Protein AF-A0A927P1W1-F1 (afdb_monomer)

Foldseek 3Di:
DDDDDDDDDDDDDDDDDDDDDDDDDDDDDDDDDDDDDDDDDDDDDDDDDDDPPPPPPPDPLQQAAEEEFDAAPPPVLSVLLVVLQVVLSVVVNHNNYDYFHDNDNDLVRRLVRLLVVLLVPHAEYEGDDFDPVSVVSLQSSLVSNHAYEYQDDDDPVDLDPSHQAYEYAQLLVVLLVVLLVVLVVCFPHAFEEAEEEAPPTVSSVNSVVNNVVNNVVSVVVGVCPRYYYDPDHYHQHQDAVSNLVVLLVCCVVGVRAQEYEYEYPHHQVSNLVSCVVSVRQPRHAYEYEAPDVVVVVCQAVVSYFWYQHISSSVSSNVSNVQSVCVVVPHGDDRYHHDGGDTDGVPDDDPDDDDDDDDDDDDDDDDDDDQDQDAFFKFKFFFPDDDLWKTKTQTWDFPGADPPQRATDTDRPRDIGIATCNQAWEWEQLQQAPVSDIDTAPGPVRQQCDAGPVGDGVVVVPQRMWMWGDDPRHTHYIYGYDRD

Radius of gyration: 32.18 Å; Cα contacts (8 Å, |Δi|>4): 844; chains: 1; bounding box: 84×71×102 Å

Mean predicted aligned error: 18.02 Å

Secondary structure (DSSP, 8-state):
-----------------------------------------------------------TTTT--EEEEESSSS-HHHHHHHHHHHHHHHHTT---EEEEE-SSS-HHHHHHHHHHHHHHT--EEE----STTTHHHHHHHHHTT-EEEESS---TTT--TT--EEEEE-HHHHHHHHHHHHHHHHTT-EEEEEEEESS--HHHHHHHHHHHHHHHHHTTTS--TEEEEEEEEEE--SSHHHHHHHHHHHHHH-TTEEEEEE-SSSTHHHHHHHHHHTT-TTTSEEEEE---HHHHHHHHHTSSSEEEE--HHHHHHHHHHHHHHHHTT----SEEEE--EEE-TT---S-S--------------------PPSEEEEEEEEEE-SSEEEEEEEEEEEE-TTT-PEEEEEEEEEEEEE-TT-EEEE-GGGSTTS-PEEESSHHHHHT-B-TTSSBTGGGT--EEEEEEETTEEEEEEE-S--

Sequence (483 aa):
MLNRKRLKKIVCLLTVFFVFMAAGLGCSKAAEENVSIPEPTVSEEKEMVEKEEMITVTDPIAETPIAICIDKKNVQIYEQVKTGFIEKAKELGYTNVWCLGSDCEDNQFALKKCLEWANAGGKAILVWVDDPADWLYIEKINNAGCIVGTTQYVNHDEIPDYLNFSIACSPDNYGAQVAAKMAEALHGKKGRVVITSGERSLDEFIAEESFRNEWELQTQKYDLSEIVLFDDCILVGKDYEEAKKINISIMQALPDTIGIFDISDNSLSAWTEVVEMAGKAGSVWIAGMHGSEDNLALLDNGDVNLIVNEPFFEQGVMAMEYFDSLLKGDKVPRFTEIKANIENHGGVSDSLLQSTENQESTGDVQPEKTPVLADGEYYGYLQSWDSTNMTVELMEYLGLNEEETNLEFEMTGKEVTLNISESKFILESFWSENGEEIQCESMEDALDTEVYFGGTLEENCANYLFFRVKDDKVTEILFLYMA

Nearest PDB structures (foldseek):
  6gq0-assembly1_A  TM=8.991E-01  e=1.185E-18  Geobacillus stearothermophilus
  7x0p-assembly1_A  TM=8.646E-01  e=6.114E-16  Acetivibrio thermocellus
  5dte-assembly3_C  TM=8.838E-01  e=2.263E-15  Actinobacillus succinogenes 130Z
  2qvc-assembly2_D  TM=8.161E-01  e=2.132E-15  Thermotoga maritima MSB8
  5hsg-assembly1_A  TM=8.267E-01  e=4.102E-15  Klebsiella pneumoniae subsp. pneumoniae MGH 78578

Structure (mmCIF, N/CA/C/O backbone):
data_AF-A0A927P1W1-F1
#
_entry.id   AF-A0A927P1W1-F1
#
loop_
_atom_site.group_PDB
_atom_site.id
_atom_site.type_symbol
_atom_site.label_atom_id
_atom_site.label_alt_id
_atom_site.label_comp_id
_atom_site.label_asym_id
_atom_site.label_entity_id
_atom_site.label_seq_id
_atom_site.pdbx_PDB_ins_code
_atom_site.Cartn_x
_atom_site.Cartn_y
_atom_site.Cartn_z
_atom_site.occupancy
_atom_site.B_iso_or_equiv
_atom_site.auth_seq_id
_atom_site.auth_comp_id
_atom_site.auth_asym_id
_atom_site.auth_atom_id
_atom_site.pdbx_PDB_model_num
ATOM 1 N N . MET A 1 1 ? -35.307 28.670 -2.815 1.00 33.00 1 MET A N 1
ATOM 2 C CA . MET A 1 1 ? -35.924 29.188 -4.065 1.00 33.00 1 MET A CA 1
ATOM 3 C C . MET A 1 1 ? -34.901 29.117 -5.198 1.00 33.00 1 MET A C 1
ATOM 5 O O . MET A 1 1 ? -33.730 29.287 -4.916 1.00 33.00 1 MET A O 1
ATOM 9 N N . LEU A 1 2 ? -35.350 28.879 -6.438 1.00 29.58 2 LEU A N 1
ATOM 10 C CA . LEU A 1 2 ? -34.651 29.087 -7.726 1.00 29.58 2 LEU A CA 1
ATOM 11 C C . LEU A 1 2 ? -33.128 28.796 -7.826 1.00 29.58 2 LEU A C 1
ATOM 13 O O . LEU A 1 2 ? -32.298 29.695 -7.895 1.00 29.58 2 LEU A O 1
ATOM 17 N N . ASN A 1 3 ? -32.821 27.511 -8.022 1.00 31.62 3 ASN A N 1
ATOM 18 C CA . ASN A 1 3 ? -32.033 26.972 -9.150 1.00 31.62 3 ASN A CA 1
ATOM 19 C C . ASN A 1 3 ? -31.599 27.975 -10.254 1.00 31.62 3 ASN A C 1
ATOM 21 O O . ASN A 1 3 ? -32.446 28.675 -10.817 1.00 31.62 3 ASN A O 1
ATOM 25 N N . ARG A 1 4 ? -30.323 27.909 -10.684 1.00 26.02 4 ARG A N 1
ATOM 26 C CA . ARG A 1 4 ? -29.874 28.447 -11.986 1.00 26.02 4 ARG A CA 1
ATOM 27 C C . ARG A 1 4 ? -28.724 27.668 -12.665 1.00 26.02 4 ARG A C 1
ATOM 29 O O . ARG A 1 4 ? -27.649 28.207 -12.908 1.00 26.02 4 ARG A O 1
ATOM 36 N N . LYS A 1 5 ? -28.963 26.412 -13.073 1.00 32.28 5 LYS A N 1
ATOM 37 C CA . LYS A 1 5 ? -28.153 25.790 -14.154 1.00 32.28 5 LYS A CA 1
ATOM 38 C C . LYS A 1 5 ? -28.366 26.539 -15.493 1.00 32.28 5 LYS A C 1
ATOM 40 O O . LYS A 1 5 ? -29.436 27.104 -15.712 1.00 32.28 5 LYS A O 1
ATOM 45 N N . ARG A 1 6 ? -27.396 26.395 -16.417 1.00 29.08 6 ARG A N 1
ATOM 46 C CA . ARG A 1 6 ? -27.332 26.848 -17.839 1.00 29.08 6 ARG A CA 1
ATOM 47 C C . ARG A 1 6 ? -26.703 28.226 -18.127 1.00 29.08 6 ARG A C 1
ATOM 49 O O . ARG A 1 6 ? -27.380 29.247 -18.081 1.00 29.08 6 ARG A O 1
ATOM 56 N N . LEU A 1 7 ? -25.501 28.188 -18.710 1.00 28.44 7 LEU A N 1
ATOM 57 C CA . LEU A 1 7 ? -25.148 29.015 -19.872 1.00 28.44 7 LEU A CA 1
ATOM 58 C C . LEU A 1 7 ? -24.255 28.189 -20.825 1.00 28.44 7 LEU A C 1
ATOM 60 O O . LEU A 1 7 ? -23.140 27.827 -20.471 1.00 28.44 7 LEU A O 1
ATOM 64 N N . LYS A 1 8 ? -24.764 27.818 -22.010 1.00 27.70 8 LYS A N 1
ATOM 65 C CA . LYS A 1 8 ? -24.021 27.088 -23.063 1.00 27.70 8 LYS A CA 1
ATOM 66 C C . LYS A 1 8 ? -24.450 27.592 -24.456 1.00 27.70 8 LYS A C 1
ATOM 68 O O . LYS A 1 8 ? -25.645 27.584 -24.741 1.00 27.70 8 LYS A O 1
ATOM 73 N N . LYS A 1 9 ? -23.455 27.858 -25.322 1.00 26.45 9 LYS A N 1
ATOM 74 C CA . LYS A 1 9 ? -23.503 28.081 -26.796 1.00 26.45 9 LYS A CA 1
ATOM 75 C C . LYS A 1 9 ? -24.007 29.445 -27.333 1.00 26.45 9 LYS A C 1
ATOM 77 O O . LYS A 1 9 ? -24.765 30.136 -26.664 1.00 26.45 9 LYS A O 1
ATOM 82 N N . ILE A 1 10 ? -23.626 29.712 -28.604 1.00 28.45 10 ILE A N 1
ATOM 83 C CA . ILE A 1 10 ? -23.863 30.909 -29.465 1.00 28.45 10 ILE A CA 1
ATOM 84 C C . ILE A 1 10 ? -22.931 32.089 -29.080 1.00 28.45 10 ILE A C 1
ATOM 86 O O . ILE A 1 10 ? -22.850 32.397 -27.901 1.00 28.45 10 ILE A O 1
ATOM 90 N N . VAL A 1 11 ? -22.170 32.794 -29.942 1.00 28.34 11 VAL A N 1
ATOM 91 C CA . VAL A 1 11 ? -21.981 32.911 -31.425 1.00 28.34 11 VAL A CA 1
ATOM 92 C C . VAL A 1 11 ? -20.565 32.395 -31.820 1.00 28.34 11 VAL A C 1
ATOM 94 O O . VAL A 1 11 ? -19.692 32.442 -30.965 1.00 28.34 11 VAL A O 1
ATOM 97 N N . CYS A 1 12 ? -20.176 31.864 -32.997 1.00 24.31 12 CYS A N 1
ATOM 98 C CA . CYS A 1 12 ? -20.759 31.598 -34.337 1.00 24.31 12 CYS A CA 1
ATOM 99 C C . CYS A 1 12 ? -20.361 32.513 -35.546 1.00 24.31 12 CYS A C 1
ATOM 101 O O . CYS A 1 12 ? -21.154 33.344 -35.976 1.00 24.31 12 CYS A O 1
ATOM 103 N N . LEU A 1 13 ? -19.214 32.189 -36.182 1.00 24.12 13 LEU A N 1
ATOM 104 C CA . LEU A 1 13 ? -18.847 32.366 -37.617 1.00 24.12 13 LEU A CA 1
ATOM 105 C C . LEU A 1 13 ? -18.352 33.721 -38.208 1.00 24.12 13 LEU A C 1
ATOM 107 O O . LEU A 1 13 ? -18.852 34.789 -37.881 1.00 24.12 13 LEU A O 1
ATOM 111 N N . LEU A 1 14 ? -17.475 33.581 -39.230 1.00 25.02 14 LEU A N 1
ATOM 112 C CA . LEU A 1 14 ? -17.016 34.557 -40.257 1.00 25.02 14 LEU A CA 1
ATOM 113 C C . LEU A 1 14 ? -16.052 35.673 -39.767 1.00 25.02 14 LEU A C 1
ATOM 115 O O . LEU A 1 14 ? -16.114 36.107 -38.628 1.00 25.02 14 LEU A O 1
ATOM 119 N N . THR A 1 15 ? -15.082 36.160 -40.561 1.00 29.94 15 THR A N 1
ATOM 120 C CA . THR A 1 15 ? -15.107 36.428 -42.021 1.00 29.94 15 THR A CA 1
ATOM 121 C C . THR A 1 15 ? -13.760 36.154 -42.726 1.00 29.94 15 THR A C 1
ATOM 123 O O . THR A 1 15 ? -12.703 36.215 -42.108 1.00 29.94 15 THR A O 1
ATOM 126 N N . VAL A 1 16 ? -13.799 35.890 -44.039 1.00 29.67 16 VAL A N 1
ATOM 127 C CA . VAL A 1 16 ? -12.647 35.679 -44.950 1.00 29.67 16 VAL A CA 1
ATOM 128 C C . VAL A 1 16 ? -12.540 36.860 -45.929 1.00 29.67 16 VAL A C 1
ATOM 130 O O . VAL A 1 16 ? -13.598 37.304 -46.362 1.00 29.67 16 VAL A O 1
ATOM 133 N N . PHE A 1 17 ? -11.329 37.314 -46.321 1.00 29.97 17 PHE A N 1
ATOM 134 C CA . PHE A 1 17 ? -10.914 37.624 -47.724 1.00 29.97 17 PHE A CA 1
ATOM 135 C C . PHE A 1 17 ? -9.534 38.332 -47.856 1.00 29.97 17 PHE A C 1
ATOM 137 O O . PHE A 1 17 ? -9.400 39.436 -47.350 1.00 29.97 17 PHE A O 1
ATOM 144 N N . PHE A 1 18 ? -8.619 37.746 -48.662 1.00 28.62 18 PHE A N 1
ATOM 145 C CA . PHE A 1 18 ? -7.634 38.365 -49.603 1.00 28.62 18 PHE A CA 1
ATOM 146 C C . PHE A 1 18 ? -6.612 39.415 -49.054 1.00 28.62 18 PHE A C 1
ATOM 148 O O . PHE A 1 18 ? -6.809 39.999 -48.004 1.00 28.62 18 PHE A O 1
ATOM 155 N N . VAL A 1 19 ? -5.438 39.703 -49.647 1.00 28.19 19 VAL A N 1
ATOM 156 C CA . VAL A 1 19 ? -4.872 39.611 -51.023 1.00 28.19 19 VAL A CA 1
ATOM 157 C C . VAL A 1 19 ? -3.424 39.034 -50.932 1.00 28.19 19 VAL A C 1
ATOM 159 O O . VAL A 1 19 ? -2.783 39.310 -49.927 1.00 28.19 19 VAL A O 1
ATOM 162 N N . PHE A 1 20 ? -2.779 38.212 -51.787 1.00 29.20 20 PHE A N 1
ATOM 163 C CA . PHE A 1 20 ? -2.787 37.792 -53.218 1.00 29.20 20 PHE A CA 1
ATOM 164 C C . PHE A 1 20 ? -1.676 38.404 -54.128 1.00 29.20 20 PHE A C 1
ATOM 166 O O . PHE A 1 20 ? -1.736 39.579 -54.467 1.00 29.20 20 PHE A O 1
ATOM 173 N N . MET A 1 21 ? -0.772 37.543 -54.648 1.00 31.25 21 MET A N 1
ATOM 174 C CA . MET A 1 21 ? 0.241 37.781 -55.720 1.00 31.25 21 MET A CA 1
ATOM 175 C C . MET A 1 21 ? 1.385 38.792 -55.429 1.00 31.25 21 MET A C 1
ATOM 177 O O . MET A 1 21 ? 1.279 39.609 -54.527 1.00 31.25 21 MET A O 1
ATOM 181 N N . ALA A 1 22 ? 2.542 38.764 -56.117 1.00 33.03 22 ALA A N 1
ATOM 182 C CA . ALA A 1 22 ? 2.994 37.994 -57.300 1.00 33.03 22 ALA A CA 1
ATOM 183 C C . ALA A 1 22 ? 4.435 37.443 -57.072 1.00 33.03 22 ALA A C 1
ATOM 185 O O . ALA A 1 22 ? 5.206 38.067 -56.354 1.00 33.03 22 ALA A O 1
ATOM 186 N N . ALA A 1 23 ? 4.790 36.205 -57.449 1.00 34.69 23 ALA A N 1
ATOM 187 C CA . ALA A 1 23 ? 5.225 35.710 -58.775 1.00 34.69 23 ALA A CA 1
ATOM 188 C C . ALA A 1 23 ? 6.584 36.269 -59.284 1.00 34.69 23 ALA A C 1
ATOM 190 O O . ALA A 1 23 ? 6.812 37.469 -59.219 1.00 34.69 23 ALA A O 1
ATOM 191 N N . GLY A 1 24 ? 7.492 35.467 -59.865 1.00 31.55 24 GLY A N 1
ATOM 192 C CA . GLY A 1 24 ? 7.480 34.005 -60.058 1.00 31.55 24 GLY A CA 1
ATOM 193 C C . GLY A 1 24 ? 8.361 33.536 -61.235 1.00 31.55 24 GLY A C 1
ATOM 194 O O . GLY A 1 24 ? 9.143 34.318 -61.763 1.00 31.55 24 GLY A O 1
ATOM 195 N N . LEU A 1 25 ? 8.116 32.294 -61.687 1.00 31.48 25 LEU A N 1
ATOM 196 C CA . LEU A 1 25 ? 8.636 31.630 -62.905 1.00 31.48 25 LEU A CA 1
ATOM 197 C C . LEU A 1 25 ? 10.127 31.193 -62.889 1.00 31.48 25 LEU A C 1
ATOM 199 O O . LEU A 1 25 ? 10.971 31.851 -62.301 1.00 31.48 25 LEU A O 1
ATOM 203 N N . GLY A 1 26 ? 10.500 30.070 -63.528 1.00 25.67 26 GLY A N 1
ATOM 204 C CA . GLY A 1 26 ? 9.670 29.183 -64.363 1.00 25.67 26 GLY A CA 1
ATOM 205 C C . GLY A 1 26 ? 10.269 27.802 -64.685 1.00 25.67 26 GLY A C 1
ATOM 206 O O . GLY A 1 26 ? 11.278 27.390 -64.125 1.00 25.67 26 GLY A O 1
ATOM 207 N N . CYS A 1 27 ? 9.580 27.075 -65.572 1.00 28.28 27 CYS A N 1
ATOM 208 C CA . CYS A 1 27 ? 9.885 25.712 -66.043 1.00 28.28 27 CYS A CA 1
ATOM 209 C C . CYS A 1 27 ? 11.138 25.686 -66.964 1.00 28.28 27 CYS A C 1
ATOM 211 O O . CYS A 1 27 ? 11.618 26.743 -67.354 1.00 28.28 27 CYS A O 1
ATOM 213 N N . SER A 1 28 ? 11.715 24.571 -67.435 1.00 30.22 28 SER A N 1
ATOM 214 C CA . SER A 1 28 ? 11.340 23.136 -67.529 1.00 30.22 28 SER A CA 1
ATOM 215 C C . SER A 1 28 ? 12.652 22.292 -67.624 1.00 30.22 28 SER A C 1
ATOM 217 O O . SER A 1 28 ? 13.713 22.869 -67.412 1.00 30.22 28 SER A O 1
ATOM 219 N N . LYS A 1 29 ? 12.743 20.979 -67.914 1.00 30.31 29 LYS A N 1
ATOM 220 C CA . LYS A 1 29 ? 11.839 19.958 -68.498 1.00 30.31 29 LYS A CA 1
ATOM 221 C C . LYS A 1 29 ? 12.352 18.535 -68.151 1.00 30.31 29 LYS A C 1
ATOM 223 O O . LYS A 1 29 ? 13.463 18.401 -67.655 1.00 30.31 2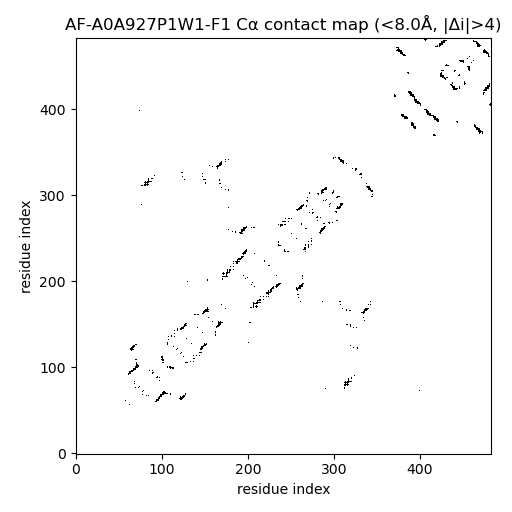9 LYS A O 1
ATOM 228 N N . ALA A 1 30 ? 11.594 17.489 -68.499 1.00 32.81 30 ALA A N 1
ATOM 229 C CA . ALA A 1 30 ? 12.038 16.087 -68.513 1.00 32.81 30 ALA A CA 1
ATOM 230 C C . ALA A 1 30 ? 12.484 15.598 -69.913 1.00 32.81 30 ALA A C 1
ATOM 232 O O . ALA A 1 30 ? 12.008 16.117 -70.933 1.00 32.81 30 ALA A O 1
ATOM 233 N N . ALA A 1 31 ? 13.340 14.568 -69.931 1.00 27.30 31 ALA A N 1
ATOM 234 C CA . ALA A 1 31 ? 13.632 13.667 -71.053 1.00 27.30 31 ALA A CA 1
ATOM 235 C C . ALA A 1 31 ? 14.219 12.337 -70.521 1.00 27.30 31 ALA A C 1
ATOM 237 O O . ALA A 1 31 ? 14.929 12.345 -69.517 1.00 27.30 31 ALA A O 1
ATOM 238 N N . GLU A 1 32 ? 13.931 11.223 -71.194 1.00 29.17 32 GLU A N 1
ATOM 239 C CA . GLU A 1 32 ? 14.502 9.884 -70.958 1.00 29.17 32 GLU A CA 1
ATOM 240 C C . GLU A 1 32 ? 15.539 9.567 -72.056 1.00 29.17 32 GLU A C 1
ATOM 242 O O . GLU A 1 32 ? 15.393 10.105 -73.150 1.00 29.17 32 GLU A O 1
ATOM 247 N N . GLU A 1 33 ? 16.518 8.674 -71.815 1.00 27.94 33 GLU A N 1
ATOM 248 C CA . GLU A 1 33 ? 16.812 7.537 -72.725 1.00 27.94 33 GLU A CA 1
ATOM 249 C C . GLU A 1 33 ? 17.918 6.555 -72.246 1.00 27.94 33 GLU A C 1
ATOM 251 O O . GLU A 1 33 ? 18.964 6.944 -71.738 1.00 27.94 33 GLU A O 1
ATOM 256 N N . ASN A 1 34 ? 17.644 5.264 -72.483 1.00 26.80 34 ASN A N 1
ATOM 257 C CA . ASN A 1 34 ? 18.513 4.123 -72.842 1.00 26.80 34 ASN A CA 1
ATOM 258 C C . ASN A 1 34 ? 19.963 3.932 -72.307 1.00 26.80 34 ASN A C 1
ATOM 260 O O . ASN A 1 34 ? 20.940 4.455 -72.835 1.00 26.80 34 ASN A O 1
ATOM 264 N N . VAL A 1 35 ? 20.074 2.975 -71.373 1.00 30.08 35 VAL A N 1
ATOM 265 C CA . VAL A 1 35 ? 20.926 1.751 -71.371 1.00 30.08 35 VAL A CA 1
ATOM 266 C C . VAL A 1 35 ? 22.112 1.636 -72.360 1.00 30.08 35 VAL A C 1
ATOM 268 O O . VAL A 1 35 ? 21.920 1.600 -73.573 1.00 30.08 35 VAL A O 1
ATOM 271 N N . SER A 1 36 ? 23.300 1.296 -71.831 1.00 28.55 36 SER A N 1
ATOM 272 C CA . SER A 1 36 ? 24.269 0.386 -72.484 1.00 28.55 36 SER A CA 1
ATOM 273 C C . SER A 1 36 ? 25.166 -0.323 -71.453 1.00 28.55 36 SER A C 1
ATOM 275 O O . SER A 1 36 ? 25.582 0.289 -70.474 1.00 28.55 36 SER A O 1
ATOM 277 N N . ILE A 1 37 ? 25.495 -1.596 -71.698 1.00 32.69 37 ILE A N 1
ATOM 278 C CA . ILE A 1 37 ? 26.389 -2.444 -70.878 1.00 32.69 37 ILE A CA 1
ATOM 279 C C . ILE A 1 37 ? 27.792 -2.487 -71.521 1.00 32.69 37 ILE A C 1
ATOM 281 O O . ILE A 1 37 ? 27.903 -2.347 -72.743 1.00 32.69 37 ILE A O 1
ATOM 285 N N . PRO A 1 38 ? 28.863 -2.691 -70.733 1.00 31.56 38 PRO A N 1
ATOM 286 C CA . PRO A 1 38 ? 29.868 -3.687 -71.121 1.00 31.56 38 PRO A CA 1
ATOM 287 C C . PRO A 1 38 ? 30.193 -4.687 -69.993 1.00 31.56 38 PRO A C 1
ATOM 289 O O . PRO A 1 38 ? 30.137 -4.361 -68.810 1.00 31.56 38 PRO A O 1
ATOM 292 N N . GLU A 1 39 ? 30.545 -5.909 -70.390 1.00 28.89 39 GLU A N 1
ATOM 293 C CA . GLU A 1 39 ? 30.871 -7.052 -69.519 1.00 28.89 39 GLU A CA 1
ATOM 294 C C . GLU A 1 39 ? 32.382 -7.421 -69.656 1.00 28.89 39 GLU A C 1
ATOM 296 O O . GLU A 1 39 ? 33.135 -6.638 -70.242 1.00 28.89 39 GLU A O 1
ATOM 301 N N . PRO A 1 40 ? 32.906 -8.496 -69.036 1.00 39.22 40 PRO A N 1
ATOM 302 C CA . PRO A 1 40 ? 33.766 -8.403 -67.859 1.00 39.22 40 PRO A CA 1
ATOM 303 C C . PRO A 1 40 ? 35.266 -8.611 -68.152 1.00 39.22 40 PRO A C 1
ATOM 305 O O . PRO A 1 40 ? 35.663 -9.006 -69.247 1.00 39.22 40 PRO A O 1
ATOM 308 N N . THR A 1 41 ? 36.114 -8.429 -67.129 1.00 27.98 41 THR A N 1
ATOM 309 C CA . THR A 1 41 ? 37.523 -8.876 -67.167 1.00 27.98 41 THR A CA 1
ATOM 310 C C . THR A 1 41 ? 37.795 -9.941 -66.097 1.00 27.98 41 THR A C 1
ATOM 312 O O . THR A 1 41 ? 37.612 -9.709 -64.908 1.00 27.98 41 THR A O 1
ATOM 315 N N . VAL A 1 42 ? 38.233 -11.108 -66.563 1.00 29.78 42 VAL A N 1
ATOM 316 C CA . VAL A 1 42 ? 38.805 -12.258 -65.831 1.00 29.78 42 VAL A CA 1
ATOM 317 C C . VAL A 1 42 ? 40.203 -11.849 -65.305 1.00 29.78 42 VAL A C 1
ATOM 319 O O . VAL A 1 42 ? 40.890 -11.126 -66.022 1.00 29.78 42 VAL A O 1
ATOM 322 N N . SER A 1 43 ? 40.741 -12.223 -64.136 1.00 28.03 43 SER A N 1
ATOM 323 C CA . SER A 1 43 ? 40.341 -13.079 -62.992 1.00 28.03 43 SER A CA 1
ATOM 324 C C . SER A 1 43 ? 41.313 -12.843 -61.822 1.00 28.03 43 SER A C 1
ATOM 326 O O . SER A 1 43 ? 42.452 -12.475 -62.091 1.00 28.03 43 SER A O 1
ATOM 328 N N . GLU A 1 44 ? 40.968 -13.255 -60.597 1.00 30.62 44 GLU A N 1
ATOM 329 C CA . GLU A 1 44 ? 41.876 -14.088 -59.776 1.00 30.62 44 GLU A CA 1
ATOM 330 C C . GLU A 1 44 ? 41.092 -14.817 -58.666 1.00 30.62 44 GLU A C 1
ATOM 332 O O . GLU A 1 44 ? 40.314 -14.198 -57.943 1.00 30.62 44 GLU A O 1
ATOM 337 N N . GLU A 1 45 ? 41.258 -16.139 -58.551 1.00 31.11 45 GLU A N 1
ATOM 338 C CA . GLU A 1 45 ? 40.639 -16.943 -57.488 1.00 31.11 45 GLU A CA 1
ATOM 339 C C . GLU A 1 45 ? 41.433 -16.831 -56.182 1.00 31.11 45 GLU A C 1
ATOM 341 O O . GLU A 1 45 ? 42.656 -16.990 -56.176 1.00 31.11 45 GLU A O 1
ATOM 346 N N . LYS A 1 46 ? 40.726 -16.670 -55.059 1.00 29.98 46 LYS A N 1
ATOM 347 C CA . LYS A 1 46 ? 41.194 -17.089 -53.733 1.00 29.98 46 LYS A CA 1
ATOM 348 C C . LYS A 1 46 ? 40.055 -17.729 -52.950 1.00 29.98 46 LYS A C 1
ATOM 350 O O . LYS A 1 46 ? 38.892 -17.401 -53.159 1.00 29.98 46 LYS A O 1
ATOM 355 N N . GLU A 1 47 ? 40.427 -18.695 -52.120 1.00 28.98 47 GLU A N 1
ATOM 356 C CA . GLU A 1 47 ? 39.533 -19.716 -51.573 1.00 28.98 47 GLU A CA 1
ATOM 357 C C . GLU A 1 47 ? 38.419 -19.164 -50.675 1.00 28.98 47 GLU A C 1
ATOM 359 O O . GLU A 1 47 ? 38.596 -18.193 -49.937 1.00 28.98 47 GLU A O 1
ATOM 364 N N . MET A 1 48 ? 37.279 -19.856 -50.705 1.00 25.33 48 MET A N 1
ATOM 365 C CA . MET A 1 48 ? 36.205 -19.682 -49.734 1.00 25.33 48 MET A CA 1
ATOM 366 C C . MET A 1 48 ? 36.694 -20.043 -48.328 1.00 25.33 48 MET A C 1
ATOM 368 O O . MET A 1 48 ? 37.199 -21.140 -48.098 1.00 25.33 48 MET A O 1
ATOM 372 N N . VAL A 1 49 ? 36.405 -19.171 -47.367 1.00 29.09 49 VAL A N 1
ATOM 373 C CA . VAL A 1 49 ? 36.077 -19.596 -46.004 1.00 29.09 49 VAL A CA 1
ATOM 374 C C . VAL A 1 49 ? 34.713 -18.996 -45.708 1.00 29.09 49 VAL A C 1
ATOM 376 O O . VAL A 1 49 ? 34.609 -17.818 -45.370 1.00 29.09 49 VAL A O 1
ATOM 379 N N . GLU A 1 50 ? 33.660 -19.792 -45.885 1.00 29.05 50 GLU A N 1
ATOM 380 C CA . GLU A 1 50 ? 32.328 -19.413 -45.423 1.00 29.05 50 GLU A CA 1
ATOM 381 C C . GLU A 1 50 ? 32.354 -19.368 -43.894 1.00 29.05 50 GLU A C 1
ATOM 383 O O . GLU A 1 50 ? 32.360 -20.394 -43.215 1.00 29.05 50 GLU A O 1
ATOM 388 N N . LYS A 1 51 ? 32.386 -18.153 -43.344 1.00 30.22 51 LYS A N 1
ATOM 389 C CA . LYS A 1 51 ? 31.783 -17.924 -42.038 1.00 30.22 51 LYS A CA 1
ATOM 390 C C . LYS A 1 51 ? 30.280 -17.883 -42.257 1.00 30.22 51 LYS A C 1
ATOM 392 O O . LYS A 1 51 ? 29.787 -16.959 -42.898 1.00 30.22 51 LYS A O 1
ATOM 397 N N . GLU A 1 52 ? 29.570 -18.847 -41.690 1.00 32.41 52 GLU A N 1
ATOM 398 C CA . GLU A 1 52 ? 28.160 -18.653 -41.381 1.00 32.41 52 GLU A CA 1
ATOM 399 C C . GLU A 1 52 ? 28.075 -17.516 -40.354 1.00 32.41 52 GLU A C 1
ATOM 401 O O . GLU A 1 52 ? 28.344 -17.705 -39.166 1.00 32.41 52 GLU A O 1
ATOM 406 N N . GLU A 1 53 ? 27.746 -16.305 -40.807 1.00 31.61 53 GLU A N 1
ATOM 407 C CA . GLU A 1 53 ? 27.209 -15.301 -39.898 1.00 31.61 53 GLU A CA 1
ATOM 408 C C . GLU A 1 53 ? 25.846 -15.813 -39.436 1.00 31.61 53 GLU A C 1
ATOM 410 O O . GLU A 1 53 ? 24.862 -15.777 -40.178 1.00 31.61 53 GLU A O 1
ATOM 415 N N . MET A 1 54 ? 25.794 -16.322 -38.201 1.00 28.45 54 MET A N 1
ATOM 416 C CA . MET A 1 54 ? 24.529 -16.485 -37.499 1.00 28.45 54 MET A CA 1
ATOM 417 C C . MET A 1 54 ? 23.866 -15.112 -37.433 1.00 28.45 54 MET A C 1
ATOM 419 O O . MET A 1 54 ? 24.236 -14.276 -36.610 1.00 28.45 54 MET A O 1
ATOM 423 N N . ILE A 1 55 ? 22.868 -14.894 -38.288 1.00 35.78 55 ILE A N 1
ATOM 424 C CA . ILE A 1 55 ? 21.894 -13.830 -38.083 1.00 35.78 55 ILE A CA 1
ATOM 425 C C . ILE A 1 55 ? 21.157 -14.206 -36.801 1.00 35.78 55 ILE A C 1
ATOM 427 O O . ILE A 1 55 ? 20.254 -15.044 -36.810 1.00 35.78 55 ILE A O 1
ATOM 431 N N . THR A 1 56 ? 21.585 -13.617 -35.687 1.00 36.75 56 THR A N 1
ATOM 432 C CA . THR A 1 56 ? 20.852 -13.659 -34.428 1.00 36.75 56 THR A CA 1
ATOM 433 C C . THR A 1 56 ? 19.497 -13.020 -34.684 1.00 36.75 56 THR A C 1
ATOM 435 O O . THR A 1 56 ? 19.395 -11.799 -34.808 1.00 36.75 56 THR A O 1
ATOM 438 N N . VAL A 1 57 ? 18.460 -13.848 -34.807 1.00 40.56 57 VAL A N 1
ATOM 439 C CA . VAL A 1 57 ? 17.075 -13.381 -34.815 1.00 40.56 57 VAL A CA 1
ATOM 440 C C . VAL A 1 57 ? 16.770 -12.937 -33.389 1.00 40.56 57 VAL A C 1
ATOM 442 O O . VAL A 1 57 ? 16.302 -13.721 -32.570 1.00 40.56 57 VAL A O 1
ATOM 445 N N . THR A 1 58 ? 17.123 -11.690 -33.086 1.00 48.97 58 THR A N 1
ATOM 446 C CA . THR A 1 58 ? 16.719 -11.000 -31.863 1.00 48.97 58 THR A CA 1
ATOM 447 C C . THR A 1 58 ? 15.200 -10.981 -31.834 1.00 48.97 58 THR A C 1
ATOM 449 O O . THR A 1 58 ? 14.586 -10.396 -32.734 1.00 48.97 58 THR A O 1
ATOM 452 N N . ASP A 1 59 ? 14.594 -11.628 -30.842 1.00 61.53 59 ASP A N 1
ATOM 453 C CA . ASP A 1 59 ? 13.158 -11.506 -30.631 1.00 61.53 59 ASP A CA 1
ATOM 454 C C . ASP A 1 59 ? 12.854 -10.041 -30.260 1.00 61.53 59 ASP A C 1
ATOM 456 O O . ASP A 1 59 ? 13.408 -9.544 -29.273 1.00 61.53 59 ASP A O 1
ATOM 460 N N . PRO A 1 60 ? 12.020 -9.314 -31.033 1.00 74.06 60 PRO A N 1
ATOM 461 C CA . PRO A 1 60 ? 11.691 -7.925 -30.726 1.00 74.06 60 PRO A CA 1
ATOM 462 C C . PRO A 1 60 ? 11.053 -7.745 -29.343 1.00 74.06 60 PRO A C 1
ATOM 464 O O . PRO A 1 60 ? 11.128 -6.650 -28.789 1.00 74.06 60 PRO A O 1
ATOM 467 N N . ILE A 1 61 ? 10.436 -8.791 -28.782 1.00 81.94 61 ILE A N 1
ATOM 468 C CA . ILE A 1 61 ? 9.825 -8.761 -27.450 1.00 81.94 61 ILE A CA 1
ATOM 469 C C . ILE A 1 61 ? 10.915 -8.788 -26.370 1.00 81.94 61 ILE A C 1
ATOM 471 O O . ILE A 1 61 ? 10.929 -7.923 -25.499 1.00 81.94 61 ILE A O 1
ATOM 475 N N . ALA A 1 62 ? 11.877 -9.710 -26.473 1.00 81.25 62 ALA A N 1
ATOM 476 C CA . ALA A 1 62 ? 12.936 -9.904 -25.476 1.00 81.25 62 ALA A CA 1
ATOM 477 C C . ALA A 1 62 ? 13.768 -8.632 -25.225 1.00 81.25 62 ALA A C 1
ATOM 479 O O . ALA A 1 62 ? 14.041 -8.272 -24.075 1.00 81.25 62 ALA A O 1
ATOM 480 N N . GLU A 1 63 ? 14.111 -7.925 -26.303 1.00 88.56 63 GLU A N 1
ATOM 481 C CA . GLU A 1 63 ? 14.903 -6.688 -26.280 1.00 88.56 63 GLU A CA 1
ATOM 482 C C . GLU A 1 63 ? 14.079 -5.420 -25.981 1.00 88.56 63 GLU A C 1
ATOM 484 O O . GLU A 1 63 ? 14.655 -4.337 -25.859 1.00 88.56 63 GLU A O 1
ATOM 489 N N . THR A 1 64 ? 12.746 -5.496 -25.871 1.00 94.44 64 THR A N 1
ATOM 490 C CA . THR A 1 64 ? 11.902 -4.307 -25.646 1.00 94.44 64 THR A CA 1
ATOM 491 C C . THR A 1 64 ? 12.079 -3.779 -24.214 1.00 94.44 64 THR A C 1
ATOM 493 O O . THR A 1 64 ? 11.714 -4.484 -23.274 1.00 94.44 64 THR A O 1
ATOM 496 N N . PRO A 1 65 ? 12.587 -2.542 -24.014 1.00 96.44 65 PRO A N 1
ATOM 497 C CA . PRO A 1 65 ? 12.831 -1.999 -22.681 1.00 96.44 65 PRO A CA 1
ATOM 498 C C . PRO A 1 65 ? 11.513 -1.660 -21.979 1.00 96.44 65 PRO A C 1
ATOM 500 O O . PRO A 1 65 ? 10.782 -0.750 -22.390 1.00 96.44 65 PRO A O 1
ATOM 503 N N . ILE A 1 66 ? 11.240 -2.383 -20.897 1.00 97.88 66 ILE A N 1
ATOM 504 C CA . ILE A 1 66 ? 10.055 -2.243 -20.047 1.00 97.88 66 ILE A CA 1
ATOM 505 C C . ILE A 1 66 ? 10.481 -2.045 -18.588 1.00 97.88 66 ILE A C 1
ATOM 507 O O . ILE A 1 66 ? 11.513 -2.570 -18.175 1.00 97.88 66 ILE A O 1
ATOM 511 N N . ALA A 1 67 ? 9.727 -1.262 -17.817 1.00 96.88 67 ALA A N 1
ATOM 512 C CA . ALA A 1 67 ? 10.117 -0.865 -16.468 1.00 96.88 67 ALA A CA 1
ATOM 513 C C . ALA A 1 67 ? 8.980 -0.913 -15.438 1.00 96.88 67 ALA A C 1
ATOM 515 O O . ALA A 1 67 ? 7.804 -0.754 -15.765 1.00 96.88 67 ALA A O 1
ATOM 516 N N . ILE A 1 68 ? 9.374 -1.035 -14.175 1.00 94.94 68 ILE A N 1
ATOM 517 C CA . ILE A 1 68 ? 8.577 -0.690 -12.997 1.00 94.94 68 ILE A CA 1
ATOM 518 C C . ILE A 1 68 ? 9.338 0.368 -12.188 1.00 94.94 68 ILE A C 1
ATOM 520 O O . ILE A 1 68 ? 10.551 0.256 -12.009 1.00 94.94 68 ILE A O 1
ATOM 524 N N . CYS A 1 69 ? 8.650 1.419 -11.750 1.00 91.19 69 CYS A N 1
ATOM 525 C CA . CYS A 1 69 ? 9.195 2.490 -10.918 1.00 91.19 69 CYS A CA 1
ATOM 526 C C . CYS A 1 69 ? 8.782 2.291 -9.467 1.00 91.19 69 CYS A C 1
ATOM 528 O O . CYS A 1 69 ? 7.592 2.238 -9.207 1.00 91.19 69 CYS A O 1
ATOM 530 N N . ILE A 1 70 ? 9.732 2.241 -8.541 1.00 80.81 70 ILE A N 1
ATOM 531 C CA . ILE A 1 70 ? 9.494 2.035 -7.112 1.00 80.81 70 ILE A CA 1
ATOM 532 C C . ILE A 1 70 ? 10.226 3.150 -6.360 1.00 80.81 70 ILE A C 1
ATOM 534 O O . ILE A 1 70 ? 11.446 3.281 -6.474 1.00 80.81 70 ILE A O 1
ATOM 538 N N . ASP A 1 71 ? 9.483 4.009 -5.667 1.00 66.88 71 ASP A N 1
ATOM 539 C CA . ASP A 1 71 ? 9.994 5.236 -5.039 1.00 66.88 71 ASP A CA 1
ATOM 540 C C . ASP A 1 71 ? 10.561 5.023 -3.624 1.00 66.88 71 ASP A C 1
ATOM 542 O O . ASP A 1 71 ? 11.318 5.871 -3.153 1.00 66.88 71 ASP A O 1
ATOM 546 N N . LYS A 1 72 ? 10.248 3.880 -2.992 1.00 65.81 72 LYS A N 1
ATOM 547 C CA . LYS A 1 72 ? 10.813 3.419 -1.712 1.00 65.81 72 LYS A CA 1
ATOM 548 C C . LYS A 1 72 ? 11.216 1.948 -1.801 1.00 65.81 72 LYS A C 1
ATOM 550 O O . LYS A 1 72 ? 10.463 1.132 -2.322 1.00 65.81 72 LYS A O 1
ATOM 555 N N . LYS A 1 73 ? 12.371 1.561 -1.261 1.00 54.22 73 LYS A N 1
ATOM 556 C CA . LYS A 1 73 ? 12.721 0.135 -1.102 1.00 54.22 73 LYS A CA 1
ATOM 557 C C . LYS A 1 73 ? 12.049 -0.462 0.139 1.00 54.22 73 LYS A C 1
ATOM 559 O O . LYS A 1 73 ? 11.545 0.268 0.982 1.00 54.22 73 LYS A O 1
ATOM 564 N N . ASN A 1 74 ? 12.046 -1.790 0.229 1.00 55.38 74 ASN A N 1
ATOM 565 C CA . ASN A 1 74 ? 11.611 -2.601 1.377 1.00 55.38 74 ASN A CA 1
ATOM 566 C C . ASN A 1 74 ? 10.120 -2.493 1.788 1.00 55.38 74 ASN A C 1
ATOM 568 O O . ASN A 1 74 ? 9.665 -3.305 2.588 1.00 55.38 74 ASN A O 1
ATOM 572 N N . VAL A 1 75 ? 9.316 -1.601 1.195 1.00 67.38 75 VAL A N 1
ATOM 573 C CA . VAL A 1 75 ? 7.857 -1.570 1.408 1.00 67.38 75 VAL A CA 1
ATOM 574 C C . VAL A 1 75 ? 7.199 -2.784 0.738 1.00 67.38 75 VAL A C 1
ATOM 576 O O . VAL A 1 75 ? 7.229 -2.927 -0.489 1.00 67.38 75 VAL A O 1
ATOM 579 N N . GLN A 1 76 ? 6.566 -3.658 1.528 1.00 71.94 76 GLN A N 1
ATOM 580 C CA . GLN A 1 76 ? 6.096 -4.966 1.052 1.00 71.94 76 GLN A CA 1
ATOM 581 C C . GLN A 1 76 ? 5.093 -4.879 -0.114 1.00 71.94 76 GLN A C 1
ATOM 583 O O . GLN A 1 76 ? 5.158 -5.696 -1.033 1.00 71.94 76 GLN A O 1
ATOM 588 N N . ILE A 1 77 ? 4.203 -3.879 -0.130 1.00 81.12 77 ILE A N 1
ATOM 589 C CA . ILE A 1 77 ? 3.211 -3.716 -1.209 1.00 81.12 77 ILE A CA 1
ATOM 590 C C . ILE A 1 77 ? 3.901 -3.484 -2.568 1.00 81.12 77 ILE A C 1
ATOM 592 O O . ILE A 1 77 ? 3.504 -4.061 -3.581 1.00 81.12 77 ILE A O 1
ATOM 596 N N . TYR A 1 78 ? 5.004 -2.727 -2.589 1.00 83.44 78 TYR A N 1
ATOM 597 C CA . TYR A 1 78 ? 5.797 -2.485 -3.796 1.00 83.44 78 TYR A CA 1
ATOM 598 C C . TYR A 1 78 ? 6.556 -3.743 -4.230 1.00 83.44 78 TYR A C 1
ATOM 600 O O . TYR A 1 78 ? 6.611 -4.053 -5.421 1.00 83.44 78 TYR A O 1
ATOM 608 N N . GLU A 1 79 ? 7.092 -4.507 -3.274 1.00 83.06 79 GLU A N 1
ATOM 609 C CA . GLU A 1 79 ? 7.764 -5.785 -3.529 1.00 83.06 79 GLU A CA 1
ATOM 610 C C . GLU A 1 79 ? 6.812 -6.840 -4.119 1.00 83.06 79 GLU A C 1
ATOM 612 O O . GLU A 1 79 ? 7.195 -7.562 -5.048 1.00 83.06 79 GLU A O 1
ATOM 617 N N . GLN A 1 80 ? 5.551 -6.889 -3.671 1.00 86.19 80 GLN A N 1
ATOM 618 C CA . GLN A 1 80 ? 4.527 -7.770 -4.245 1.00 86.19 80 GLN A CA 1
ATOM 619 C C . GLN A 1 80 ? 4.201 -7.393 -5.703 1.00 86.19 80 GLN A C 1
ATOM 621 O O . GLN A 1 80 ? 4.292 -8.258 -6.583 1.00 86.19 80 GLN A O 1
ATOM 626 N N . VAL A 1 81 ? 3.915 -6.110 -5.995 1.00 91.62 81 VAL A N 1
ATOM 627 C CA . VAL A 1 81 ? 3.687 -5.635 -7.381 1.00 91.62 81 VAL A CA 1
ATOM 628 C C . VAL A 1 81 ? 4.914 -5.914 -8.260 1.00 91.62 81 VAL A C 1
ATOM 630 O O . VAL A 1 81 ? 4.776 -6.431 -9.372 1.00 91.62 81 VAL A O 1
ATOM 633 N N . LYS A 1 82 ? 6.126 -5.630 -7.761 1.00 91.31 82 LYS A N 1
ATOM 634 C CA . LYS A 1 82 ? 7.394 -5.884 -8.465 1.00 91.31 82 LYS A CA 1
ATOM 635 C C . LYS A 1 82 ? 7.569 -7.351 -8.827 1.00 91.31 82 LYS A C 1
ATOM 637 O O . LYS A 1 82 ? 7.943 -7.656 -9.959 1.00 91.31 82 LYS A O 1
ATOM 642 N N . THR A 1 83 ? 7.300 -8.251 -7.887 1.00 89.81 83 THR A N 1
ATOM 643 C CA . THR A 1 83 ? 7.493 -9.690 -8.090 1.00 89.81 83 THR A CA 1
ATOM 644 C C . THR A 1 83 ? 6.539 -10.206 -9.164 1.00 89.81 83 THR A C 1
ATOM 646 O O . THR A 1 83 ? 7.004 -10.764 -10.159 1.00 89.81 83 THR A O 1
ATOM 649 N N . GLY A 1 84 ? 5.238 -9.911 -9.056 1.00 93.00 84 GLY A N 1
ATOM 650 C CA . GLY A 1 84 ? 4.250 -10.300 -10.070 1.00 93.00 84 GLY A CA 1
ATOM 651 C C . GLY A 1 84 ? 4.555 -9.729 -11.460 1.00 93.00 84 GLY A C 1
ATOM 652 O O . GLY A 1 84 ? 4.456 -10.432 -12.468 1.00 93.00 84 GLY A O 1
ATOM 653 N N . PHE A 1 85 ? 5.017 -8.477 -11.521 1.00 97.69 85 PHE A N 1
ATOM 654 C CA . PHE A 1 85 ? 5.433 -7.824 -12.763 1.00 97.69 85 PHE A CA 1
ATOM 655 C C . PHE A 1 85 ? 6.639 -8.514 -13.424 1.00 97.69 85 PHE A C 1
ATOM 657 O O . PHE A 1 85 ? 6.592 -8.841 -14.612 1.00 97.69 85 PHE A O 1
ATOM 664 N N . ILE A 1 86 ? 7.713 -8.774 -12.667 1.00 94.88 86 ILE A N 1
ATOM 665 C CA . ILE A 1 86 ? 8.949 -9.385 -13.186 1.00 94.88 86 ILE A CA 1
ATOM 666 C C . ILE A 1 86 ? 8.728 -10.850 -13.576 1.00 94.88 86 ILE A C 1
ATOM 668 O O . ILE A 1 86 ? 9.192 -11.277 -14.639 1.00 94.88 86 ILE A O 1
ATOM 672 N N . GLU A 1 87 ? 8.012 -11.628 -12.759 1.00 95.62 87 GLU A N 1
ATOM 673 C CA . GLU A 1 87 ? 7.703 -13.022 -13.088 1.00 95.62 87 GLU A CA 1
ATOM 674 C C . GLU A 1 87 ? 6.870 -13.122 -14.365 1.00 95.62 87 GLU A C 1
ATOM 676 O O . GLU A 1 87 ? 7.180 -13.935 -15.241 1.00 95.62 87 GLU A O 1
ATOM 681 N N . LYS A 1 88 ? 5.883 -12.235 -14.535 1.00 97.94 88 LYS A N 1
ATOM 682 C CA . LYS A 1 88 ? 5.073 -12.207 -15.752 1.00 97.94 88 LYS A CA 1
ATOM 683 C C . LYS A 1 88 ? 5.842 -11.710 -16.973 1.00 97.94 88 LYS A C 1
ATOM 685 O O . LYS A 1 88 ? 5.649 -12.238 -18.067 1.00 97.94 88 LYS A O 1
ATOM 690 N N . ALA A 1 89 ? 6.760 -10.758 -16.807 1.00 96.56 89 ALA A N 1
ATOM 691 C CA . ALA A 1 89 ? 7.616 -10.286 -17.895 1.00 96.56 89 ALA A CA 1
ATOM 692 C C . ALA A 1 89 ? 8.489 -11.435 -18.429 1.00 96.56 89 ALA A C 1
ATOM 694 O O . ALA A 1 89 ? 8.568 -11.662 -19.638 1.00 96.56 89 ALA A O 1
ATOM 695 N N . LYS A 1 90 ? 9.053 -12.226 -17.510 1.00 93.94 90 LYS A N 1
ATOM 696 C CA . LYS A 1 90 ? 9.826 -13.443 -17.782 1.00 93.94 90 LYS A CA 1
ATOM 697 C C . LYS A 1 90 ? 8.983 -14.559 -18.416 1.00 93.94 90 LYS A C 1
ATOM 699 O O . LYS A 1 90 ? 9.471 -15.215 -19.334 1.00 93.94 90 LYS A O 1
ATOM 704 N N . GLU A 1 91 ? 7.735 -14.764 -17.983 1.00 95.44 91 GLU A N 1
ATOM 705 C CA . GLU A 1 91 ? 6.784 -15.704 -18.615 1.00 95.44 91 GLU A CA 1
ATOM 706 C C . GLU A 1 91 ? 6.503 -15.326 -20.081 1.00 95.44 91 GLU A C 1
ATOM 708 O O . GLU A 1 91 ? 6.505 -16.186 -20.962 1.00 95.44 91 GLU A O 1
ATOM 713 N N . LEU A 1 92 ? 6.315 -14.029 -20.348 1.00 95.81 92 LEU A N 1
ATOM 714 C CA . LEU A 1 92 ? 6.022 -13.475 -21.674 1.00 95.81 92 LEU A CA 1
ATOM 715 C C . LEU A 1 92 ? 7.269 -13.308 -22.569 1.00 95.81 92 LEU A C 1
ATOM 717 O O . LEU A 1 92 ? 7.139 -12.946 -23.737 1.00 95.81 92 LEU A O 1
ATOM 721 N N . GLY A 1 93 ? 8.466 -13.614 -22.053 1.00 94.50 93 GLY A N 1
ATOM 722 C CA . GLY A 1 93 ? 9.721 -13.638 -22.811 1.00 94.50 93 GLY A CA 1
ATOM 723 C C . GLY A 1 93 ? 10.505 -12.321 -22.852 1.00 94.50 93 GLY A C 1
ATOM 724 O O . GLY A 1 93 ? 11.458 -12.220 -23.621 1.00 94.50 93 GLY A O 1
ATOM 725 N N . TYR A 1 94 ? 10.147 -11.327 -22.037 1.00 94.81 94 TYR A N 1
ATOM 726 C CA . TYR A 1 94 ? 10.905 -10.080 -21.902 1.00 94.81 94 TYR A CA 1
ATOM 727 C C . TYR A 1 94 ? 12.188 -10.310 -21.093 1.00 94.81 94 TYR A C 1
ATOM 729 O O . TYR A 1 94 ? 12.152 -10.879 -20.002 1.00 94.81 94 TYR A O 1
ATOM 737 N N . THR A 1 95 ? 13.324 -9.823 -21.601 1.00 90.88 95 THR A N 1
ATOM 738 C CA . THR A 1 95 ? 14.621 -9.863 -20.894 1.00 90.88 95 THR A CA 1
ATOM 739 C C . THR A 1 95 ? 15.174 -8.477 -20.562 1.00 90.88 95 THR A C 1
ATOM 741 O O . THR A 1 95 ? 15.991 -8.350 -19.656 1.00 90.88 95 THR A O 1
ATOM 744 N N . ASN A 1 96 ? 14.709 -7.427 -21.243 1.00 92.62 96 ASN A N 1
ATOM 745 C CA . ASN A 1 96 ? 15.105 -6.033 -21.017 1.00 92.62 96 ASN A CA 1
ATOM 746 C C . ASN A 1 96 ? 14.179 -5.341 -19.987 1.00 92.62 96 ASN A C 1
ATOM 748 O O . ASN A 1 96 ? 13.516 -4.345 -20.288 1.00 92.62 96 ASN A O 1
ATOM 752 N N . VAL A 1 97 ? 14.086 -5.922 -18.785 1.00 93.38 97 VAL A N 1
ATOM 753 C CA . VAL A 1 97 ? 13.205 -5.469 -17.691 1.00 93.38 97 VAL A CA 1
ATOM 754 C C . VAL A 1 97 ? 13.995 -4.628 -16.684 1.00 93.38 97 VAL A C 1
ATOM 756 O O . VAL A 1 97 ? 15.065 -5.039 -16.241 1.00 93.38 97 VAL A O 1
ATOM 759 N N . TRP A 1 98 ? 13.464 -3.464 -16.309 1.00 93.00 98 TRP A N 1
ATOM 760 C CA . TRP A 1 98 ? 14.110 -2.501 -15.412 1.00 93.00 98 TRP A CA 1
ATOM 761 C C . TRP A 1 98 ? 13.306 -2.285 -14.129 1.00 93.00 98 TRP A C 1
ATOM 763 O O . TRP A 1 98 ? 12.094 -2.087 -14.177 1.00 93.00 98 TRP A O 1
ATOM 773 N N . CYS A 1 99 ? 14.002 -2.201 -12.997 1.00 89.38 99 CYS A N 1
ATOM 774 C CA . CYS A 1 99 ? 13.495 -1.531 -11.802 1.00 89.38 99 CYS A CA 1
ATOM 775 C C . CYS A 1 99 ? 14.124 -0.136 -11.740 1.00 89.38 99 CYS A C 1
ATOM 777 O O . CYS A 1 99 ? 15.346 0.005 -11.805 1.00 89.38 99 CYS A O 1
ATOM 779 N N . LEU A 1 100 ? 13.284 0.891 -11.673 1.00 84.75 100 LEU A N 1
ATOM 780 C CA . LEU A 1 100 ? 13.652 2.305 -11.613 1.00 84.75 100 LEU A CA 1
ATOM 781 C C . LEU A 1 100 ? 13.122 2.911 -10.310 1.00 84.75 100 LEU A C 1
ATOM 783 O O . LEU A 1 100 ? 12.332 2.280 -9.619 1.00 84.75 100 LEU A O 1
ATOM 787 N N . GLY A 1 101 ? 13.512 4.149 -10.014 1.00 71.19 101 GLY A N 1
ATOM 788 C CA . GLY A 1 101 ? 13.029 4.895 -8.852 1.00 71.19 101 GLY A CA 1
ATOM 789 C C . GLY A 1 101 ? 14.139 5.207 -7.852 1.00 71.19 101 GLY A C 1
ATOM 790 O O . GLY A 1 101 ? 15.266 5.499 -8.273 1.00 71.19 101 GLY A O 1
ATOM 791 N N . SER A 1 102 ? 13.843 5.243 -6.556 1.00 62.41 102 SER A N 1
ATOM 792 C CA . SER A 1 102 ? 14.733 5.818 -5.538 1.00 62.41 102 SER A CA 1
ATOM 793 C C . SER A 1 102 ? 14.698 5.100 -4.194 1.00 62.41 102 SER A C 1
ATOM 795 O O . SER A 1 102 ? 13.796 4.333 -3.887 1.00 62.41 102 SER A O 1
ATOM 797 N N . ASP A 1 103 ? 15.738 5.383 -3.414 1.00 59.50 103 ASP A N 1
ATOM 798 C CA . ASP A 1 103 ? 15.923 4.912 -2.041 1.00 59.50 103 ASP A CA 1
ATOM 799 C C . ASP A 1 103 ? 15.568 6.034 -1.039 1.00 59.50 103 ASP A C 1
ATOM 801 O O . ASP A 1 103 ? 15.558 5.825 0.166 1.00 59.50 103 ASP A O 1
ATOM 805 N N . CYS A 1 104 ? 15.285 7.236 -1.554 1.00 48.44 104 CYS A N 1
ATOM 806 C CA . CYS A 1 104 ? 14.709 8.362 -0.836 1.00 48.44 104 CYS A CA 1
ATOM 807 C C . CYS A 1 104 ? 13.242 8.541 -1.250 1.00 48.44 104 CYS A C 1
ATOM 809 O O . CYS A 1 104 ? 12.912 8.393 -2.430 1.00 48.44 104 CYS A O 1
ATOM 811 N N . GLU A 1 105 ? 12.403 8.907 -0.280 1.00 58.94 105 GLU A N 1
ATOM 812 C CA . GLU A 1 105 ? 10.938 8.999 -0.367 1.00 58.94 105 GLU A CA 1
ATOM 813 C C . GLU A 1 105 ? 10.430 10.206 -1.188 1.00 58.94 105 GLU A C 1
ATOM 815 O O . GLU A 1 105 ? 9.687 11.059 -0.706 1.00 58.94 105 GLU A O 1
ATOM 820 N N . ASP A 1 106 ? 10.866 10.314 -2.441 1.00 75.38 106 ASP A N 1
ATOM 821 C CA . ASP A 1 106 ? 10.477 11.374 -3.371 1.00 75.38 106 ASP A CA 1
ATOM 822 C C . ASP A 1 106 ? 10.014 10.749 -4.696 1.00 75.38 106 ASP A C 1
ATOM 824 O O . ASP A 1 106 ? 10.804 10.542 -5.626 1.00 75.38 106 ASP A O 1
ATOM 828 N N . ASN A 1 107 ? 8.709 10.469 -4.806 1.00 78.75 107 ASN A N 1
ATOM 829 C CA . ASN A 1 107 ? 8.125 9.941 -6.040 1.00 78.75 107 ASN A CA 1
ATOM 830 C C . ASN A 1 107 ? 8.327 10.904 -7.234 1.00 78.75 107 ASN A C 1
ATOM 832 O O . ASN A 1 107 ? 8.521 10.458 -8.363 1.00 78.75 107 ASN A O 1
ATOM 836 N N . GLN A 1 108 ? 8.442 12.225 -7.033 1.00 82.75 108 GLN A N 1
ATOM 837 C CA . GLN A 1 108 ? 8.767 13.143 -8.137 1.00 82.75 108 GLN A CA 1
ATOM 838 C C . GLN A 1 108 ? 10.214 12.971 -8.633 1.00 82.75 108 GLN A C 1
ATOM 840 O O . GLN A 1 108 ? 10.482 13.123 -9.833 1.00 82.75 108 GLN A O 1
ATOM 845 N N . PHE A 1 109 ? 11.155 12.611 -7.758 1.00 85.06 109 PHE A N 1
ATOM 846 C CA . PHE A 1 109 ? 12.516 12.214 -8.132 1.00 85.06 109 PHE A CA 1
ATOM 847 C C . PHE A 1 109 ? 12.551 10.828 -8.798 1.00 85.06 109 PHE A C 1
ATOM 849 O O . PHE A 1 109 ? 13.251 10.657 -9.806 1.00 85.06 109 PHE A O 1
ATOM 856 N N . ALA A 1 110 ? 11.745 9.872 -8.327 1.00 86.06 110 ALA A N 1
ATOM 857 C CA . ALA A 1 110 ? 11.558 8.574 -8.977 1.00 86.06 110 ALA A CA 1
ATOM 858 C C . ALA A 1 110 ? 10.992 8.732 -10.408 1.00 86.06 110 ALA A C 1
ATOM 860 O O . ALA A 1 110 ? 11.590 8.271 -11.388 1.00 86.06 110 ALA A O 1
ATOM 861 N N . LEU A 1 111 ? 9.914 9.503 -10.566 1.00 90.50 111 LEU A N 1
ATOM 862 C CA . LEU A 1 111 ? 9.288 9.854 -11.844 1.00 90.50 111 LEU A CA 1
ATOM 863 C C . LEU A 1 111 ? 10.200 10.694 -12.755 1.00 90.50 111 LEU A C 1
ATOM 865 O O . LEU A 1 111 ? 10.136 10.576 -13.984 1.00 90.50 111 LEU A O 1
ATOM 869 N N . LYS A 1 112 ? 11.115 11.499 -12.197 1.00 90.25 112 LYS A N 1
ATOM 870 C CA . LYS A 1 112 ? 12.171 12.166 -12.977 1.00 90.25 112 LYS A CA 1
ATOM 871 C C . LYS A 1 112 ? 13.139 11.152 -13.598 1.00 90.25 112 LYS A C 1
ATOM 873 O O . LYS A 1 112 ? 13.428 11.271 -14.790 1.00 90.25 112 LYS A O 1
ATOM 878 N N . LYS A 1 113 ? 13.596 10.138 -12.852 1.00 90.06 113 LYS A N 1
ATOM 879 C CA . LYS A 1 113 ? 14.426 9.046 -13.410 1.00 90.06 113 LYS A CA 1
ATOM 880 C C . LYS A 1 113 ? 13.664 8.254 -14.479 1.00 90.06 113 LYS A C 1
ATOM 882 O O . LYS A 1 113 ? 14.230 7.911 -15.514 1.00 90.06 113 LYS A O 1
ATOM 887 N N . CYS A 1 114 ? 12.363 8.044 -14.284 1.00 93.56 114 CYS A N 1
ATOM 888 C CA . CYS A 1 114 ? 11.486 7.417 -15.277 1.00 93.56 114 CYS A CA 1
ATOM 889 C C . CYS A 1 114 ? 11.397 8.212 -16.580 1.00 93.56 114 CYS A C 1
ATOM 891 O O . CYS A 1 114 ? 11.441 7.634 -17.666 1.00 93.56 114 CYS A O 1
ATOM 893 N N . LEU A 1 115 ? 11.326 9.541 -16.489 1.00 95.31 115 LEU A N 1
ATOM 894 C CA . LEU A 1 115 ? 11.381 10.417 -17.654 1.00 95.31 115 LEU A CA 1
ATOM 895 C C . LEU A 1 115 ? 12.744 10.352 -18.358 1.00 95.31 115 LEU A C 1
ATOM 897 O O . LEU A 1 115 ? 12.792 10.344 -19.587 1.00 95.31 115 LEU A O 1
ATOM 901 N N . GLU A 1 116 ? 13.846 10.282 -17.614 1.00 94.19 116 GLU A N 1
ATOM 902 C CA . GLU A 1 116 ? 15.193 10.128 -18.180 1.00 94.19 116 GLU A CA 1
ATOM 903 C C . GLU A 1 116 ? 15.339 8.782 -18.923 1.00 94.19 116 GLU A C 1
ATOM 905 O O . GLU A 1 116 ? 15.778 8.768 -20.075 1.00 94.19 116 GLU A O 1
ATOM 910 N N . TRP A 1 117 ? 14.853 7.678 -18.344 1.00 95.69 117 TRP A N 1
ATOM 911 C CA . TRP A 1 117 ? 14.801 6.351 -18.982 1.00 95.69 117 TRP A CA 1
ATOM 912 C C . TRP A 1 117 ? 13.866 6.296 -20.207 1.00 95.69 117 TRP A C 1
ATOM 914 O O . TRP A 1 117 ? 14.223 5.736 -21.247 1.00 95.69 117 TRP A O 1
ATOM 924 N N . ALA A 1 118 ? 12.694 6.935 -20.143 1.00 97.62 118 ALA A N 1
ATOM 925 C CA . ALA A 1 118 ? 11.773 7.012 -21.278 1.00 97.62 118 ALA A CA 1
ATOM 926 C C . ALA A 1 118 ? 12.402 7.769 -22.463 1.00 97.62 118 ALA A C 1
ATOM 928 O O . ALA A 1 118 ? 12.363 7.284 -23.594 1.00 97.62 118 ALA A O 1
ATOM 929 N N . ASN A 1 119 ? 13.074 8.899 -22.205 1.00 96.69 119 ASN A N 1
ATOM 930 C CA . ASN A 1 119 ? 13.830 9.635 -23.229 1.00 96.69 119 ASN A CA 1
ATOM 931 C C . ASN A 1 119 ? 15.040 8.848 -23.770 1.00 96.69 119 ASN A C 1
ATOM 933 O O . ASN A 1 119 ? 15.414 9.040 -24.927 1.00 96.69 119 ASN A O 1
ATOM 937 N N . ALA A 1 120 ? 15.633 7.950 -22.976 1.00 95.50 120 ALA A N 1
ATOM 938 C CA . ALA A 1 120 ? 16.692 7.043 -23.427 1.00 95.50 120 ALA A CA 1
ATOM 939 C C . ALA A 1 120 ? 16.187 5.906 -24.341 1.00 95.50 120 ALA A C 1
ATOM 941 O O . ALA A 1 120 ? 16.997 5.226 -24.971 1.00 95.50 120 ALA A O 1
ATOM 942 N N . GLY A 1 121 ? 14.867 5.722 -24.463 1.00 94.81 121 GLY A N 1
ATOM 943 C CA . GLY A 1 121 ? 14.260 4.767 -25.389 1.00 94.81 121 GLY A CA 1
ATOM 944 C C . GLY A 1 121 ? 13.343 3.725 -24.752 1.00 94.81 121 GLY A C 1
ATOM 945 O O . GLY A 1 121 ? 12.937 2.808 -25.470 1.00 94.81 121 GLY A O 1
ATOM 946 N N . GLY A 1 122 ? 12.975 3.861 -23.474 1.00 97.44 122 GLY A N 1
ATOM 947 C CA . GLY A 1 122 ? 11.947 3.040 -22.820 1.00 97.44 122 GLY A CA 1
ATOM 948 C C . GLY A 1 122 ? 10.633 2.928 -23.614 1.00 97.44 122 GLY A C 1
ATOM 949 O O . GLY A 1 122 ? 10.324 3.781 -24.457 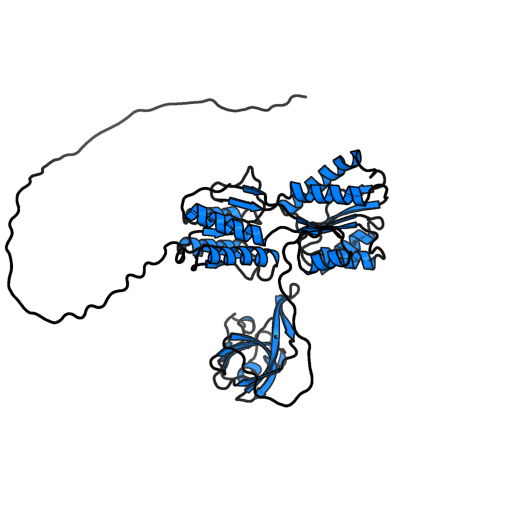1.00 97.44 122 GLY A O 1
ATOM 950 N N . LYS A 1 123 ? 9.884 1.833 -23.425 1.00 98.06 123 LYS A N 1
ATOM 951 C CA . LYS A 1 123 ? 8.671 1.526 -24.216 1.00 98.06 123 LYS A CA 1
ATOM 952 C C . LYS A 1 123 ? 7.407 1.349 -23.384 1.00 98.06 123 LYS A C 1
ATOM 954 O O . LYS A 1 123 ? 6.336 1.723 -23.856 1.00 98.06 123 LYS A O 1
ATOM 959 N N . ALA A 1 124 ? 7.526 0.821 -22.173 1.00 98.44 124 ALA A N 1
ATOM 960 C CA . ALA A 1 124 ? 6.418 0.632 -21.246 1.00 98.44 124 ALA A CA 1
ATOM 961 C C . ALA A 1 124 ? 6.898 0.821 -19.802 1.00 98.44 124 ALA A C 1
ATOM 963 O O . ALA A 1 124 ? 7.999 0.376 -19.478 1.00 98.44 124 ALA A O 1
ATOM 964 N N . ILE A 1 125 ? 6.107 1.473 -18.947 1.00 98.12 125 ILE A N 1
ATOM 965 C CA . ILE A 1 125 ? 6.457 1.673 -17.539 1.00 98.12 125 ILE A CA 1
ATOM 966 C C . ILE A 1 125 ? 5.249 1.701 -16.598 1.00 98.12 125 ILE A C 1
ATOM 968 O O . ILE A 1 125 ? 4.279 2.428 -16.827 1.00 98.12 125 ILE A O 1
ATOM 972 N N . LEU A 1 126 ? 5.353 0.928 -15.517 1.00 97.62 126 LEU A N 1
ATOM 973 C CA . LEU A 1 126 ? 4.461 0.974 -14.361 1.00 97.62 126 LEU A CA 1
ATOM 974 C C . LEU A 1 126 ? 4.970 2.018 -13.355 1.00 97.62 126 LEU A C 1
ATOM 976 O O . LEU A 1 126 ? 6.155 1.999 -13.017 1.00 97.62 126 LEU A O 1
ATOM 980 N N . VAL A 1 127 ? 4.105 2.928 -12.901 1.00 94.12 127 VAL A N 1
ATOM 981 C CA . VAL A 1 127 ? 4.455 4.020 -11.971 1.00 94.12 127 VAL A CA 1
ATOM 982 C C . VAL A 1 127 ? 3.431 4.186 -10.848 1.00 94.12 127 VAL A C 1
ATOM 984 O O . VAL A 1 127 ? 2.263 3.831 -11.014 1.00 94.12 127 VAL A O 1
ATOM 987 N N . TRP A 1 128 ? 3.867 4.777 -9.738 1.00 88.56 128 TRP A N 1
ATOM 988 C CA . TRP A 1 128 ? 3.025 5.220 -8.626 1.00 88.56 128 TRP A CA 1
ATOM 989 C C . TRP A 1 128 ? 2.588 6.680 -8.817 1.00 88.56 128 TRP A C 1
ATOM 991 O O . TRP A 1 128 ? 3.173 7.404 -9.630 1.00 88.56 128 TRP A O 1
ATOM 1001 N N . VAL A 1 129 ? 1.496 7.076 -8.159 1.00 84.62 129 VAL A N 1
ATOM 1002 C CA . VAL A 1 129 ? 0.788 8.345 -8.396 1.00 84.62 129 VAL A CA 1
ATOM 1003 C C . VAL A 1 129 ? 0.154 8.793 -7.083 1.00 84.62 129 VAL A C 1
ATOM 1005 O O . VAL A 1 129 ? -0.941 8.344 -6.746 1.00 84.62 129 VAL A O 1
ATOM 1008 N N . ASP A 1 130 ? 0.833 9.682 -6.364 1.00 75.81 130 ASP A N 1
ATOM 1009 C CA . ASP A 1 130 ? 0.534 9.937 -4.952 1.00 75.81 130 ASP A CA 1
ATOM 1010 C C . ASP A 1 130 ? 0.138 11.409 -4.729 1.00 75.81 130 ASP A C 1
ATOM 1012 O O . ASP A 1 130 ? -0.803 11.700 -3.990 1.00 75.81 130 ASP A O 1
ATOM 1016 N N . ASP A 1 131 ? 0.766 12.349 -5.454 1.00 76.00 131 ASP A N 1
ATOM 1017 C CA . ASP A 1 131 ? 0.413 13.777 -5.455 1.00 76.00 131 ASP A CA 1
ATOM 1018 C C . ASP A 1 131 ? -0.018 14.270 -6.857 1.00 76.00 131 ASP A C 1
ATOM 1020 O O . ASP A 1 131 ? 0.509 13.830 -7.884 1.00 76.00 131 ASP A O 1
ATOM 1024 N N . PRO A 1 132 ? -0.937 15.253 -6.970 1.00 77.25 132 PRO A N 1
ATOM 1025 C CA . PRO A 1 132 ? -1.301 15.854 -8.253 1.00 77.25 132 PRO A CA 1
ATOM 1026 C C . PRO A 1 132 ? -0.153 16.455 -9.096 1.00 77.25 132 PRO A C 1
ATOM 1028 O O . PRO A 1 132 ? -0.373 16.758 -10.274 1.00 77.25 132 PRO A O 1
ATOM 1031 N N . ALA A 1 133 ? 1.050 16.647 -8.549 1.00 82.62 133 ALA A N 1
ATOM 1032 C CA . ALA A 1 133 ? 2.257 16.993 -9.298 1.00 82.62 133 ALA A CA 1
ATOM 1033 C C . ALA A 1 133 ? 2.766 15.850 -10.200 1.00 82.62 133 ALA A C 1
ATOM 1035 O O . ALA A 1 133 ? 3.325 16.126 -11.268 1.00 82.62 133 ALA A O 1
ATOM 1036 N N . ASP A 1 134 ? 2.535 14.590 -9.830 1.00 87.62 134 ASP A N 1
ATOM 1037 C CA . ASP A 1 134 ? 3.057 13.402 -10.523 1.00 87.62 134 ASP A CA 1
ATOM 1038 C C . ASP A 1 134 ? 2.518 13.295 -11.952 1.00 87.62 134 ASP A C 1
ATOM 1040 O O . ASP A 1 134 ? 3.250 12.977 -12.895 1.00 87.62 134 ASP A O 1
ATOM 1044 N N . TRP A 1 135 ? 1.264 13.714 -12.152 1.00 88.56 135 TRP A N 1
ATOM 1045 C CA . TRP A 1 135 ? 0.619 13.853 -13.459 1.00 88.56 135 TRP A CA 1
ATOM 1046 C C . TRP A 1 135 ? 1.461 14.630 -14.484 1.00 88.56 135 TRP A C 1
ATOM 1048 O O . TRP A 1 135 ? 1.474 14.284 -15.667 1.00 88.56 135 TRP A O 1
ATOM 1058 N N . LEU A 1 136 ? 2.222 15.639 -14.043 1.00 91.44 136 LEU A N 1
ATOM 1059 C CA . LEU A 1 136 ? 3.107 16.427 -14.906 1.00 91.44 136 LEU A CA 1
ATOM 1060 C C . LEU A 1 136 ? 4.353 15.641 -15.354 1.00 91.44 136 LEU A C 1
ATOM 1062 O O . LEU A 1 136 ? 4.964 15.994 -16.364 1.00 91.44 136 LEU A O 1
ATOM 1066 N N . TYR A 1 137 ? 4.775 14.604 -14.632 1.00 93.38 137 TYR A N 1
ATOM 1067 C CA . TYR A 1 137 ? 5.817 13.683 -15.093 1.00 93.38 137 TYR A CA 1
ATOM 1068 C C . TYR A 1 137 ? 5.235 12.561 -15.950 1.00 93.38 137 TYR A C 1
ATOM 1070 O O . TYR A 1 137 ? 5.784 12.295 -17.018 1.00 93.38 137 TYR A O 1
ATOM 1078 N N . ILE A 1 138 ? 4.094 11.990 -15.560 1.00 95.38 138 ILE A N 1
ATOM 1079 C CA . ILE A 1 138 ? 3.365 10.958 -16.317 1.00 95.38 138 ILE A CA 1
ATOM 1080 C C . ILE A 1 138 ? 3.051 11.457 -17.741 1.00 95.38 138 ILE A C 1
ATOM 1082 O O . ILE A 1 138 ? 3.346 10.762 -18.716 1.00 95.38 138 ILE A O 1
ATOM 1086 N N . GLU A 1 139 ? 2.581 12.704 -17.892 1.00 96.62 139 GLU A N 1
ATOM 1087 C CA . GLU A 1 139 ? 2.385 13.336 -19.206 1.00 96.62 139 GLU A CA 1
ATOM 1088 C C . GLU A 1 139 ? 3.689 13.403 -20.024 1.00 96.62 139 GLU A C 1
ATOM 1090 O O . GLU A 1 139 ? 3.687 13.104 -21.220 1.00 96.62 139 GLU A O 1
ATOM 1095 N N . LYS A 1 140 ? 4.824 13.771 -19.415 1.00 97.69 140 LYS A N 1
ATOM 1096 C CA . LYS A 1 140 ? 6.118 13.858 -20.120 1.00 97.69 140 LYS A CA 1
ATOM 1097 C C . LYS A 1 140 ? 6.649 12.478 -20.523 1.00 97.69 140 LYS A C 1
ATOM 1099 O O . LYS A 1 140 ? 7.192 12.346 -21.616 1.00 97.69 140 LYS A O 1
ATOM 1104 N N . ILE A 1 141 ? 6.490 11.470 -19.662 1.00 97.94 141 ILE A N 1
ATOM 1105 C CA . ILE A 1 141 ? 6.894 10.075 -19.907 1.00 97.94 141 ILE A CA 1
ATOM 1106 C C . ILE A 1 141 ? 6.103 9.514 -21.097 1.00 97.94 141 ILE A C 1
ATOM 1108 O O . ILE A 1 141 ? 6.691 8.946 -22.019 1.00 97.94 141 ILE A O 1
ATOM 1112 N N . ASN A 1 142 ? 4.790 9.761 -21.142 1.00 98.00 142 ASN A N 1
ATOM 1113 C CA . ASN A 1 142 ? 3.950 9.389 -22.279 1.00 98.00 142 ASN A CA 1
ATOM 1114 C C . ASN A 1 142 ? 4.344 10.137 -23.568 1.00 98.00 142 ASN A C 1
ATOM 1116 O O . ASN A 1 142 ? 4.520 9.520 -24.619 1.00 98.00 142 ASN A O 1
ATOM 1120 N N . ASN A 1 143 ? 4.590 11.451 -23.486 1.00 97.62 143 ASN A N 1
ATOM 1121 C CA . ASN A 1 143 ? 5.053 12.258 -24.624 1.00 97.62 143 ASN A CA 1
ATOM 1122 C C . ASN A 1 143 ? 6.457 11.872 -25.140 1.00 97.62 143 ASN A C 1
ATOM 1124 O O . ASN A 1 143 ? 6.771 12.166 -26.294 1.00 97.62 143 ASN A O 1
ATOM 1128 N N . ALA A 1 144 ? 7.285 11.184 -24.344 1.00 97.69 144 ALA A N 1
ATOM 1129 C CA . ALA A 1 144 ? 8.539 10.576 -24.807 1.00 97.69 144 ALA A CA 1
ATOM 1130 C C . ALA A 1 144 ? 8.321 9.299 -25.656 1.00 97.69 144 ALA A C 1
ATOM 1132 O O . ALA A 1 144 ? 9.272 8.759 -26.220 1.00 97.69 144 ALA A O 1
ATOM 1133 N N . GLY A 1 145 ? 7.074 8.829 -25.790 1.00 96.19 145 GLY A N 1
ATOM 1134 C CA . GLY A 1 145 ? 6.703 7.633 -26.551 1.00 96.19 145 GLY A CA 1
ATOM 1135 C C . GLY A 1 145 ? 6.655 6.348 -25.720 1.00 96.19 145 GLY A C 1
ATOM 1136 O O . GLY A 1 145 ? 6.721 5.261 -26.295 1.00 96.19 145 GLY A O 1
ATOM 1137 N N . CYS A 1 146 ? 6.562 6.466 -24.393 1.00 97.88 146 CYS A N 1
ATOM 1138 C CA . CYS A 1 146 ? 6.416 5.342 -23.473 1.00 97.88 146 CYS A CA 1
ATOM 1139 C C . CYS A 1 146 ? 4.934 5.092 -23.135 1.00 97.88 146 CYS A C 1
ATOM 1141 O O . CYS A 1 146 ? 4.161 6.031 -22.949 1.00 97.88 146 CYS A O 1
ATOM 1143 N N . ILE A 1 147 ? 4.531 3.827 -23.036 1.00 98.44 147 ILE A N 1
ATOM 1144 C CA . ILE A 1 147 ? 3.209 3.423 -22.543 1.00 98.44 147 ILE A CA 1
ATOM 1145 C C . ILE A 1 147 ? 3.253 3.479 -21.011 1.00 98.44 147 ILE A C 1
ATOM 1147 O O . ILE A 1 147 ? 4.134 2.865 -20.418 1.00 98.44 147 ILE A O 1
ATOM 1151 N N . VAL A 1 148 ? 2.330 4.191 -20.363 1.00 98.25 148 VAL A N 1
ATOM 1152 C CA . VAL A 1 148 ? 2.355 4.398 -18.903 1.00 98.25 148 VAL A CA 1
ATOM 1153 C C . VAL A 1 148 ? 1.127 3.781 -18.252 1.00 98.25 148 VAL A C 1
ATOM 1155 O O . VAL A 1 148 ? 0.006 4.033 -18.693 1.00 98.25 148 VAL A O 1
ATOM 1158 N N . GLY A 1 149 ? 1.328 2.992 -17.203 1.00 97.56 149 GLY A N 1
ATOM 1159 C CA . GLY A 1 149 ? 0.262 2.422 -16.380 1.00 97.56 149 GLY A CA 1
ATOM 1160 C C . GLY A 1 149 ? 0.533 2.635 -14.894 1.00 97.56 149 GLY A C 1
ATOM 1161 O O . GLY A 1 149 ? 1.648 2.986 -14.513 1.00 97.56 149 GLY A O 1
ATOM 1162 N N . THR A 1 150 ? -0.473 2.404 -14.055 1.00 94.44 150 THR A N 1
ATOM 1163 C CA . THR A 1 150 ? -0.337 2.423 -12.590 1.00 94.44 150 THR A CA 1
ATOM 1164 C C . THR A 1 150 ? -1.161 1.312 -11.941 1.00 94.44 150 THR A C 1
ATOM 1166 O O . THR A 1 150 ? -2.143 0.844 -12.525 1.00 94.44 150 THR A O 1
ATOM 1169 N N . THR A 1 151 ? -0.771 0.897 -10.739 1.00 91.88 151 THR A N 1
ATOM 1170 C CA . THR A 1 151 ? -1.595 0.074 -9.841 1.00 91.88 151 THR A CA 1
ATOM 1171 C C . THR A 1 151 ? -2.373 0.906 -8.818 1.00 91.88 151 THR A C 1
ATOM 1173 O O . THR A 1 151 ? -3.263 0.381 -8.160 1.00 91.88 151 THR A O 1
ATOM 1176 N N . GLN A 1 152 ? -2.097 2.212 -8.710 1.00 87.44 152 GLN A N 1
ATOM 1177 C CA . GLN A 1 152 ? -2.799 3.085 -7.772 1.00 87.44 152 GLN A CA 1
ATOM 1178 C C . GLN A 1 152 ? -4.242 3.378 -8.198 1.00 87.44 152 GLN A C 1
ATOM 1180 O O . GLN A 1 152 ? -4.569 3.432 -9.397 1.00 87.44 152 GLN A O 1
ATOM 1185 N N . TYR A 1 153 ? -5.113 3.596 -7.204 1.00 86.12 153 TYR A N 1
ATOM 1186 C CA . TYR A 1 153 ? -6.491 4.002 -7.458 1.00 86.12 153 TYR A CA 1
ATOM 1187 C C . TYR A 1 153 ? -6.543 5.432 -8.000 1.00 86.12 153 TYR A C 1
ATOM 1189 O O . TYR A 1 153 ? -6.048 6.385 -7.405 1.00 86.12 153 TYR A O 1
ATOM 1197 N N . VAL A 1 154 ? -7.210 5.590 -9.139 1.00 85.06 154 VAL A N 1
ATOM 1198 C CA . VAL A 1 154 ? -7.419 6.879 -9.799 1.00 85.06 154 VAL A CA 1
ATOM 1199 C C . VAL A 1 154 ? -8.906 7.052 -10.075 1.00 85.06 154 VAL A C 1
ATOM 1201 O O . VAL A 1 154 ? -9.596 6.095 -10.433 1.00 85.06 154 VAL A O 1
ATOM 1204 N N . ASN A 1 155 ? -9.417 8.278 -9.946 1.00 79.00 155 ASN A N 1
ATOM 1205 C CA . ASN A 1 155 ? -10.825 8.552 -10.221 1.00 79.00 155 ASN A CA 1
ATOM 1206 C C . ASN A 1 155 ? -11.172 8.179 -11.677 1.00 79.00 155 ASN A C 1
ATOM 1208 O O . ASN A 1 155 ? -10.656 8.765 -12.632 1.00 79.00 155 ASN A O 1
ATOM 1212 N N . HIS A 1 156 ? -12.066 7.203 -11.841 1.00 74.75 156 HIS A N 1
ATOM 1213 C CA . HIS A 1 156 ? -12.399 6.584 -13.124 1.00 74.75 156 HIS A CA 1
ATOM 1214 C C . HIS A 1 156 ? -12.991 7.560 -14.158 1.00 74.75 156 HIS A C 1
ATOM 1216 O O . HIS A 1 156 ? -12.822 7.348 -15.361 1.00 74.75 156 HIS A O 1
ATOM 1222 N N . ASP A 1 157 ? -13.639 8.639 -13.708 1.00 75.38 157 ASP A N 1
ATOM 1223 C CA . ASP A 1 157 ? -14.177 9.707 -14.567 1.00 75.38 157 ASP A CA 1
ATOM 1224 C C . ASP A 1 157 ? -13.103 10.739 -14.995 1.00 75.38 157 ASP A C 1
ATOM 1226 O O . ASP A 1 157 ? -13.360 11.565 -15.876 1.00 75.38 157 ASP A O 1
ATOM 1230 N N . GLU A 1 158 ? -11.899 10.700 -14.403 1.00 79.62 158 GLU A N 1
ATOM 1231 C CA . GLU A 1 158 ? -10.855 11.733 -14.545 1.00 79.62 158 GLU A CA 1
ATOM 1232 C C . GLU A 1 158 ? -9.494 11.208 -15.055 1.00 79.62 158 GLU A C 1
ATOM 1234 O O . GLU A 1 158 ? -8.577 12.005 -15.251 1.00 79.62 158 GLU A O 1
ATOM 1239 N N . ILE A 1 159 ? -9.365 9.903 -15.347 1.00 84.56 159 ILE A N 1
ATOM 1240 C CA . ILE A 1 159 ? -8.128 9.264 -15.853 1.00 84.56 159 ILE A CA 1
ATOM 1241 C C . ILE A 1 159 ? -7.585 10.001 -17.099 1.00 84.56 159 ILE A C 1
ATOM 1243 O O . ILE A 1 159 ? -8.207 9.904 -18.168 1.00 84.56 159 ILE A O 1
ATOM 1247 N N . PRO A 1 160 ? -6.418 10.677 -17.030 1.00 89.56 160 PRO A N 1
ATOM 1248 C CA . PRO A 1 160 ? -5.916 11.507 -18.129 1.00 89.56 160 PRO A CA 1
ATOM 1249 C C . PRO A 1 160 ? -5.508 10.698 -19.364 1.00 89.56 160 PRO A C 1
ATOM 1251 O O . PRO A 1 160 ? -4.980 9.595 -19.233 1.00 89.56 160 PRO A O 1
ATOM 1254 N N . ASP A 1 161 ? -5.695 11.238 -20.575 1.00 92.00 161 ASP A N 1
ATOM 1255 C CA . ASP A 1 161 ? -5.431 10.527 -21.847 1.00 92.00 161 ASP A CA 1
ATOM 1256 C C . ASP A 1 161 ? -3.998 9.953 -21.966 1.00 92.00 161 ASP A C 1
ATOM 1258 O O . ASP A 1 161 ? -3.797 8.956 -22.658 1.00 92.00 161 ASP A O 1
ATOM 1262 N N . TYR A 1 162 ? -3.019 10.555 -21.279 1.00 94.31 162 TYR A N 1
ATOM 1263 C CA . TYR A 1 162 ? -1.614 10.123 -21.244 1.00 94.31 162 TYR A CA 1
ATOM 1264 C C . TYR A 1 162 ? -1.308 8.984 -20.248 1.00 94.31 162 TYR A C 1
ATOM 1266 O O . TYR A 1 162 ? -0.236 8.389 -20.329 1.00 94.31 162 TYR A O 1
ATOM 1274 N N . LEU A 1 163 ? -2.225 8.650 -19.334 1.00 96.25 163 LEU A N 1
ATOM 1275 C CA . LEU A 1 163 ? -2.183 7.397 -18.576 1.00 96.25 163 LEU A CA 1
ATOM 1276 C C . LEU A 1 163 ? -2.938 6.341 -19.395 1.00 96.25 163 LEU A C 1
ATOM 1278 O O . LEU A 1 163 ? -4.101 6.547 -19.750 1.00 96.25 163 LEU A O 1
ATOM 1282 N N . ASN A 1 164 ? -2.295 5.226 -19.747 1.00 96.56 164 ASN A N 1
ATOM 1283 C CA . ASN A 1 164 ? -2.899 4.202 -20.602 1.00 96.56 164 ASN A CA 1
ATOM 1284 C C . ASN A 1 164 ? -3.896 3.323 -19.833 1.00 96.56 164 ASN A C 1
ATOM 1286 O O . ASN A 1 164 ? -4.965 3.031 -20.378 1.00 96.56 164 ASN A O 1
ATOM 1290 N N . PHE A 1 165 ? -3.571 2.949 -18.590 1.00 96.19 165 PHE A N 1
ATOM 1291 C CA . PHE A 1 165 ? -4.440 2.182 -17.693 1.00 96.19 165 PHE A CA 1
ATOM 1292 C C . PHE A 1 165 ? -4.146 2.432 -16.201 1.00 96.19 165 PHE A C 1
ATOM 1294 O O . PHE A 1 165 ? -3.033 2.808 -15.837 1.00 96.19 165 PHE A O 1
ATOM 1301 N N . SER A 1 166 ? -5.134 2.143 -15.351 1.00 94.44 166 SER A N 1
ATOM 1302 C CA . SER A 1 166 ? -4.969 1.830 -13.924 1.00 94.44 166 SER A CA 1
ATOM 1303 C C . SER A 1 166 ? -5.597 0.460 -13.617 1.00 94.44 166 SER A C 1
ATOM 1305 O O . SER A 1 166 ? -6.616 0.099 -14.223 1.00 94.44 166 SER A O 1
ATOM 1307 N N . ILE A 1 167 ? -4.974 -0.307 -12.718 1.00 94.19 167 ILE A N 1
ATOM 1308 C CA . ILE A 1 167 ? -5.462 -1.596 -12.199 1.00 94.19 167 ILE A CA 1
ATOM 1309 C C . ILE A 1 167 ? -5.374 -1.543 -10.671 1.00 94.19 167 ILE A C 1
ATOM 1311 O O . ILE A 1 167 ? -4.299 -1.749 -10.122 1.00 94.19 167 ILE A O 1
ATOM 1315 N N . ALA A 1 168 ? -6.488 -1.264 -9.999 1.00 91.38 168 ALA A N 1
ATOM 1316 C CA . ALA A 1 168 ? -6.516 -0.969 -8.566 1.00 91.38 168 ALA A CA 1
ATOM 1317 C C . ALA A 1 168 ? -7.740 -1.597 -7.892 1.00 91.38 168 ALA A C 1
ATOM 1319 O O . ALA A 1 168 ? -8.728 -1.925 -8.566 1.00 91.38 168 ALA A O 1
ATOM 1320 N N . CYS A 1 169 ? -7.713 -1.732 -6.565 1.00 90.06 169 CYS A N 1
ATOM 1321 C CA . CYS A 1 169 ? -8.941 -1.977 -5.816 1.00 90.06 169 CYS A CA 1
ATOM 1322 C C . CYS A 1 169 ? -9.848 -0.741 -5.822 1.00 90.06 169 CYS A C 1
ATOM 1324 O O . CYS A 1 169 ? -9.426 0.381 -6.098 1.00 90.06 169 CYS A O 1
ATOM 1326 N N . SER A 1 170 ? -11.132 -0.949 -5.534 1.00 88.06 170 SER A N 1
ATOM 1327 C CA . SER A 1 170 ? -12.076 0.148 -5.320 1.00 88.06 170 SER A CA 1
ATOM 1328 C C . SER A 1 170 ? -12.175 0.462 -3.817 1.00 88.06 170 SER A C 1
ATOM 1330 O O . SER A 1 170 ? -12.703 -0.379 -3.079 1.00 88.06 170 SER A O 1
ATOM 1332 N N . PRO A 1 171 ? -11.739 1.653 -3.357 1.00 88.88 171 PRO A N 1
ATOM 1333 C CA . PRO A 1 171 ? -11.918 2.085 -1.967 1.00 88.88 171 PRO A CA 1
ATOM 1334 C C . PRO A 1 171 ? -13.394 2.205 -1.575 1.00 88.88 171 PRO A C 1
ATOM 1336 O O . PRO A 1 171 ? -13.765 1.840 -0.456 1.00 88.88 171 PRO A O 1
ATOM 1339 N N . ASP A 1 172 ? -14.273 2.574 -2.521 1.00 88.25 172 ASP A N 1
ATOM 1340 C CA . ASP A 1 172 ? -15.726 2.493 -2.331 1.00 88.25 172 ASP A CA 1
ATOM 1341 C C . ASP A 1 172 ? -16.158 1.071 -1.929 1.00 88.25 172 ASP A C 1
ATOM 1343 O O . ASP A 1 172 ? -17.016 0.887 -1.065 1.00 88.25 172 ASP A O 1
ATOM 1347 N N . ASN A 1 173 ? -15.564 0.049 -2.548 1.00 90.69 173 ASN A N 1
ATOM 1348 C CA . ASN A 1 173 ? -15.948 -1.345 -2.368 1.00 90.69 173 ASN A CA 1
ATOM 1349 C C . ASN A 1 173 ? -15.401 -1.934 -1.054 1.00 90.69 173 ASN A C 1
ATOM 1351 O O . ASN A 1 173 ? -16.150 -2.595 -0.330 1.00 90.69 173 ASN A O 1
ATOM 1355 N N . TYR A 1 174 ? -14.130 -1.703 -0.697 1.00 93.25 174 TYR A N 1
ATOM 1356 C CA . TYR A 1 174 ? -13.603 -2.255 0.560 1.00 93.25 174 TYR A CA 1
ATOM 1357 C C . TYR A 1 174 ? -14.113 -1.516 1.805 1.00 93.25 174 TYR A C 1
ATOM 1359 O O . TYR A 1 174 ? -14.546 -2.189 2.742 1.00 93.25 174 TYR A O 1
ATOM 1367 N N . GLY A 1 175 ? -14.208 -0.179 1.796 1.00 95.06 175 GLY A N 1
ATOM 1368 C CA . GLY A 1 175 ? -14.751 0.587 2.931 1.00 95.06 175 GLY A CA 1
ATOM 1369 C C . GLY A 1 175 ? -16.176 0.158 3.314 1.00 95.06 175 GLY A C 1
ATOM 1370 O O . GLY A 1 175 ? -16.465 -0.107 4.486 1.00 95.06 175 GLY A O 1
ATOM 1371 N N . ALA A 1 176 ? -17.049 -0.031 2.318 1.00 95.50 176 ALA A N 1
ATOM 1372 C CA . ALA A 1 176 ? -18.395 -0.567 2.525 1.00 95.50 176 ALA A CA 1
ATOM 1373 C C . ALA A 1 176 ? -18.388 -2.011 3.065 1.00 95.50 176 ALA A C 1
ATOM 1375 O O . ALA A 1 176 ? -19.144 -2.341 3.983 1.00 95.50 176 ALA A O 1
ATOM 1376 N N . GLN A 1 177 ? -17.526 -2.889 2.539 1.00 95.69 177 GLN A N 1
ATOM 1377 C CA . GLN A 1 177 ? -17.440 -4.273 3.019 1.00 95.69 177 GLN A CA 1
ATOM 1378 C C . GLN A 1 177 ? -16.990 -4.356 4.486 1.00 95.69 177 GLN A C 1
ATOM 1380 O O . GLN A 1 177 ? -17.566 -5.143 5.244 1.00 95.69 177 GLN A O 1
ATOM 1385 N N . VAL A 1 178 ? -16.036 -3.521 4.915 1.00 97.12 178 VAL A N 1
ATOM 1386 C CA . VAL A 1 178 ? -15.612 -3.444 6.324 1.00 97.12 178 VAL A CA 1
ATOM 1387 C C . VAL A 1 178 ? -16.765 -2.945 7.202 1.00 97.12 178 VAL A C 1
ATOM 1389 O O . VAL A 1 178 ? -17.066 -3.577 8.216 1.00 97.12 178 VAL A O 1
ATOM 1392 N N . ALA A 1 179 ? -17.480 -1.887 6.797 1.00 98.00 179 ALA A N 1
ATOM 1393 C CA . ALA A 1 179 ? -18.645 -1.380 7.532 1.00 98.00 179 ALA A CA 1
ATOM 1394 C C . ALA A 1 179 ? -19.748 -2.439 7.694 1.00 98.00 179 ALA A C 1
ATOM 1396 O O . ALA A 1 179 ? -20.270 -2.630 8.795 1.00 98.00 179 ALA A O 1
ATOM 1397 N N . ALA A 1 180 ? -20.066 -3.180 6.628 1.00 97.31 180 ALA A N 1
ATOM 1398 C CA . ALA A 1 180 ? -21.061 -4.251 6.656 1.00 97.31 180 ALA A CA 1
ATOM 1399 C C . ALA A 1 180 ? -20.676 -5.401 7.605 1.00 97.31 180 ALA A C 1
ATOM 1401 O O . ALA A 1 180 ? -21.535 -5.922 8.325 1.00 97.31 180 ALA A O 1
ATOM 1402 N N . LYS A 1 181 ? -19.389 -5.774 7.641 1.00 97.31 181 LYS A N 1
ATOM 1403 C CA . LYS A 1 181 ? -18.842 -6.806 8.539 1.00 97.31 181 LYS A CA 1
ATOM 1404 C C . LYS A 1 181 ? -18.792 -6.335 9.994 1.00 97.31 181 LYS A C 1
ATOM 1406 O O . LYS A 1 181 ? -19.218 -7.073 10.884 1.00 97.31 181 LYS A O 1
ATOM 1411 N N . MET A 1 182 ? -18.349 -5.102 10.239 1.00 98.25 182 MET A N 1
ATOM 1412 C CA . MET A 1 182 ? -18.303 -4.520 11.580 1.00 98.25 182 MET A CA 1
ATOM 1413 C C . MET A 1 182 ? -19.712 -4.360 12.164 1.00 98.25 182 MET A C 1
ATOM 1415 O O . MET A 1 182 ? -19.947 -4.725 13.314 1.00 98.25 182 MET A O 1
ATOM 1419 N N . ALA A 1 183 ? -20.678 -3.879 11.376 1.00 98.19 183 ALA A N 1
ATOM 1420 C CA . ALA A 1 183 ? -22.064 -3.732 11.818 1.00 98.19 183 ALA A CA 1
ATOM 1421 C C . ALA A 1 183 ? -22.703 -5.079 12.211 1.00 98.19 183 ALA A C 1
ATOM 1423 O O . ALA A 1 183 ? -23.441 -5.151 13.194 1.00 98.19 183 ALA A O 1
ATOM 1424 N N . GLU A 1 184 ? -22.371 -6.165 11.504 1.00 97.25 184 GLU A N 1
ATOM 1425 C CA . GLU A 1 184 ? -22.783 -7.526 11.869 1.00 97.25 184 GLU A CA 1
ATOM 1426 C C . GLU A 1 184 ? -22.139 -7.987 13.185 1.00 97.25 184 GLU A C 1
ATOM 1428 O O . GLU A 1 184 ? -22.830 -8.475 14.081 1.00 97.25 184 GLU A O 1
ATOM 1433 N N . ALA A 1 185 ? -20.829 -7.774 13.338 1.00 96.94 185 ALA A N 1
ATOM 1434 C CA . ALA A 1 185 ? -20.068 -8.176 14.521 1.00 96.94 185 ALA A CA 1
ATOM 1435 C C . ALA A 1 185 ? -20.344 -7.321 15.775 1.00 96.94 185 ALA A C 1
ATOM 1437 O O . ALA A 1 185 ? -20.065 -7.758 16.900 1.00 96.94 185 ALA A O 1
ATOM 1438 N N . LEU A 1 186 ? -20.872 -6.104 15.610 1.00 97.94 186 LEU A N 1
ATOM 1439 C CA . LEU A 1 186 ? -21.212 -5.187 16.702 1.00 97.94 186 LEU A CA 1
ATOM 1440 C C . LEU A 1 186 ? -22.719 -5.088 16.996 1.00 97.94 186 LEU A C 1
ATOM 1442 O O . LEU A 1 186 ? -23.090 -4.441 17.974 1.00 97.94 186 LEU A O 1
ATOM 1446 N N . HIS A 1 187 ? -23.583 -5.757 16.228 1.00 97.38 187 HIS A N 1
ATOM 1447 C CA . HIS A 1 187 ? -25.035 -5.757 16.431 1.00 97.38 187 HIS A CA 1
ATOM 1448 C C . HIS A 1 187 ? -25.441 -5.997 17.904 1.00 97.38 187 HIS A C 1
ATOM 1450 O O . HIS A 1 187 ? -25.077 -6.999 18.522 1.00 97.38 187 HIS A O 1
ATOM 1456 N N . GLY A 1 188 ? -26.220 -5.068 18.469 1.00 97.06 188 GLY A N 1
ATOM 1457 C CA . GLY A 1 188 ? -26.736 -5.133 19.841 1.00 97.06 188 GLY A CA 1
ATOM 1458 C C . GLY A 1 188 ? -25.720 -4.783 20.937 1.00 97.06 188 GLY A C 1
ATOM 1459 O O . GLY A 1 188 ? -26.032 -4.935 22.120 1.00 97.06 188 GLY A O 1
ATOM 1460 N N . LYS A 1 189 ? -24.510 -4.329 20.578 1.00 97.88 189 LYS A N 1
ATOM 1461 C CA . LYS A 1 189 ? -23.514 -3.796 21.523 1.00 97.88 189 LYS A CA 1
ATOM 1462 C C . LYS A 1 189 ? -23.728 -2.296 21.781 1.00 97.88 189 LYS A C 1
ATOM 1464 O O . LYS A 1 189 ? -24.537 -1.630 21.141 1.00 97.88 189 LYS A O 1
ATOM 1469 N N . LYS A 1 190 ? -22.962 -1.769 22.739 1.00 97.88 190 LYS A N 1
ATOM 1470 C CA . LYS A 1 190 ? -22.916 -0.359 23.141 1.00 97.88 190 LYS A CA 1
ATOM 1471 C C . LYS A 1 190 ? -21.470 0.123 23.139 1.00 97.88 190 LYS A C 1
ATOM 1473 O O . LYS A 1 190 ? -20.628 -0.557 23.722 1.00 97.88 190 LYS A O 1
ATOM 1478 N N . GLY A 1 191 ? -21.199 1.297 22.572 1.00 98.06 191 GLY A N 1
ATOM 1479 C CA . GLY A 1 191 ? -19.863 1.902 22.597 1.00 98.06 191 GLY A CA 1
ATOM 1480 C C . GLY A 1 191 ? -19.608 2.849 21.427 1.00 98.06 191 GLY A C 1
ATOM 1481 O O . GLY A 1 191 ? -20.546 3.451 20.902 1.00 98.06 191 GLY A O 1
ATOM 1482 N N . ARG A 1 192 ? -18.344 2.969 21.008 1.00 98.31 192 ARG A N 1
ATOM 1483 C CA . ARG A 1 192 ? -17.943 3.729 19.813 1.00 98.31 192 ARG A CA 1
ATOM 1484 C C . ARG A 1 192 ? -17.240 2.894 18.754 1.00 98.31 192 ARG A C 1
ATOM 1486 O O . ARG A 1 192 ? -16.561 1.921 19.081 1.00 98.31 192 ARG A O 1
ATOM 1493 N N . VAL A 1 193 ? -17.375 3.337 17.510 1.00 98.56 193 VAL A N 1
ATOM 1494 C CA . VAL A 1 193 ? -16.503 2.956 16.395 1.00 98.56 193 VAL A CA 1
ATOM 1495 C C . VAL A 1 193 ? -15.603 4.142 16.063 1.00 98.56 193 VAL A C 1
ATOM 1497 O O . VAL A 1 193 ? -16.093 5.270 16.009 1.00 98.56 193 VAL A O 1
ATOM 1500 N N . VAL A 1 194 ? -14.313 3.895 15.852 1.00 97.69 194 VAL A N 1
ATOM 1501 C CA . VAL A 1 194 ? -13.323 4.895 15.417 1.00 97.69 194 VAL A CA 1
ATOM 1502 C C . VAL A 1 194 ? -12.791 4.508 14.036 1.00 97.69 194 VAL A C 1
ATOM 1504 O O . VAL A 1 194 ? -12.715 3.319 13.723 1.00 97.69 194 VAL A O 1
ATOM 1507 N N . ILE A 1 195 ? -12.435 5.510 13.230 1.00 97.19 195 ILE A N 1
ATOM 1508 C CA . ILE A 1 195 ? -11.698 5.337 11.975 1.00 97.19 195 ILE A CA 1
ATOM 1509 C C . ILE A 1 195 ? -10.354 6.068 12.107 1.00 97.19 195 ILE A C 1
ATOM 1511 O O . ILE A 1 195 ? -10.333 7.211 12.587 1.00 97.19 195 ILE A O 1
ATOM 1515 N N . THR A 1 196 ? -9.261 5.418 11.711 1.00 95.19 196 THR A N 1
ATOM 1516 C CA . THR A 1 196 ? -7.913 6.008 11.621 1.00 95.19 196 THR A CA 1
ATOM 1517 C C . THR A 1 196 ? -7.360 5.903 10.206 1.00 95.19 196 THR A C 1
ATOM 1519 O O . THR A 1 196 ? -7.761 5.022 9.454 1.00 95.19 196 THR A O 1
ATOM 1522 N N . SER A 1 197 ? -6.470 6.817 9.827 1.00 90.88 197 SER A N 1
ATOM 1523 C CA . SER A 1 197 ? -5.764 6.787 8.540 1.00 90.88 197 SER A CA 1
ATOM 1524 C C . SER A 1 197 ? -4.393 7.457 8.687 1.00 90.88 197 SER A C 1
ATOM 1526 O O . SER A 1 197 ? -4.173 8.210 9.641 1.00 90.88 197 SER A O 1
ATOM 1528 N N . GLY A 1 198 ? -3.453 7.170 7.790 1.00 84.06 198 GLY A N 1
ATOM 1529 C CA . GLY A 1 198 ? -2.096 7.702 7.852 1.00 84.06 198 GLY A CA 1
ATOM 1530 C C . GLY A 1 198 ? -2.046 9.190 7.519 1.00 84.06 198 GLY A C 1
ATOM 1531 O O . GLY A 1 198 ? -1.622 9.999 8.347 1.00 84.06 198 GLY A O 1
ATOM 1532 N N . GLU A 1 199 ? -2.514 9.563 6.323 1.00 78.31 199 GLU A N 1
ATOM 1533 C CA . GLU A 1 199 ? -2.309 10.909 5.751 1.00 78.31 199 GLU A CA 1
ATOM 1534 C C . GLU A 1 199 ? -3.545 11.523 5.061 1.00 78.31 199 GLU A C 1
ATOM 1536 O O . GLU A 1 199 ? -3.542 12.712 4.733 1.00 78.31 199 GLU A O 1
ATOM 1541 N N . ARG A 1 200 ? -4.626 10.745 4.906 1.00 81.88 200 ARG A N 1
ATOM 1542 C CA . ARG A 1 200 ? -5.817 11.016 4.081 1.00 81.88 200 ARG A CA 1
ATOM 1543 C C . ARG A 1 200 ? -5.472 11.210 2.601 1.00 81.88 200 ARG A C 1
ATOM 1545 O O . ARG A 1 200 ? -5.789 12.237 1.992 1.00 81.88 200 ARG A O 1
ATOM 1552 N N . SER A 1 201 ? -4.874 10.169 2.025 1.00 80.50 201 SER A N 1
ATOM 1553 C CA . SER A 1 201 ? -4.797 9.965 0.574 1.00 80.50 201 SER A CA 1
ATOM 1554 C C . SER A 1 201 ? -6.200 9.881 -0.066 1.00 80.50 201 SER A C 1
ATOM 1556 O O . SER A 1 201 ? -7.234 9.861 0.615 1.00 80.50 201 SER A O 1
ATOM 1558 N N . LEU A 1 202 ? -6.266 9.869 -1.404 1.00 81.75 202 LEU A N 1
ATOM 1559 C CA . LEU A 1 202 ? -7.540 9.846 -2.139 1.00 81.75 202 LEU A CA 1
ATOM 1560 C C . LEU A 1 202 ? -8.359 8.578 -1.847 1.00 81.75 202 LEU A C 1
ATOM 1562 O O . LEU A 1 202 ? -9.579 8.645 -1.702 1.00 81.75 202 LEU A O 1
ATOM 1566 N N . ASP A 1 203 ? -7.689 7.436 -1.778 1.00 85.25 203 ASP A N 1
ATOM 1567 C CA . ASP A 1 203 ? -8.261 6.128 -1.484 1.00 85.25 203 ASP A CA 1
ATOM 1568 C C . ASP A 1 203 ? -8.652 5.990 -0.003 1.00 85.25 203 ASP A C 1
ATOM 1570 O O . ASP A 1 203 ? -9.793 5.607 0.259 1.00 85.25 203 ASP A O 1
ATOM 1574 N N . GLU A 1 204 ? -7.813 6.424 0.952 1.00 88.06 204 GLU A N 1
ATOM 1575 C CA . GLU A 1 204 ? -8.180 6.493 2.377 1.00 88.06 204 GLU A CA 1
ATOM 1576 C C . GLU A 1 204 ? -9.452 7.332 2.588 1.00 88.06 204 GLU A C 1
ATOM 1578 O O . GLU A 1 204 ? -10.369 6.924 3.306 1.00 88.06 204 GLU A O 1
ATOM 1583 N N . PHE A 1 205 ? -9.549 8.490 1.922 1.00 88.31 205 PHE A N 1
ATOM 1584 C CA . PHE A 1 205 ? -10.726 9.359 1.998 1.00 88.31 205 PHE A CA 1
ATOM 1585 C C . PHE A 1 205 ? -11.994 8.691 1.440 1.00 88.31 205 PHE A C 1
ATOM 1587 O O . PHE A 1 205 ? -13.062 8.785 2.052 1.00 88.31 205 PHE A O 1
ATOM 1594 N N . ILE A 1 206 ? -11.903 8.009 0.294 1.00 89.75 206 ILE A N 1
ATOM 1595 C CA . ILE A 1 206 ? -13.058 7.326 -0.314 1.00 89.75 206 ILE A CA 1
ATOM 1596 C C . ILE A 1 206 ? -13.460 6.095 0.515 1.00 89.75 206 ILE A C 1
ATOM 1598 O O . ILE A 1 206 ? -14.653 5.836 0.691 1.00 89.75 206 ILE A O 1
ATOM 1602 N N . ALA A 1 207 ? -12.495 5.369 1.081 1.00 93.38 207 ALA A N 1
ATOM 1603 C CA . ALA A 1 207 ? -12.750 4.251 1.983 1.00 93.38 207 ALA A CA 1
ATOM 1604 C C . ALA A 1 207 ? -13.454 4.714 3.271 1.00 93.38 207 ALA A C 1
ATOM 1606 O O . ALA A 1 207 ? -14.414 4.072 3.706 1.00 93.38 207 ALA A O 1
ATOM 1607 N N . GLU A 1 208 ? -13.056 5.862 3.832 1.00 94.50 208 GLU A N 1
ATOM 1608 C CA . GLU A 1 208 ? -13.750 6.510 4.950 1.00 94.50 208 GLU A CA 1
ATOM 1609 C C . GLU A 1 208 ? -15.187 6.918 4.570 1.00 94.50 208 GLU A C 1
ATOM 1611 O O . GLU A 1 208 ? -16.136 6.572 5.282 1.00 94.50 208 GLU A O 1
ATOM 1616 N N . GLU A 1 209 ? -15.378 7.641 3.457 1.00 93.88 209 GLU A N 1
ATOM 1617 C CA . GLU A 1 209 ? -16.710 8.079 3.014 1.00 93.88 209 GLU A CA 1
ATOM 1618 C C . GLU A 1 209 ? -17.631 6.876 2.749 1.00 93.88 209 GLU A C 1
ATOM 1620 O O . GLU A 1 209 ? -18.788 6.872 3.184 1.00 93.88 209 GLU A O 1
ATOM 1625 N N . SER A 1 210 ? -17.127 5.824 2.104 1.00 95.25 210 SER A N 1
ATOM 1626 C CA . SER A 1 210 ? -17.902 4.615 1.828 1.00 95.25 210 SER A CA 1
ATOM 1627 C C . SER A 1 210 ? -18.231 3.819 3.094 1.00 95.25 210 SER A C 1
ATOM 1629 O O . SER A 1 210 ? -19.386 3.427 3.281 1.00 95.25 210 SER A O 1
ATOM 1631 N N . PHE A 1 211 ? -17.277 3.670 4.024 1.00 98.06 211 PHE A N 1
ATOM 1632 C CA . PHE A 1 211 ? -17.539 3.058 5.331 1.00 98.06 211 PHE A CA 1
ATOM 1633 C C . PHE A 1 211 ? -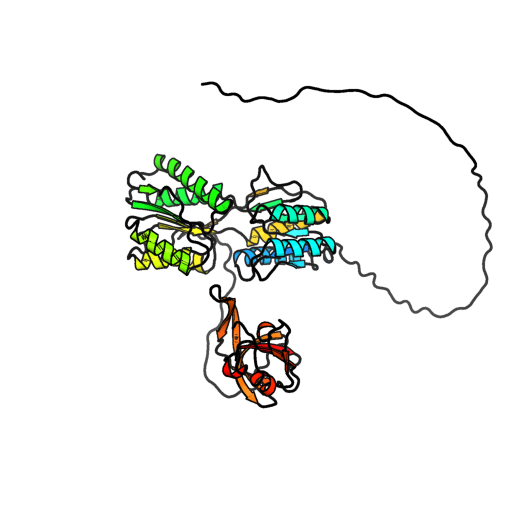18.674 3.791 6.061 1.00 98.06 211 PHE A C 1
ATOM 1635 O O . PHE A 1 211 ? -19.622 3.162 6.538 1.00 98.06 211 PHE A O 1
ATOM 1642 N N . ARG A 1 212 ? -18.616 5.130 6.121 1.00 97.31 212 ARG A N 1
ATOM 1643 C CA . ARG A 1 212 ? -19.639 5.958 6.785 1.00 97.31 212 ARG A CA 1
ATOM 1644 C C . ARG A 1 212 ? -21.009 5.834 6.109 1.00 97.31 212 ARG A C 1
ATOM 1646 O O . ARG A 1 212 ? -22.019 5.714 6.805 1.00 97.31 212 ARG A O 1
ATOM 1653 N N . ASN A 1 213 ? -21.047 5.832 4.776 1.00 96.75 213 ASN A N 1
ATOM 1654 C CA . ASN A 1 213 ? -22.283 5.689 4.001 1.00 96.75 213 ASN A CA 1
ATOM 1655 C C . ASN A 1 213 ? -22.932 4.306 4.182 1.00 96.75 213 ASN A C 1
ATOM 1657 O O . ASN A 1 213 ? -24.141 4.222 4.413 1.00 96.75 213 ASN A O 1
ATOM 1661 N N . GLU A 1 214 ? -22.155 3.222 4.123 1.00 97.62 214 GLU A N 1
ATOM 1662 C CA . GLU A 1 214 ? -22.678 1.864 4.310 1.00 97.62 214 GLU A CA 1
ATOM 1663 C C . GLU A 1 214 ? -23.064 1.598 5.775 1.00 97.62 214 GLU A C 1
ATOM 1665 O O . GLU A 1 214 ? -24.081 0.952 6.026 1.00 97.62 214 GLU A O 1
ATOM 1670 N N . TRP A 1 215 ? -22.345 2.157 6.757 1.00 97.88 215 TRP A N 1
ATOM 1671 C CA . TRP A 1 215 ? -22.714 2.049 8.176 1.00 97.88 215 TRP A CA 1
ATOM 1672 C C . TRP A 1 215 ? -24.134 2.581 8.450 1.00 97.88 215 TRP A C 1
ATOM 1674 O O . TRP A 1 215 ? -24.927 1.906 9.111 1.00 97.88 215 TRP A O 1
ATOM 1684 N N . GLU A 1 216 ? -24.500 3.738 7.883 1.00 96.81 216 GLU A N 1
ATOM 1685 C CA . GLU A 1 216 ? -25.866 4.287 7.965 1.00 96.81 216 GLU A CA 1
ATOM 1686 C C . GLU A 1 216 ? -26.904 3.357 7.306 1.00 96.81 216 GLU A C 1
ATOM 1688 O O . GLU A 1 216 ? -28.000 3.171 7.841 1.00 96.81 216 GLU A O 1
ATOM 1693 N N . LEU A 1 217 ? -26.571 2.703 6.186 1.00 97.25 217 LEU A N 1
ATOM 1694 C CA . LEU A 1 217 ? -27.450 1.706 5.559 1.00 97.25 217 LEU A CA 1
ATOM 1695 C C . LEU A 1 217 ? -27.633 0.460 6.443 1.00 97.25 217 LEU A C 1
ATOM 1697 O O . LEU A 1 217 ? -28.751 -0.055 6.558 1.00 97.25 217 LEU A O 1
ATOM 1701 N N . GLN A 1 218 ? -26.582 0.011 7.131 1.00 97.62 218 GLN A N 1
ATOM 1702 C CA . GLN A 1 218 ? -26.638 -1.150 8.025 1.00 97.62 218 GLN A CA 1
ATOM 1703 C C . GLN A 1 218 ? -27.488 -0.918 9.287 1.00 97.62 218 GLN A C 1
ATOM 1705 O O . GLN A 1 218 ? -28.030 -1.892 9.816 1.00 97.62 218 GLN A O 1
ATOM 1710 N N . THR A 1 219 ? -27.733 0.332 9.711 1.00 96.12 219 THR A N 1
ATOM 1711 C CA . THR A 1 219 ? -28.696 0.647 10.799 1.00 96.12 219 THR A CA 1
ATOM 1712 C C . THR A 1 219 ? -30.121 0.143 10.519 1.00 96.12 219 THR A C 1
ATOM 1714 O O . THR A 1 219 ? -30.913 -0.064 11.437 1.00 96.12 219 THR A O 1
ATOM 1717 N N . GLN A 1 220 ? -30.462 -0.087 9.245 1.00 96.38 220 GLN A N 1
ATOM 1718 C CA . GLN A 1 220 ? -31.770 -0.595 8.815 1.00 96.38 220 GLN A CA 1
ATOM 1719 C C . GLN A 1 220 ? -31.882 -2.126 8.935 1.00 96.38 220 GLN A C 1
ATOM 1721 O O . GLN A 1 220 ? -32.982 -2.677 8.834 1.00 96.38 220 GLN A O 1
ATOM 1726 N N . LYS A 1 221 ? -30.749 -2.816 9.129 1.00 96.88 221 LYS A N 1
ATOM 1727 C CA . LYS A 1 221 ? -30.615 -4.281 9.182 1.00 96.88 221 LYS A CA 1
ATOM 1728 C C . LYS A 1 221 ? -30.223 -4.769 10.578 1.00 96.88 221 LYS A C 1
ATOM 1730 O O . LYS A 1 221 ? -30.764 -5.774 11.040 1.00 96.88 221 LYS A O 1
ATOM 1735 N N . TYR A 1 222 ? -29.309 -4.061 11.234 1.00 97.94 222 TYR A N 1
ATOM 1736 C CA . TYR A 1 222 ? -28.778 -4.379 12.554 1.00 97.94 222 TYR A CA 1
ATOM 1737 C C . TYR A 1 222 ? -29.162 -3.299 13.567 1.00 97.94 222 TYR A C 1
ATOM 1739 O O . TYR A 1 222 ? -29.134 -2.107 13.273 1.00 97.94 222 TYR A O 1
ATOM 1747 N N . ASP A 1 223 ? -29.478 -3.712 14.796 1.00 97.94 223 ASP A N 1
ATOM 1748 C CA . ASP A 1 223 ? -29.526 -2.782 15.925 1.00 97.94 223 ASP A CA 1
ATOM 1749 C C . ASP A 1 223 ? -28.105 -2.301 16.237 1.00 97.94 223 ASP A C 1
ATOM 1751 O O . ASP A 1 223 ? -27.294 -3.061 16.773 1.00 97.94 223 ASP A O 1
ATOM 1755 N N . LEU A 1 224 ? -27.833 -1.054 15.858 1.00 98.00 224 LEU A N 1
ATOM 1756 C CA . LEU A 1 224 ? -26.622 -0.288 16.157 1.00 98.00 224 LEU A CA 1
ATOM 1757 C C . LEU A 1 224 ? -26.958 0.916 17.064 1.00 98.00 224 LEU A C 1
ATOM 1759 O O . LEU A 1 224 ? -26.164 1.842 17.188 1.00 98.00 224 LEU A O 1
ATOM 1763 N N . SER A 1 225 ? -28.152 0.948 17.675 1.00 96.88 225 SER A N 1
ATOM 1764 C CA . SER A 1 225 ? -28.738 2.169 18.258 1.00 96.88 225 SER A CA 1
ATOM 1765 C C . SER A 1 225 ? -28.066 2.681 19.540 1.00 96.88 225 SER A C 1
ATOM 1767 O O . SER A 1 225 ? -28.278 3.832 19.924 1.00 96.88 225 SER A O 1
ATOM 1769 N N . GLU A 1 226 ? -27.226 1.863 20.182 1.00 97.88 226 GLU A N 1
ATOM 1770 C CA . GLU A 1 226 ? -26.354 2.265 21.295 1.00 97.88 226 GLU A CA 1
ATOM 1771 C C . GLU A 1 226 ? -24.867 2.404 20.892 1.00 97.88 226 GLU A C 1
ATOM 1773 O O . GLU A 1 226 ? -23.997 2.519 21.765 1.00 97.88 226 GLU A O 1
ATOM 1778 N N . ILE A 1 227 ? -24.568 2.427 19.587 1.00 98.50 227 ILE A N 1
ATOM 1779 C CA . ILE A 1 227 ? -23.223 2.616 19.027 1.00 98.50 227 ILE A CA 1
ATOM 1780 C C . ILE A 1 227 ? -23.119 3.997 18.379 1.00 98.50 227 ILE A C 1
ATOM 1782 O O . ILE A 1 227 ? -23.966 4.391 17.581 1.00 98.50 227 ILE A O 1
ATOM 1786 N N . VAL A 1 228 ? -22.051 4.728 18.700 1.00 97.50 228 VAL A N 1
ATOM 1787 C CA . VAL A 1 228 ? -21.715 6.006 18.059 1.00 97.50 228 VAL A CA 1
ATOM 1788 C C . VAL A 1 228 ? -20.496 5.807 17.164 1.00 97.50 228 VAL A C 1
ATOM 1790 O O . VAL A 1 228 ? -19.399 5.557 17.662 1.00 97.50 228 VAL A O 1
ATOM 1793 N N . LEU A 1 229 ? -20.675 5.935 15.850 1.00 96.69 229 LEU A N 1
ATOM 1794 C CA . LEU A 1 229 ? -19.553 6.136 14.935 1.00 96.69 229 LEU A CA 1
ATOM 1795 C C . LEU A 1 229 ? -18.952 7.520 15.219 1.00 96.69 229 LEU A C 1
ATOM 1797 O O . LEU A 1 229 ? -19.692 8.496 15.316 1.00 96.69 229 LEU A O 1
ATOM 1801 N N . PHE A 1 230 ? -17.640 7.597 15.428 1.00 94.81 230 PHE A N 1
ATOM 1802 C CA . PHE A 1 230 ? -16.961 8.854 15.737 1.00 94.81 230 PHE A CA 1
ATOM 1803 C C . PHE A 1 230 ? -16.915 9.753 14.489 1.00 94.81 230 PHE A C 1
ATOM 1805 O O . PHE A 1 230 ? -16.592 9.279 13.399 1.00 94.81 230 PHE A O 1
ATOM 1812 N N . ASP A 1 231 ? -17.298 11.026 14.634 1.00 86.56 231 ASP A N 1
ATOM 1813 C CA . ASP A 1 231 ? -17.558 11.927 13.497 1.00 86.56 231 ASP A CA 1
ATOM 1814 C C . ASP A 1 231 ? -16.298 12.216 12.660 1.00 86.56 231 ASP A C 1
ATOM 1816 O O . ASP A 1 231 ? -16.367 12.237 11.433 1.00 86.56 231 ASP A O 1
ATOM 1820 N N . ASP A 1 232 ? -15.146 12.389 13.312 1.00 86.88 232 ASP A N 1
ATOM 1821 C CA . ASP A 1 232 ? -13.855 12.627 12.661 1.00 86.88 232 ASP A CA 1
ATOM 1822 C C . ASP A 1 232 ? -13.128 11.298 12.374 1.00 86.88 232 ASP A C 1
ATOM 1824 O O . ASP A 1 232 ? -13.193 10.364 13.173 1.00 86.88 232 ASP A O 1
ATOM 1828 N N . CYS A 1 233 ? -12.409 11.198 11.251 1.00 90.38 233 CYS A N 1
ATOM 1829 C CA . CYS A 1 233 ? -11.316 10.229 11.113 1.00 90.38 233 CYS A CA 1
ATOM 1830 C C . CYS A 1 233 ? -10.040 10.868 11.656 1.00 90.38 233 CYS A C 1
ATOM 1832 O O . CYS A 1 233 ? -9.791 12.058 11.428 1.00 90.38 233 CYS A O 1
ATOM 1834 N N . ILE A 1 234 ? -9.266 10.092 12.407 1.00 91.88 234 ILE A N 1
ATOM 1835 C CA . ILE A 1 234 ? -8.101 10.582 13.139 1.00 91.88 234 ILE A CA 1
ATOM 1836 C C . ILE A 1 234 ? -6.848 10.192 12.359 1.00 91.88 234 ILE A C 1
ATOM 1838 O O . ILE A 1 234 ? -6.631 9.013 12.094 1.00 91.88 234 ILE A O 1
ATOM 1842 N N . LEU A 1 235 ? -6.036 11.187 11.996 1.00 90.50 235 LEU A N 1
ATOM 1843 C CA . LEU A 1 235 ? -4.724 10.931 11.411 1.00 90.50 235 LEU A CA 1
ATOM 1844 C C . LEU A 1 235 ? -3.806 10.348 12.489 1.00 90.50 235 LEU A C 1
ATOM 1846 O O . LEU A 1 235 ? -3.669 10.952 13.557 1.00 90.50 235 LEU A O 1
ATOM 1850 N N . VAL A 1 236 ? -3.220 9.187 12.205 1.00 87.69 236 VAL A N 1
ATOM 1851 C CA . VAL A 1 236 ? -2.275 8.482 13.087 1.00 87.69 236 VAL A CA 1
ATOM 1852 C C . VAL A 1 236 ? -0.832 8.535 12.582 1.00 87.69 236 VAL A C 1
ATOM 1854 O O . VAL A 1 236 ? 0.069 8.232 13.353 1.00 87.69 236 VAL A O 1
ATOM 1857 N N . GLY A 1 237 ? -0.603 8.970 11.339 1.00 82.44 237 GLY A N 1
ATOM 1858 C CA . GLY A 1 237 ? 0.710 8.908 10.692 1.00 82.44 237 GLY A CA 1
ATOM 1859 C C . GLY A 1 237 ? 1.015 7.521 10.111 1.00 82.44 237 GLY A C 1
ATOM 1860 O O . GLY A 1 237 ? 0.162 6.633 10.115 1.00 82.44 237 GLY A O 1
ATOM 1861 N N . LYS A 1 238 ? 2.227 7.353 9.571 1.00 72.25 238 LYS A N 1
ATOM 1862 C CA . LYS A 1 238 ? 2.734 6.070 9.036 1.00 72.25 238 LYS A CA 1
ATOM 1863 C C . LYS A 1 238 ? 3.821 5.424 9.912 1.00 72.25 238 LYS A C 1
ATOM 1865 O O . LYS A 1 238 ? 4.066 4.230 9.761 1.00 72.25 238 LYS A O 1
ATOM 1870 N N . ASP A 1 239 ? 4.403 6.191 10.839 1.00 82.50 239 ASP A N 1
ATOM 1871 C CA . ASP A 1 239 ? 5.302 5.716 11.901 1.00 82.50 239 ASP A CA 1
ATOM 1872 C C . ASP A 1 239 ? 4.523 4.958 12.992 1.00 82.50 239 ASP A C 1
ATOM 1874 O O . ASP A 1 239 ? 3.428 5.357 13.405 1.00 82.50 239 ASP A O 1
ATOM 1878 N N . TYR A 1 240 ? 5.125 3.877 13.488 1.00 84.19 240 TYR A N 1
ATOM 1879 C CA . TYR A 1 240 ? 4.590 3.034 14.548 1.00 84.19 240 TYR A CA 1
ATOM 1880 C C . TYR A 1 240 ? 4.436 3.767 15.890 1.00 84.19 240 TYR A C 1
ATOM 1882 O O . TYR A 1 240 ? 3.378 3.657 16.517 1.00 84.19 240 TYR A O 1
ATOM 1890 N N . GLU A 1 241 ? 5.447 4.507 16.365 1.00 87.06 241 GLU A N 1
ATOM 1891 C CA . GLU A 1 241 ? 5.404 5.092 17.717 1.00 87.06 241 GLU A CA 1
ATOM 1892 C C . GLU A 1 241 ? 4.550 6.371 17.782 1.00 87.06 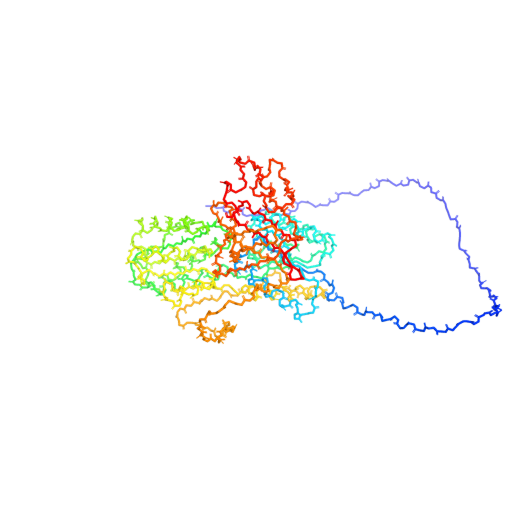241 GLU A C 1
ATOM 1894 O O . GLU A 1 241 ? 3.848 6.579 18.780 1.00 87.06 241 GLU A O 1
ATOM 1899 N N . GLU A 1 242 ? 4.491 7.196 16.728 1.00 87.75 242 GLU A N 1
ATOM 1900 C CA . GLU A 1 242 ? 3.484 8.256 16.591 1.00 87.75 242 GLU A CA 1
ATOM 1901 C C . GLU A 1 242 ? 2.070 7.666 16.582 1.00 87.75 242 GLU A C 1
ATOM 1903 O O . GLU A 1 242 ? 1.239 8.085 17.401 1.00 87.75 242 GLU A O 1
ATOM 1908 N N . ALA A 1 243 ? 1.806 6.655 15.750 1.00 90.25 243 ALA A N 1
ATOM 1909 C CA . ALA A 1 243 ? 0.481 6.055 15.676 1.00 90.25 243 ALA A CA 1
ATOM 1910 C C . ALA A 1 243 ? 0.072 5.403 17.002 1.00 90.25 243 ALA A C 1
ATOM 1912 O O . ALA A 1 243 ? -1.012 5.674 17.516 1.00 90.25 243 ALA A O 1
ATOM 1913 N N . LYS A 1 244 ? 0.959 4.639 17.644 1.00 93.06 244 LYS A N 1
ATOM 1914 C CA . LYS A 1 244 ? 0.770 4.054 18.984 1.00 93.06 244 LYS A CA 1
ATOM 1915 C C . LYS A 1 244 ? 0.457 5.106 20.046 1.00 93.06 244 LYS A C 1
ATOM 1917 O O . LYS A 1 244 ? -0.513 4.975 20.794 1.00 93.06 244 LYS A O 1
ATOM 1922 N N . LYS A 1 245 ? 1.217 6.199 20.092 1.00 93.81 245 LYS A N 1
ATOM 1923 C CA . LYS A 1 245 ? 1.011 7.354 20.989 1.00 93.81 245 LYS A CA 1
ATOM 1924 C C . LYS A 1 245 ? -0.324 8.066 20.740 1.00 93.81 245 LYS A C 1
ATOM 1926 O O . LYS A 1 245 ? -0.980 8.499 21.700 1.00 93.81 245 LYS A O 1
ATOM 1931 N N . ILE A 1 246 ? -0.767 8.155 19.487 1.00 94.38 246 ILE A N 1
ATOM 1932 C CA . ILE A 1 246 ? -2.092 8.675 19.124 1.00 94.38 246 ILE A CA 1
ATOM 1933 C C . ILE A 1 246 ? -3.183 7.671 19.527 1.00 94.38 246 ILE A C 1
ATOM 1935 O O . ILE A 1 246 ? -4.117 8.062 20.224 1.00 94.38 246 ILE A O 1
ATOM 1939 N N . ASN A 1 247 ? -3.028 6.380 19.242 1.00 95.19 247 ASN A N 1
ATOM 1940 C CA . ASN A 1 247 ? -3.958 5.304 19.599 1.00 95.19 247 ASN A CA 1
ATOM 1941 C C . ASN A 1 247 ? -4.158 5.194 21.123 1.00 95.19 247 ASN A C 1
ATOM 1943 O O . ASN A 1 247 ? -5.296 5.097 21.598 1.00 95.19 247 ASN A O 1
ATOM 1947 N N . ILE A 1 248 ? -3.089 5.330 21.921 1.00 95.69 248 ILE A N 1
ATOM 1948 C CA . ILE A 1 248 ? -3.157 5.470 23.389 1.00 95.69 248 ILE A CA 1
ATOM 1949 C C . ILE A 1 248 ? -4.035 6.668 23.772 1.00 95.69 248 ILE A C 1
ATOM 1951 O O . ILE A 1 248 ? -4.902 6.560 24.644 1.00 95.69 248 ILE A O 1
ATOM 1955 N N . SER A 1 249 ? -3.836 7.810 23.112 1.00 95.94 249 SER A N 1
ATOM 1956 C CA . SER A 1 249 ? -4.594 9.040 23.366 1.00 95.94 249 SER A CA 1
ATOM 1957 C C . SER A 1 249 ? -6.075 8.895 22.982 1.00 95.94 249 SER A C 1
ATOM 1959 O O . SER A 1 249 ? -6.949 9.320 23.743 1.00 95.94 249 SER A O 1
ATOM 1961 N N . ILE A 1 250 ? -6.375 8.218 21.866 1.00 95.19 250 ILE A N 1
ATOM 1962 C CA . ILE A 1 250 ? -7.737 7.864 21.437 1.00 95.19 250 ILE A CA 1
ATOM 1963 C C . ILE A 1 250 ? -8.405 6.980 22.494 1.00 95.19 250 ILE A C 1
ATOM 1965 O O . ILE A 1 250 ? -9.518 7.276 22.921 1.00 95.19 250 ILE A O 1
ATOM 1969 N N . MET A 1 251 ? -7.737 5.926 22.969 1.00 95.12 251 MET A N 1
ATOM 1970 C CA . MET A 1 251 ? -8.317 4.972 23.926 1.00 95.12 251 MET A CA 1
ATOM 1971 C C . MET A 1 251 ? -8.494 5.547 25.335 1.00 95.12 251 MET A C 1
ATOM 1973 O O . MET A 1 251 ? -9.422 5.152 26.045 1.00 95.12 251 MET A O 1
ATOM 1977 N N . GLN A 1 252 ? -7.672 6.524 25.728 1.00 95.25 252 GLN A N 1
ATOM 1978 C CA . GLN A 1 252 ? -7.886 7.310 26.947 1.00 95.25 252 GLN A CA 1
ATOM 1979 C C . GLN A 1 252 ? -9.070 8.285 26.818 1.00 95.25 252 GLN A C 1
ATOM 1981 O O . GLN A 1 252 ? -9.817 8.468 27.781 1.00 95.25 252 GLN A O 1
ATOM 1986 N N . ALA A 1 253 ? -9.265 8.898 25.645 1.00 95.88 253 ALA A N 1
ATOM 1987 C CA . ALA A 1 253 ? -10.370 9.826 25.384 1.00 95.88 253 ALA A CA 1
ATOM 1988 C C . ALA A 1 253 ? -11.716 9.115 25.136 1.00 95.88 253 ALA A C 1
ATOM 1990 O O . ALA A 1 253 ? -12.770 9.615 25.539 1.00 95.88 253 ALA A O 1
ATOM 1991 N N . LEU A 1 254 ? -11.684 7.941 24.499 1.00 96.00 254 LEU A N 1
ATOM 1992 C CA . LEU A 1 254 ? -12.831 7.126 24.092 1.00 96.00 254 LEU A CA 1
ATOM 1993 C C . LEU A 1 254 ? -12.763 5.725 24.751 1.00 96.00 254 LEU A C 1
ATOM 1995 O O . LEU A 1 254 ? -12.686 4.704 24.064 1.00 96.00 254 LEU A O 1
ATOM 1999 N N . PRO A 1 255 ? -12.826 5.621 26.095 1.00 95.44 255 PRO A N 1
ATOM 2000 C CA . PRO A 1 255 ? -12.693 4.342 26.801 1.00 95.44 255 PRO A CA 1
ATOM 2001 C C . PRO A 1 255 ? -13.835 3.350 26.507 1.00 95.44 255 PRO A C 1
ATOM 2003 O O . PRO A 1 255 ? -13.725 2.171 26.837 1.00 95.44 255 PRO A O 1
ATOM 2006 N N . ASP A 1 256 ? -14.907 3.782 25.843 1.00 97.25 256 ASP A N 1
ATOM 2007 C CA . ASP A 1 256 ? -16.016 2.972 25.334 1.00 97.25 256 ASP A CA 1
ATOM 2008 C C . ASP A 1 256 ? -15.905 2.595 23.838 1.00 97.25 256 ASP A C 1
ATOM 2010 O O . ASP A 1 256 ? -16.869 2.076 23.280 1.00 97.25 256 ASP A O 1
ATOM 2014 N N . THR A 1 257 ? -14.753 2.784 23.180 1.00 98.12 257 THR A N 1
ATOM 2015 C CA . THR A 1 257 ? -14.490 2.194 21.849 1.00 98.12 257 THR A CA 1
ATOM 2016 C C . THR A 1 257 ? -14.626 0.667 21.883 1.00 98.12 257 THR A C 1
ATOM 2018 O O . THR A 1 257 ? -14.056 0.013 22.764 1.00 98.12 257 THR A O 1
ATOM 2021 N N . ILE A 1 258 ? -15.388 0.136 20.922 1.00 98.25 258 ILE A N 1
ATOM 2022 C CA . ILE A 1 258 ? -15.691 -1.288 20.680 1.00 98.25 258 ILE A CA 1
ATOM 2023 C C . ILE A 1 258 ? -15.444 -1.715 19.223 1.00 98.25 258 ILE A C 1
ATOM 2025 O O . ILE A 1 258 ? -15.531 -2.905 18.934 1.00 98.25 258 ILE A O 1
ATOM 2029 N N . GLY A 1 259 ? -15.162 -0.774 18.318 1.00 98.25 259 GLY A N 1
ATOM 2030 C CA . GLY A 1 259 ? -14.825 -1.040 16.922 1.00 98.25 259 GLY A CA 1
ATOM 2031 C C . GLY A 1 259 ? -13.767 -0.070 16.403 1.00 98.25 259 GLY A C 1
ATOM 2032 O O . GLY A 1 259 ? -13.793 1.109 16.760 1.00 98.25 259 GLY A O 1
ATOM 2033 N N . ILE A 1 260 ? -12.852 -0.565 15.578 1.00 97.88 260 ILE A N 1
ATOM 2034 C CA . ILE A 1 260 ? -11.798 0.201 14.907 1.00 97.88 260 ILE A CA 1
ATOM 2035 C C . ILE A 1 260 ? -11.770 -0.245 13.443 1.00 97.88 260 ILE A C 1
ATOM 2037 O O . ILE A 1 260 ? -11.756 -1.446 13.168 1.00 97.88 260 ILE A O 1
ATOM 2041 N N . PHE A 1 261 ? -11.773 0.713 12.519 1.00 97.12 261 PHE A N 1
ATOM 2042 C CA . PHE A 1 261 ? -11.311 0.504 11.148 1.00 97.12 261 PHE A CA 1
ATOM 2043 C C . PHE A 1 261 ? -10.079 1.380 10.948 1.00 97.12 261 PHE A C 1
ATOM 2045 O O . PHE A 1 261 ? -10.188 2.606 10.947 1.00 97.12 261 PHE A O 1
ATOM 2052 N N . ASP A 1 262 ? -8.920 0.748 10.838 1.00 94.56 262 ASP A N 1
ATOM 2053 C CA . ASP A 1 262 ? -7.690 1.424 10.467 1.00 94.56 262 ASP A CA 1
ATOM 2054 C C . ASP A 1 262 ? -7.497 1.311 8.955 1.00 94.56 262 ASP A C 1
ATOM 2056 O O . ASP A 1 262 ? -7.504 0.208 8.406 1.00 94.56 262 ASP A O 1
ATOM 2060 N N . ILE A 1 263 ? -7.386 2.458 8.290 1.00 91.25 263 ILE A N 1
ATOM 2061 C CA . ILE A 1 263 ? -7.117 2.557 6.852 1.00 91.25 263 ILE A CA 1
ATOM 2062 C C . ILE A 1 263 ? -5.626 2.846 6.593 1.00 91.25 263 ILE A C 1
ATOM 2064 O O . ILE A 1 263 ? -5.197 2.799 5.448 1.00 91.25 263 ILE A O 1
ATOM 2068 N N . SER A 1 264 ? -4.830 3.108 7.641 1.00 82.81 264 SER A N 1
ATOM 2069 C CA . SER A 1 264 ? -3.384 3.308 7.497 1.00 82.81 264 SER A CA 1
ATOM 2070 C C . SER A 1 264 ? -2.656 2.006 7.141 1.00 82.81 264 SER A C 1
ATOM 2072 O O . SER A 1 264 ? -3.074 0.918 7.543 1.00 82.81 264 SER A O 1
ATOM 2074 N N . ASP A 1 265 ? -1.537 2.127 6.422 1.00 69.12 265 ASP A N 1
ATOM 2075 C CA . ASP A 1 265 ? -0.752 0.975 5.956 1.00 69.12 265 ASP A CA 1
ATOM 2076 C C . ASP A 1 265 ? -0.150 0.147 7.109 1.00 69.12 265 ASP A C 1
ATOM 2078 O O . ASP A 1 265 ? -0.089 -1.081 7.030 1.00 69.12 265 ASP A O 1
ATOM 2082 N N . ASN A 1 266 ? 0.283 0.827 8.182 1.00 63.75 266 ASN A N 1
ATOM 2083 C CA . ASN A 1 266 ? 1.230 0.287 9.166 1.00 63.75 266 ASN A CA 1
ATOM 2084 C C . ASN A 1 266 ? 0.711 0.225 10.620 1.00 63.75 266 ASN A C 1
ATOM 2086 O O . ASN A 1 266 ? 1.330 -0.446 11.445 1.00 63.75 266 ASN A O 1
ATOM 2090 N N . SER A 1 267 ? -0.381 0.912 10.999 1.00 70.19 267 SER A N 1
ATOM 2091 C CA . SER A 1 267 ? -0.702 1.105 12.432 1.00 70.19 267 SER A CA 1
ATOM 2092 C C . SER A 1 267 ? -1.484 -0.031 13.109 1.00 70.19 267 SER A C 1
ATOM 2094 O O . SER A 1 267 ? -1.779 0.030 14.307 1.00 70.19 267 SER A O 1
ATOM 2096 N N . LEU A 1 268 ? -1.780 -1.113 12.388 1.00 86.81 268 LEU A N 1
ATOM 2097 C CA . LEU A 1 268 ? -2.617 -2.200 12.896 1.00 86.81 268 LEU A CA 1
ATOM 2098 C C . LEU A 1 268 ? -2.011 -2.918 14.118 1.00 86.81 268 LEU A C 1
ATOM 2100 O O . LEU A 1 268 ? -2.720 -3.207 15.084 1.00 86.81 268 LEU A O 1
ATOM 2104 N N . SER A 1 269 ? -0.695 -3.133 14.109 1.00 87.12 269 SER A N 1
ATOM 2105 C CA . SER A 1 269 ? 0.082 -3.688 15.225 1.00 87.12 269 SER A CA 1
ATOM 2106 C C . SER A 1 269 ? 0.130 -2.736 16.431 1.00 87.12 269 SER A C 1
ATOM 2108 O O . SER A 1 269 ? -0.062 -3.158 17.577 1.00 87.12 269 SER A O 1
ATOM 2110 N N . ALA A 1 270 ? 0.262 -1.428 16.182 1.00 91.25 270 ALA A N 1
ATOM 2111 C CA . ALA A 1 270 ? 0.143 -0.398 17.213 1.00 91.25 270 ALA A CA 1
ATOM 2112 C C . ALA A 1 270 ? -1.269 -0.384 17.825 1.00 91.25 270 ALA A C 1
ATOM 2114 O O . ALA A 1 270 ? -1.437 -0.162 19.027 1.00 91.25 270 ALA A O 1
ATOM 2115 N N . TRP A 1 271 ? -2.305 -0.662 17.029 1.00 94.19 271 TRP A N 1
ATOM 2116 C CA . TRP A 1 271 ? -3.672 -0.809 17.521 1.00 94.19 271 TRP A CA 1
ATOM 2117 C C . TRP A 1 271 ? -3.864 -2.046 18.406 1.00 94.19 271 TRP A C 1
ATOM 2119 O O . TRP A 1 271 ? -4.520 -1.930 19.447 1.00 94.19 271 TRP A O 1
ATOM 2129 N N . THR A 1 272 ? -3.287 -3.202 18.058 1.00 93.06 272 THR A N 1
ATOM 2130 C CA . THR A 1 272 ? -3.387 -4.412 18.894 1.00 93.06 272 THR A CA 1
ATOM 2131 C C . THR A 1 272 ? -2.639 -4.261 20.218 1.00 93.06 272 THR A C 1
ATOM 2133 O O . THR A 1 272 ? -3.236 -4.544 21.261 1.00 93.06 272 THR A O 1
ATOM 2136 N N . GLU A 1 273 ? -1.411 -3.715 20.220 1.00 94.06 273 GLU A N 1
ATOM 2137 C CA . GLU A 1 273 ? -0.659 -3.435 21.462 1.00 94.06 273 GLU A CA 1
ATOM 2138 C C . GLU A 1 273 ? -1.483 -2.528 22.392 1.00 94.06 273 GLU A C 1
ATOM 2140 O O . GLU A 1 273 ? -1.709 -2.841 23.562 1.00 94.06 273 GLU A O 1
ATOM 2145 N N . VAL A 1 274 ? -2.032 -1.430 21.863 1.00 96.06 274 VAL A N 1
ATOM 2146 C CA . VAL A 1 274 ? -2.801 -0.462 22.659 1.00 96.06 274 VAL A CA 1
ATOM 2147 C C . VAL A 1 274 ? -4.136 -1.031 23.161 1.00 96.06 274 VAL A C 1
ATOM 2149 O O . VAL A 1 274 ? -4.581 -0.690 24.265 1.00 96.06 274 VAL A O 1
ATOM 2152 N N . VAL A 1 275 ? -4.782 -1.920 22.403 1.00 96.06 275 VAL A N 1
ATOM 2153 C CA . VAL A 1 275 ? -5.991 -2.634 22.847 1.00 96.06 275 VAL A CA 1
ATOM 2154 C C . VAL A 1 275 ? -5.666 -3.653 23.949 1.00 96.06 275 VAL A C 1
ATOM 2156 O O . VAL A 1 275 ? -6.455 -3.778 24.894 1.00 96.06 275 VAL A O 1
ATOM 2159 N N . GLU A 1 276 ? -4.504 -4.316 23.919 1.00 95.19 276 GLU A N 1
ATOM 2160 C CA . GLU A 1 276 ? -4.040 -5.144 25.042 1.00 95.19 276 GLU A CA 1
ATOM 2161 C C . GLU A 1 276 ? -3.700 -4.286 26.273 1.00 95.19 276 GLU A C 1
ATOM 2163 O O . GLU A 1 276 ? -4.235 -4.540 27.357 1.00 95.19 276 GLU A O 1
ATOM 2168 N N . MET A 1 277 ? -2.913 -3.213 26.112 1.00 94.38 277 MET A N 1
ATOM 2169 C CA . MET A 1 277 ? -2.562 -2.262 27.184 1.00 94.38 277 MET A CA 1
ATOM 2170 C C . MET A 1 277 ? -3.798 -1.674 27.882 1.00 94.38 277 MET A C 1
ATOM 2172 O O . MET A 1 277 ? -3.786 -1.434 29.093 1.00 94.38 277 MET A O 1
ATOM 2176 N N . ALA A 1 278 ? -4.885 -1.451 27.137 1.00 94.50 278 ALA A N 1
ATOM 2177 C CA . ALA A 1 278 ? -6.166 -0.980 27.665 1.00 94.50 278 ALA A CA 1
ATOM 2178 C C . ALA A 1 278 ? -6.990 -2.067 28.393 1.00 94.50 278 ALA A C 1
ATOM 2180 O O . ALA A 1 278 ? -8.083 -1.774 28.887 1.00 94.50 278 ALA A O 1
ATOM 2181 N N . GLY A 1 279 ? -6.506 -3.312 28.457 1.00 94.19 279 GLY A N 1
ATOM 2182 C CA . GLY A 1 279 ? -7.210 -4.460 29.037 1.00 94.19 279 GLY A CA 1
ATOM 2183 C C . GLY A 1 279 ? -8.419 -4.909 28.211 1.00 94.19 279 GLY A C 1
ATOM 2184 O O . GLY A 1 279 ? -9.415 -5.356 28.782 1.00 94.19 279 GLY A O 1
ATOM 2185 N N . LYS A 1 280 ? -8.363 -4.726 26.884 1.00 94.75 280 LYS A N 1
ATOM 2186 C CA . LYS A 1 280 ? -9.499 -4.836 25.952 1.00 94.75 280 LYS A CA 1
ATOM 2187 C C . LYS A 1 280 ? -9.325 -5.875 24.831 1.00 94.75 280 LYS A C 1
ATOM 2189 O O . LYS A 1 280 ? -10.208 -5.961 23.974 1.00 94.75 280 LYS A O 1
ATOM 2194 N N . ALA A 1 281 ? -8.253 -6.669 24.840 1.00 90.62 281 ALA A N 1
ATOM 2195 C CA . ALA A 1 281 ? -8.037 -7.765 23.888 1.00 90.62 281 ALA A CA 1
ATOM 2196 C C . ALA A 1 281 ? -9.302 -8.640 23.714 1.00 90.62 281 ALA A C 1
ATOM 2198 O O . ALA A 1 281 ? -10.029 -8.913 24.678 1.00 90.62 281 ALA A O 1
ATOM 2199 N N . GLY A 1 282 ? -9.628 -8.993 22.466 1.00 88.62 282 GLY A N 1
ATOM 2200 C CA . GLY A 1 282 ? -10.846 -9.730 22.093 1.00 88.62 282 GLY A CA 1
ATOM 2201 C C . GLY A 1 282 ? -12.191 -9.034 22.389 1.00 88.62 282 GLY A C 1
ATOM 2202 O O . GLY A 1 282 ? -13.246 -9.636 22.183 1.00 88.62 282 GLY A O 1
ATOM 2203 N N . SER A 1 283 ? -12.191 -7.792 22.893 1.00 91.62 283 SER A N 1
ATOM 2204 C CA . SER A 1 283 ? -13.406 -7.032 23.254 1.00 91.62 283 SER A CA 1
ATOM 2205 C C . SER A 1 283 ? -13.687 -5.841 22.330 1.00 91.62 283 SER A C 1
ATOM 2207 O O . SER A 1 283 ? -14.830 -5.384 22.254 1.00 91.62 283 SER A O 1
ATOM 2209 N N . VAL A 1 284 ? -12.664 -5.351 21.627 1.00 97.44 284 VAL A N 1
ATOM 2210 C CA . VAL A 1 284 ? -12.776 -4.409 20.502 1.00 97.44 284 VAL A CA 1
ATOM 2211 C C . VAL A 1 284 ? -12.740 -5.220 19.211 1.00 97.44 284 VAL A C 1
ATOM 2213 O O . VAL A 1 284 ? -11.979 -6.177 19.126 1.00 97.44 284 VAL A O 1
ATOM 2216 N N . TRP A 1 285 ? -13.565 -4.860 18.227 1.00 97.56 285 TRP A N 1
ATOM 2217 C CA . TRP A 1 285 ? -13.499 -5.449 16.892 1.00 97.56 285 TRP A CA 1
ATOM 2218 C C . TRP A 1 285 ? -12.597 -4.602 15.994 1.00 97.56 285 TRP A C 1
ATOM 2220 O O . TRP A 1 285 ? -12.853 -3.405 15.859 1.00 97.56 285 TRP A O 1
ATOM 2230 N N . ILE A 1 286 ? -11.558 -5.190 15.404 1.00 96.88 286 ILE A N 1
ATOM 2231 C CA . ILE A 1 286 ? -10.535 -4.450 14.645 1.00 96.88 286 ILE A CA 1
ATOM 2232 C C . ILE A 1 286 ? -10.505 -4.932 13.192 1.00 96.88 286 ILE A C 1
ATOM 2234 O O . ILE A 1 286 ? -10.453 -6.139 12.937 1.00 96.88 286 ILE A O 1
ATOM 2238 N N . ALA A 1 287 ? -10.509 -3.977 12.262 1.00 96.38 287 ALA A N 1
ATOM 2239 C CA . ALA A 1 287 ? -10.176 -4.177 10.858 1.00 96.38 287 ALA A CA 1
ATOM 2240 C C . ALA A 1 287 ? -8.994 -3.292 10.448 1.00 96.38 287 ALA A C 1
ATOM 2242 O O . ALA A 1 287 ? -8.935 -2.140 10.881 1.00 96.38 287 ALA A O 1
ATOM 2243 N N . GLY A 1 288 ? -8.116 -3.821 9.594 1.00 93.00 288 GLY A N 1
ATOM 2244 C CA . GLY A 1 288 ? -6.975 -3.107 9.014 1.00 93.00 288 GLY A CA 1
ATOM 2245 C C . GLY A 1 288 ? -6.806 -3.354 7.513 1.00 93.00 288 GLY A C 1
ATOM 2246 O O . GLY A 1 288 ? -7.515 -4.181 6.926 1.00 93.00 288 GLY A O 1
ATOM 2247 N N . MET A 1 289 ? -5.855 -2.646 6.909 1.00 89.88 289 MET A N 1
ATOM 2248 C CA . MET A 1 289 ? -5.429 -2.821 5.516 1.00 89.88 289 MET A CA 1
ATOM 2249 C C . MET A 1 289 ? -4.291 -3.847 5.387 1.00 89.88 289 MET A C 1
ATOM 2251 O O . MET A 1 289 ? -3.645 -4.187 6.372 1.00 89.88 289 MET A O 1
ATOM 2255 N N . HIS A 1 290 ? -4.067 -4.307 4.153 1.00 85.19 290 HIS A N 1
ATOM 2256 C CA . HIS A 1 290 ? -2.930 -5.092 3.643 1.00 85.19 290 HIS A CA 1
ATOM 2257 C C . HIS A 1 290 ? -2.657 -6.445 4.316 1.00 85.19 290 HIS A C 1
ATOM 2259 O O . HIS A 1 290 ? -2.415 -6.546 5.518 1.00 85.19 290 HIS A O 1
ATOM 2265 N N . GLY A 1 291 ? -2.601 -7.511 3.511 1.00 80.31 291 GLY A N 1
ATOM 2266 C CA . GLY A 1 291 ? -2.147 -8.834 3.949 1.00 80.31 291 GLY A CA 1
ATOM 2267 C C . GLY A 1 291 ? -0.625 -8.927 4.027 1.00 80.31 291 GLY A C 1
ATOM 2268 O O . GLY A 1 291 ? -0.022 -9.704 3.286 1.00 80.31 291 GLY A O 1
ATOM 2269 N N . SER A 1 292 ? -0.004 -8.126 4.897 1.00 79.19 292 SER A N 1
ATOM 2270 C CA . SER A 1 292 ? 1.388 -8.349 5.301 1.00 79.19 292 SER A CA 1
ATOM 2271 C C . SER A 1 292 ? 1.505 -9.612 6.154 1.00 79.19 292 SER A C 1
ATOM 2273 O O . SER A 1 292 ? 0.514 -10.066 6.728 1.00 79.19 292 SER A O 1
ATOM 2275 N N . GLU A 1 293 ? 2.701 -10.197 6.259 1.00 80.88 293 GLU A N 1
ATOM 2276 C CA . GLU A 1 293 ? 2.877 -11.417 7.066 1.00 80.88 293 GLU A CA 1
ATOM 2277 C C . GLU A 1 293 ? 2.537 -11.156 8.545 1.00 80.88 293 GLU A C 1
ATOM 2279 O O . GLU A 1 293 ? 1.856 -11.972 9.168 1.00 80.88 293 GLU A O 1
ATOM 2284 N N . ASP A 1 294 ? 2.869 -9.969 9.062 1.00 82.81 294 ASP A N 1
ATOM 2285 C CA . ASP A 1 294 ? 2.491 -9.525 10.408 1.00 82.81 294 ASP A CA 1
ATOM 2286 C C . ASP A 1 294 ? 0.978 -9.293 10.561 1.00 82.81 294 ASP A C 1
ATOM 2288 O O . ASP A 1 294 ? 0.374 -9.780 11.519 1.00 82.81 294 ASP A O 1
ATOM 2292 N N . ASN A 1 295 ? 0.321 -8.605 9.617 1.00 87.12 295 ASN A N 1
ATOM 2293 C CA . ASN A 1 295 ? -1.125 -8.354 9.691 1.00 87.12 295 ASN A CA 1
ATOM 2294 C C . ASN A 1 295 ? -1.938 -9.653 9.563 1.00 87.12 295 ASN A C 1
ATOM 2296 O O . ASN A 1 295 ? -2.973 -9.809 10.218 1.00 87.12 295 ASN A O 1
ATOM 2300 N N . LEU A 1 296 ? -1.458 -10.611 8.763 1.00 86.94 296 LEU A N 1
ATOM 2301 C CA . LEU A 1 296 ? -2.035 -11.952 8.669 1.00 86.94 296 LEU A CA 1
ATOM 2302 C C . LEU A 1 296 ? -1.763 -12.775 9.938 1.00 86.94 296 LEU A C 1
ATOM 2304 O O . LEU A 1 296 ? -2.669 -13.461 10.405 1.00 86.94 296 LEU A O 1
ATOM 2308 N N . ALA A 1 297 ? -0.591 -12.648 10.570 1.00 88.12 297 ALA A N 1
ATOM 2309 C CA . ALA A 1 297 ? -0.319 -13.271 11.867 1.00 88.12 297 ALA A CA 1
ATOM 2310 C C . ALA A 1 297 ? -1.215 -12.707 12.990 1.00 88.12 297 ALA A C 1
ATOM 2312 O O . ALA A 1 297 ? -1.756 -13.475 13.786 1.00 88.12 297 ALA A O 1
ATOM 2313 N N . LEU A 1 298 ? -1.456 -11.389 13.026 1.00 91.12 298 LEU A N 1
ATOM 2314 C CA . LEU A 1 298 ? -2.438 -10.768 13.930 1.00 91.12 298 LEU A CA 1
ATOM 2315 C C . LEU A 1 298 ? -3.867 -11.275 13.661 1.00 91.12 298 LEU A C 1
ATOM 2317 O O . LEU A 1 298 ? -4.658 -11.430 14.598 1.00 91.12 298 LEU A O 1
ATOM 2321 N N . LEU A 1 299 ? -4.210 -11.549 12.396 1.00 91.19 299 LEU A N 1
ATOM 2322 C CA . LEU A 1 299 ? -5.504 -12.124 12.026 1.00 91.19 299 LEU A CA 1
ATOM 2323 C C . LEU A 1 299 ? -5.625 -13.594 12.455 1.00 91.19 299 LEU A C 1
ATOM 2325 O O . LEU A 1 299 ? -6.689 -13.981 12.932 1.00 91.19 299 LEU A O 1
ATOM 2329 N N . ASP A 1 300 ? -4.567 -14.398 12.327 1.00 89.50 300 ASP A N 1
ATOM 2330 C CA . ASP A 1 300 ? -4.556 -15.823 12.698 1.00 89.50 300 ASP A CA 1
ATOM 2331 C C . ASP A 1 300 ? -4.376 -16.077 14.207 1.00 89.50 300 ASP A C 1
ATOM 2333 O O . ASP A 1 300 ? -4.831 -17.108 14.713 1.00 89.50 300 ASP A O 1
ATOM 2337 N N . ASN A 1 301 ? -3.823 -15.120 14.956 1.00 89.19 301 ASN A N 1
ATOM 2338 C CA . ASN A 1 301 ? -3.877 -15.107 16.423 1.00 89.19 301 ASN A CA 1
ATOM 2339 C C . ASN A 1 301 ? -5.251 -14.655 16.961 1.00 89.19 301 ASN A C 1
ATOM 2341 O O . ASN A 1 301 ? -5.635 -15.024 18.075 1.00 89.19 301 ASN A O 1
ATOM 2345 N N . GLY A 1 302 ? -6.013 -13.896 16.163 1.00 89.62 302 GLY A N 1
ATOM 2346 C CA . GLY A 1 302 ? -7.327 -13.356 16.525 1.00 89.62 302 GLY A CA 1
ATOM 2347 C C . GLY A 1 302 ? -7.285 -12.015 17.266 1.00 89.62 302 GLY A C 1
ATOM 2348 O O . GLY A 1 302 ? -8.301 -11.602 17.839 1.00 89.62 302 GLY A O 1
ATOM 2349 N N . ASP A 1 303 ? -6.134 -11.339 17.247 1.00 91.19 303 ASP A N 1
ATOM 2350 C CA . ASP A 1 303 ? -5.939 -9.997 17.806 1.00 91.19 303 ASP A CA 1
ATOM 2351 C C . ASP A 1 303 ? -6.649 -8.930 16.956 1.00 91.19 303 ASP A C 1
ATOM 2353 O O . ASP A 1 303 ? -7.201 -7.964 17.492 1.00 91.19 303 ASP A O 1
ATOM 2357 N N . VAL A 1 304 ? -6.742 -9.168 15.640 1.00 94.75 304 VAL A N 1
ATOM 2358 C CA . VAL A 1 304 ? -7.656 -8.469 14.721 1.00 94.75 304 VAL A CA 1
ATOM 2359 C C . VAL A 1 304 ? -8.716 -9.422 14.164 1.00 94.75 304 VAL A C 1
ATOM 2361 O O . VAL A 1 304 ? -8.711 -10.626 14.423 1.00 94.75 304 VAL A O 1
ATOM 2364 N N . ASN A 1 305 ? -9.712 -8.893 13.449 1.00 95.50 305 ASN A N 1
ATOM 2365 C CA . ASN A 1 305 ? -10.869 -9.686 13.016 1.00 95.50 305 ASN A CA 1
ATOM 2366 C C . ASN A 1 305 ? -11.136 -9.653 11.512 1.00 95.50 305 ASN A C 1
ATOM 2368 O O . ASN A 1 305 ? -11.904 -10.492 11.026 1.00 95.50 305 ASN A O 1
ATOM 2372 N N . LEU A 1 306 ? -10.540 -8.700 10.796 1.00 95.00 306 LEU A N 1
ATOM 2373 C CA . LEU A 1 306 ? -10.657 -8.566 9.352 1.00 95.00 306 LEU A CA 1
ATOM 2374 C C . LEU A 1 306 ? -9.430 -7.846 8.777 1.00 95.00 306 LEU A C 1
ATOM 2376 O O . LEU A 1 306 ? -9.008 -6.833 9.329 1.00 95.00 306 LEU A O 1
ATOM 2380 N N . ILE A 1 307 ? -8.918 -8.332 7.648 1.00 93.62 307 ILE A N 1
ATOM 2381 C CA . ILE A 1 307 ? -7.912 -7.642 6.829 1.00 93.62 307 ILE A CA 1
ATOM 2382 C C . ILE A 1 307 ? -8.513 -7.352 5.451 1.00 93.62 307 ILE A C 1
ATOM 2384 O O . ILE A 1 307 ? -9.185 -8.201 4.860 1.00 93.62 307 ILE A O 1
ATOM 2388 N N . VAL A 1 308 ? -8.279 -6.145 4.938 1.00 93.50 308 VAL A N 1
ATOM 2389 C CA . VAL A 1 308 ? -8.503 -5.793 3.531 1.00 93.50 308 VAL A CA 1
ATOM 2390 C C . VAL A 1 308 ? -7.214 -6.095 2.770 1.00 93.50 308 VAL A C 1
ATOM 2392 O O . VAL A 1 308 ? -6.333 -5.247 2.671 1.00 93.50 308 VAL A O 1
ATOM 2395 N N . ASN A 1 309 ? -7.077 -7.320 2.265 1.00 90.50 309 ASN A N 1
ATOM 2396 C CA . ASN A 1 309 ? -5.877 -7.733 1.546 1.00 90.50 309 ASN A CA 1
ATOM 2397 C C . ASN A 1 309 ? -6.005 -7.401 0.052 1.00 90.50 309 ASN A C 1
ATOM 2399 O O . ASN A 1 309 ? -6.818 -7.997 -0.659 1.00 90.50 309 ASN A O 1
ATOM 2403 N N . GLU A 1 310 ? -5.225 -6.439 -0.437 1.00 89.19 310 GLU A N 1
ATOM 2404 C CA . GLU A 1 310 ? -5.171 -6.124 -1.862 1.00 89.19 310 GLU A CA 1
ATOM 2405 C C . GLU A 1 310 ? -4.269 -7.107 -2.628 1.00 89.19 310 GLU A C 1
ATOM 2407 O O . GLU A 1 310 ? -3.150 -7.380 -2.199 1.00 89.19 310 GLU A O 1
ATOM 2412 N N . PRO A 1 311 ? -4.704 -7.626 -3.793 1.00 90.19 311 PRO A N 1
ATOM 2413 C CA . PRO A 1 311 ? -3.930 -8.581 -4.586 1.00 90.19 311 PRO A CA 1
ATOM 2414 C C . PRO A 1 311 ? -2.836 -7.869 -5.408 1.00 90.19 311 PRO A C 1
ATOM 2416 O O . PRO A 1 311 ? -2.888 -7.808 -6.640 1.00 90.19 311 PRO A O 1
ATOM 2419 N N . PHE A 1 312 ? -1.855 -7.277 -4.720 1.00 91.25 312 PHE A N 1
ATOM 2420 C CA . PHE A 1 312 ? -0.761 -6.496 -5.311 1.00 91.25 312 PHE A CA 1
ATOM 2421 C C . PHE A 1 312 ? 0.084 -7.312 -6.304 1.00 91.25 312 PHE A C 1
ATOM 2423 O O . PHE A 1 312 ? 0.478 -6.803 -7.356 1.00 91.25 312 PHE A O 1
ATOM 2430 N N . PHE A 1 313 ? 0.311 -8.599 -6.025 1.00 90.94 313 PHE A N 1
ATOM 2431 C CA . PHE A 1 313 ? 0.991 -9.506 -6.953 1.00 90.94 313 PHE A CA 1
ATOM 2432 C C . PHE A 1 313 ? 0.229 -9.619 -8.286 1.00 90.94 313 PHE A C 1
ATOM 2434 O O . PHE A 1 313 ? 0.801 -9.396 -9.356 1.00 90.94 313 PHE A O 1
ATOM 2441 N N . GLU A 1 314 ? -1.080 -9.880 -8.245 1.00 93.25 314 GLU A N 1
ATOM 2442 C CA . GLU A 1 314 ? -1.939 -9.957 -9.429 1.00 93.25 314 GLU A CA 1
ATOM 2443 C C . GLU A 1 314 ? -2.074 -8.611 -10.154 1.00 93.25 314 GLU A C 1
ATOM 2445 O O . GLU A 1 314 ? -2.157 -8.601 -11.385 1.00 93.25 314 GLU A O 1
ATOM 2450 N N . GLN A 1 315 ? -2.057 -7.478 -9.437 1.00 94.69 315 GLN A N 1
ATOM 2451 C CA . GLN A 1 315 ? -1.974 -6.147 -10.054 1.00 94.69 315 GLN A CA 1
ATOM 2452 C C . GLN A 1 315 ? -0.687 -6.016 -10.894 1.00 94.69 315 GLN A C 1
ATOM 2454 O O . GLN A 1 315 ? -0.750 -5.585 -12.048 1.00 94.69 315 GLN A O 1
ATOM 2459 N N . GLY A 1 316 ? 0.461 -6.461 -10.366 1.00 96.62 316 GLY A N 1
ATOM 2460 C CA . GLY A 1 316 ? 1.742 -6.500 -11.084 1.00 96.62 316 GLY A CA 1
ATOM 2461 C C . GLY A 1 316 ? 1.729 -7.417 -12.313 1.00 96.62 316 GLY A C 1
ATOM 2462 O O . GLY A 1 316 ? 2.133 -7.001 -13.404 1.00 96.62 316 GLY A O 1
ATOM 2463 N N . VAL A 1 317 ? 1.196 -8.637 -12.170 1.00 97.81 317 VAL A N 1
ATOM 2464 C CA . VAL A 1 317 ? 1.002 -9.591 -13.282 1.00 97.81 317 VAL A CA 1
ATOM 2465 C C . VAL A 1 317 ? 0.127 -8.973 -14.379 1.00 97.81 317 VAL A C 1
ATOM 2467 O O . VAL A 1 317 ? 0.506 -8.964 -15.552 1.00 97.81 317 VAL A O 1
ATOM 2470 N N . MET A 1 318 ? -1.032 -8.420 -14.014 1.00 98.19 318 MET A N 1
ATOM 2471 C CA . MET A 1 318 ? -1.996 -7.871 -14.971 1.00 98.19 318 MET A CA 1
ATOM 2472 C C . MET A 1 318 ? -1.476 -6.601 -15.656 1.00 98.19 318 MET A C 1
ATOM 2474 O O . MET A 1 318 ? -1.697 -6.421 -16.854 1.00 98.19 318 MET A O 1
ATOM 2478 N N . ALA A 1 319 ? -0.729 -5.750 -14.945 1.00 98.38 319 ALA A N 1
ATOM 2479 C CA . ALA A 1 319 ? -0.061 -4.596 -15.542 1.00 98.38 319 ALA A CA 1
ATOM 2480 C C . ALA A 1 319 ? 0.913 -5.023 -16.650 1.00 98.38 319 ALA A C 1
ATOM 2482 O O . ALA A 1 319 ? 0.927 -4.429 -17.731 1.00 98.38 319 ALA A O 1
ATOM 2483 N N . MET A 1 320 ? 1.677 -6.093 -16.422 1.00 98.50 320 MET A N 1
ATOM 2484 C CA . MET A 1 320 ? 2.590 -6.648 -17.417 1.00 98.50 320 MET A CA 1
ATOM 2485 C C . MET A 1 320 ? 1.850 -7.267 -18.621 1.00 98.50 320 MET A C 1
ATOM 2487 O O . MET A 1 320 ? 2.213 -6.990 -19.766 1.00 98.50 320 MET A O 1
ATOM 2491 N N . GLU A 1 321 ? 0.757 -8.013 -18.404 1.00 98.38 321 GLU A N 1
ATOM 2492 C CA . GLU A 1 321 ? -0.124 -8.484 -19.496 1.00 98.38 321 GLU A CA 1
ATOM 2493 C C . GLU A 1 321 ? -0.718 -7.321 -20.315 1.00 98.38 321 GLU A C 1
ATOM 2495 O O . GLU A 1 321 ? -0.877 -7.415 -21.540 1.00 98.38 321 GLU A O 1
ATOM 2500 N N . TYR A 1 322 ? -1.025 -6.199 -19.658 1.00 98.56 322 TYR A N 1
ATOM 2501 C CA . TYR A 1 322 ? -1.564 -5.011 -20.313 1.00 98.56 322 TYR A CA 1
ATOM 2502 C C . TYR A 1 322 ? -0.507 -4.278 -21.146 1.00 98.56 322 TYR A C 1
ATOM 2504 O O . TYR A 1 322 ? -0.815 -3.841 -22.260 1.00 98.56 322 TYR A O 1
ATOM 2512 N N . PHE A 1 323 ? 0.741 -4.181 -20.675 1.00 98.62 323 PHE A N 1
ATOM 2513 C CA . PHE A 1 323 ? 1.836 -3.648 -21.489 1.00 98.62 323 PHE A CA 1
ATOM 2514 C C . PHE A 1 323 ? 2.145 -4.539 -22.692 1.00 98.62 323 PHE A C 1
ATOM 2516 O O . PHE A 1 323 ? 2.253 -4.013 -23.795 1.00 98.62 323 PHE A O 1
ATOM 2523 N N . ASP A 1 324 ? 2.218 -5.861 -22.522 1.00 98.25 324 ASP A N 1
ATOM 2524 C CA . ASP A 1 324 ? 2.413 -6.814 -23.624 1.00 98.25 324 ASP A CA 1
ATOM 2525 C C . ASP A 1 324 ? 1.342 -6.651 -24.721 1.00 98.25 324 ASP A C 1
ATOM 2527 O O . ASP A 1 324 ? 1.663 -6.495 -25.905 1.00 98.25 324 ASP A O 1
ATOM 2531 N N . SER A 1 325 ? 0.074 -6.559 -24.311 1.00 97.88 325 SER A N 1
ATOM 2532 C CA . SER A 1 325 ? -1.063 -6.309 -25.205 1.00 97.88 325 SER A CA 1
ATOM 2533 C C . SER A 1 325 ? -0.939 -4.971 -25.950 1.00 97.88 325 SER A C 1
ATOM 2535 O O . SER A 1 325 ? -1.106 -4.906 -27.171 1.00 97.88 325 SER A O 1
ATOM 2537 N N . LEU A 1 326 ? -0.620 -3.883 -25.240 1.00 97.94 326 LEU A N 1
ATOM 2538 C CA . LEU A 1 326 ? -0.495 -2.547 -25.834 1.00 97.94 326 LEU A CA 1
ATOM 2539 C C . LEU A 1 326 ? 0.735 -2.418 -26.750 1.00 97.94 326 LEU A C 1
ATOM 2541 O O . LEU A 1 326 ? 0.645 -1.773 -27.795 1.00 97.94 326 LEU A O 1
ATOM 2545 N N . LEU A 1 327 ? 1.855 -3.066 -26.414 1.00 96.81 327 LEU A N 1
ATOM 2546 C CA . LEU A 1 327 ? 3.073 -3.118 -27.236 1.00 96.81 327 LEU A CA 1
ATOM 2547 C C . LEU A 1 327 ? 2.847 -3.885 -28.549 1.00 96.81 327 LEU A C 1
ATOM 2549 O O . LEU A 1 327 ? 3.419 -3.525 -29.578 1.00 96.81 327 LEU A O 1
ATOM 2553 N N . LYS A 1 328 ? 1.964 -4.893 -28.541 1.00 95.25 328 LYS A N 1
ATOM 2554 C CA . LYS A 1 328 ? 1.507 -5.616 -29.744 1.00 95.25 328 LYS A CA 1
ATOM 2555 C C . LYS A 1 328 ? 0.468 -4.838 -30.568 1.00 95.25 328 LYS A C 1
ATOM 2557 O O . LYS A 1 328 ? 0.179 -5.221 -31.702 1.00 95.25 328 LYS A O 1
ATOM 2562 N N . GLY A 1 329 ? -0.033 -3.713 -30.051 1.00 95.31 329 GLY A N 1
ATOM 2563 C CA . GLY A 1 329 ? -0.988 -2.826 -30.723 1.00 95.31 329 GLY A CA 1
ATOM 2564 C C . GLY A 1 329 ? -2.464 -3.153 -30.472 1.00 95.31 329 GLY A C 1
ATOM 2565 O O . GLY A 1 329 ? -3.330 -2.582 -31.144 1.00 95.31 329 GLY A O 1
ATOM 2566 N N . ASP A 1 330 ? -2.756 -4.043 -29.520 1.00 97.25 330 ASP A N 1
ATOM 2567 C CA . ASP A 1 330 ? -4.112 -4.340 -29.055 1.00 97.25 330 ASP A CA 1
ATOM 2568 C C . ASP A 1 330 ? -4.610 -3.269 -28.057 1.00 97.25 330 ASP A C 1
ATOM 2570 O O . ASP A 1 330 ? -4.117 -2.137 -28.020 1.00 97.25 330 ASP A O 1
ATOM 2574 N N . LYS A 1 331 ? -5.676 -3.561 -27.300 1.00 96.00 331 LYS A N 1
ATOM 2575 C CA . LYS A 1 331 ? -6.326 -2.604 -26.392 1.00 96.00 331 LYS A CA 1
ATOM 2576 C C . LYS A 1 331 ? -6.715 -3.240 -25.070 1.00 96.00 331 LYS A C 1
ATOM 2578 O O . LYS A 1 331 ? -7.280 -4.329 -25.052 1.00 96.00 331 LYS A O 1
ATOM 2583 N N . VAL A 1 332 ? -6.533 -2.470 -24.004 1.00 96.50 332 VAL A N 1
ATOM 2584 C CA . VAL A 1 332 ? -6.915 -2.811 -22.629 1.00 96.50 332 VAL A CA 1
ATOM 2585 C C . VAL A 1 332 ? -7.937 -1.798 -22.085 1.00 96.50 332 VAL A C 1
ATOM 2587 O O . VAL A 1 332 ? -8.103 -0.721 -22.675 1.00 96.50 332 VAL A O 1
ATOM 2590 N N . PRO A 1 333 ? -8.656 -2.105 -20.991 1.00 94.69 333 PRO A N 1
ATOM 2591 C CA . PRO A 1 333 ? -9.446 -1.120 -20.253 1.00 94.69 333 PRO A CA 1
ATOM 2592 C C . PRO A 1 333 ? -8.572 0.017 -19.696 1.00 94.69 333 PRO A C 1
ATOM 2594 O O . PRO A 1 333 ? -7.464 -0.222 -19.232 1.00 94.69 333 PRO A O 1
ATOM 2597 N N . ARG A 1 334 ? -9.091 1.255 -19.681 1.00 93.00 334 ARG A N 1
ATOM 2598 C CA . ARG A 1 334 ? -8.411 2.400 -19.030 1.00 93.00 334 ARG A CA 1
ATOM 2599 C C . ARG A 1 334 ? -8.446 2.328 -17.499 1.00 93.00 334 ARG A C 1
ATOM 2601 O O . ARG A 1 334 ? -7.599 2.924 -16.848 1.00 93.00 334 ARG A O 1
ATOM 2608 N N . PHE A 1 335 ? -9.412 1.599 -16.952 1.00 92.31 335 PHE A N 1
ATOM 2609 C CA . PHE A 1 335 ? -9.517 1.253 -15.540 1.00 92.31 335 PHE A CA 1
ATOM 2610 C C . PHE A 1 335 ? -9.926 -0.211 -15.430 1.00 92.31 335 PHE A C 1
ATOM 2612 O O . PHE A 1 335 ? -10.796 -0.657 -16.188 1.00 92.31 335 PHE A O 1
ATOM 2619 N N . THR A 1 336 ? -9.324 -0.939 -14.496 1.00 93.06 336 THR A N 1
ATOM 2620 C CA . THR A 1 336 ? -9.728 -2.297 -14.123 1.00 93.06 336 THR A CA 1
ATOM 2621 C C . THR A 1 336 ? -9.849 -2.364 -12.607 1.00 93.06 336 THR A C 1
ATOM 2623 O O . THR A 1 336 ? -8.842 -2.292 -11.912 1.00 93.06 336 THR A O 1
ATOM 2626 N N . GLU A 1 337 ? -11.076 -2.511 -12.107 1.00 90.25 337 GLU A N 1
ATOM 2627 C CA . GLU A 1 337 ? -11.310 -2.863 -10.705 1.00 90.25 337 GLU A CA 1
ATOM 2628 C C . GLU A 1 337 ? -10.838 -4.307 -10.491 1.00 90.25 337 GLU A C 1
ATOM 2630 O O . GLU A 1 337 ? -11.450 -5.247 -11.013 1.00 90.25 337 GLU A O 1
ATOM 2635 N N . ILE A 1 338 ? -9.763 -4.483 -9.724 1.00 90.75 338 ILE A N 1
ATOM 2636 C CA . ILE A 1 338 ? -9.485 -5.752 -9.048 1.00 90.75 338 ILE A CA 1
ATOM 2637 C C . ILE A 1 338 ? -10.151 -5.718 -7.665 1.00 90.75 338 ILE A C 1
ATOM 2639 O O . ILE A 1 338 ? -10.588 -4.666 -7.198 1.00 90.75 338 ILE A O 1
ATOM 2643 N N . LYS A 1 339 ? -10.322 -6.873 -7.020 1.00 87.94 339 LYS A N 1
ATOM 2644 C CA . LYS A 1 339 ? -11.006 -6.947 -5.724 1.00 87.94 339 LYS A CA 1
ATOM 2645 C C . LYS A 1 339 ? -10.025 -7.263 -4.616 1.00 87.94 339 LYS A C 1
ATOM 2647 O O . LYS A 1 339 ? -9.367 -8.293 -4.686 1.00 87.94 339 LYS A O 1
ATOM 2652 N N . ALA A 1 340 ? -10.028 -6.429 -3.582 1.00 89.19 340 ALA A N 1
ATOM 2653 C CA . ALA A 1 340 ? -9.445 -6.781 -2.301 1.00 89.19 340 ALA A CA 1
ATOM 2654 C C . ALA A 1 340 ? -10.151 -8.024 -1.740 1.00 89.19 340 ALA A C 1
ATOM 2656 O O . ALA A 1 340 ? -11.388 -8.120 -1.761 1.00 89.19 340 ALA A O 1
ATOM 2657 N N . ASN A 1 341 ? -9.363 -8.963 -1.229 1.00 88.94 341 ASN A N 1
ATOM 2658 C CA . ASN A 1 341 ? -9.850 -10.070 -0.431 1.00 88.94 341 ASN A CA 1
ATOM 2659 C C . ASN A 1 341 ? -10.206 -9.532 0.958 1.00 88.94 341 ASN A C 1
ATOM 2661 O O . ASN A 1 341 ? -9.395 -8.902 1.630 1.00 88.94 341 ASN A O 1
ATOM 2665 N N . ILE A 1 342 ? -11.447 -9.764 1.382 1.00 89.06 342 ILE A N 1
ATOM 2666 C CA . ILE A 1 342 ? -11.911 -9.396 2.722 1.00 89.06 342 ILE A CA 1
ATOM 2667 C C . ILE A 1 342 ? -11.697 -10.605 3.624 1.00 89.06 342 ILE A C 1
ATOM 2669 O O . ILE A 1 342 ? -12.592 -11.440 3.800 1.00 89.06 342 ILE A O 1
ATOM 2673 N N . GLU A 1 343 ? -10.475 -10.722 4.126 1.00 86.12 343 GLU A N 1
ATOM 2674 C CA . GLU A 1 343 ? -10.019 -11.870 4.895 1.00 86.12 343 GLU A CA 1
ATOM 2675 C C . GLU A 1 343 ? -10.513 -11.778 6.331 1.00 86.12 343 GLU A C 1
ATOM 2677 O O . GLU A 1 343 ? -10.520 -10.713 6.945 1.00 86.12 343 GLU A O 1
ATOM 2682 N N . ASN A 1 344 ? -10.983 -12.900 6.871 1.00 83.50 344 ASN A N 1
ATOM 2683 C CA . ASN A 1 344 ? -11.457 -12.974 8.242 1.00 83.50 344 ASN A CA 1
ATOM 2684 C C . ASN A 1 344 ? -11.240 -14.379 8.807 1.00 83.50 344 ASN A C 1
ATOM 2686 O O . ASN A 1 344 ? -11.280 -15.368 8.073 1.00 83.50 344 ASN A O 1
ATOM 2690 N N . HIS A 1 345 ? -11.092 -14.471 10.127 1.00 66.38 345 HIS A N 1
ATOM 2691 C CA . HIS A 1 345 ? -10.971 -15.729 10.864 1.00 66.38 345 HIS A CA 1
ATOM 2692 C C . HIS A 1 345 ? -12.000 -16.785 10.399 1.00 66.38 345 HIS A C 1
ATOM 2694 O O . HIS A 1 345 ? -13.215 -16.557 10.454 1.00 66.38 345 HIS A O 1
ATOM 2700 N N . GLY A 1 346 ? -11.511 -17.945 9.941 1.00 44.78 346 GLY A N 1
ATOM 2701 C CA . GLY A 1 346 ? -12.330 -19.031 9.381 1.00 44.78 346 GLY A CA 1
ATOM 2702 C C . GLY A 1 346 ? -12.725 -18.874 7.903 1.00 44.78 346 GLY A C 1
ATOM 2703 O O . GLY A 1 346 ? -13.604 -19.604 7.443 1.00 44.78 346 GLY A O 1
ATOM 2704 N N . GLY A 1 347 ? -12.112 -17.932 7.178 1.00 36.97 347 GLY A N 1
ATOM 2705 C CA . GLY A 1 347 ? -12.436 -17.563 5.796 1.00 36.97 347 GLY A CA 1
ATOM 2706 C C . GLY A 1 347 ? -11.318 -17.749 4.762 1.00 36.97 347 GLY A C 1
ATOM 2707 O O . GLY A 1 347 ? -11.455 -17.203 3.672 1.00 36.97 347 GLY A O 1
ATOM 2708 N N . VAL A 1 348 ? -10.247 -18.494 5.064 1.00 33.78 348 VAL A N 1
ATOM 2709 C CA . VAL A 1 348 ? -9.152 -18.759 4.106 1.00 33.78 348 VAL A CA 1
ATOM 2710 C C . VAL A 1 348 ? -9.693 -19.445 2.846 1.00 33.78 348 VAL A C 1
ATOM 2712 O O . VAL A 1 348 ? -10.263 -20.537 2.913 1.00 33.78 348 VAL A O 1
ATOM 2715 N N . SER A 1 349 ? -9.494 -18.814 1.689 1.00 33.88 349 SER A N 1
ATOM 2716 C CA . SER A 1 349 ? -9.620 -19.449 0.375 1.00 33.88 349 SER A CA 1
ATOM 2717 C C . SER A 1 349 ? -8.250 -19.929 -0.097 1.00 33.88 349 SER A C 1
ATOM 2719 O O . SER A 1 349 ? -7.308 -19.147 -0.068 1.00 33.88 349 SER A O 1
ATOM 2721 N N . ASP A 1 350 ? -8.147 -21.182 -0.552 1.00 32.59 350 ASP A N 1
ATOM 2722 C CA . ASP A 1 350 ? -6.880 -21.831 -0.931 1.00 32.59 350 ASP A CA 1
ATOM 2723 C C . ASP A 1 350 ? -6.130 -21.126 -2.090 1.00 32.59 350 ASP A C 1
ATOM 2725 O O . ASP A 1 350 ? -6.254 -21.497 -3.261 1.00 32.59 350 ASP A O 1
ATOM 2729 N N . SER A 1 351 ? -5.287 -20.152 -1.748 1.00 32.72 351 SER A N 1
ATOM 2730 C CA . SER A 1 351 ? -4.226 -19.576 -2.582 1.00 32.72 351 SER A CA 1
ATOM 2731 C C . SER A 1 351 ? -3.134 -18.989 -1.679 1.00 32.72 351 SER A C 1
ATOM 2733 O O . SER A 1 351 ? -3.463 -18.433 -0.640 1.00 32.72 351 SER A O 1
ATOM 2735 N N . LEU A 1 352 ? -1.862 -19.092 -2.090 1.00 33.59 352 LEU A N 1
ATOM 2736 C CA . LEU A 1 352 ? -0.672 -18.573 -1.381 1.00 33.59 352 LEU A CA 1
ATOM 2737 C C . LEU A 1 352 ? -0.241 -19.304 -0.083 1.00 33.59 352 LEU A C 1
ATOM 2739 O O . LEU A 1 352 ? 0.084 -18.675 0.914 1.00 33.59 352 LEU A O 1
ATOM 2743 N N . LEU A 1 353 ? -0.099 -20.638 -0.126 1.00 29.89 353 LEU A N 1
ATOM 2744 C CA . LEU A 1 353 ? 0.801 -21.371 0.793 1.00 29.89 353 LEU A CA 1
ATOM 2745 C C . LEU A 1 353 ? 1.660 -22.424 0.065 1.00 29.89 353 LEU A C 1
ATOM 2747 O O . LEU A 1 353 ? 1.437 -23.632 0.165 1.00 29.89 353 LEU A O 1
ATOM 2751 N N . GLN A 1 354 ? 2.669 -21.946 -0.669 1.00 27.23 354 GLN A N 1
ATOM 2752 C CA . GLN A 1 354 ? 3.883 -22.684 -1.057 1.00 27.23 354 GLN A CA 1
ATOM 2753 C C . GLN A 1 354 ? 5.049 -21.668 -1.059 1.00 27.23 354 GLN A C 1
ATOM 2755 O O . GLN A 1 354 ? 4.900 -20.619 -1.670 1.00 27.23 354 GLN A O 1
ATOM 2760 N N . SER A 1 355 ? 6.206 -21.896 -0.424 1.00 28.19 355 SER A N 1
ATOM 2761 C CA . SER A 1 355 ? 6.664 -23.123 0.249 1.00 28.19 355 SER A CA 1
ATOM 2762 C C . SER A 1 355 ? 7.803 -22.898 1.257 1.00 28.19 355 SER A C 1
ATOM 2764 O O . SER A 1 355 ? 8.865 -22.415 0.867 1.00 28.19 355 SER A O 1
ATOM 2766 N N . THR A 1 356 ? 7.662 -23.427 2.475 1.00 27.06 356 THR A N 1
ATOM 2767 C CA . THR A 1 356 ? 8.758 -23.596 3.451 1.00 27.06 356 THR A CA 1
ATOM 2768 C C . THR A 1 356 ? 8.488 -24.791 4.370 1.00 27.06 356 THR A C 1
ATOM 2770 O O . THR A 1 356 ? 7.623 -24.724 5.231 1.00 27.06 356 THR A O 1
ATOM 2773 N N . GLU A 1 357 ? 9.246 -25.885 4.221 1.00 26.81 357 GLU A N 1
ATOM 2774 C CA . GLU A 1 357 ? 9.566 -26.803 5.332 1.00 26.81 357 GLU A CA 1
ATOM 2775 C C . GLU A 1 357 ? 10.630 -27.837 4.917 1.00 26.81 357 GLU A C 1
ATOM 2777 O O . GLU A 1 357 ? 10.451 -28.507 3.898 1.00 26.81 357 GLU A O 1
ATOM 2782 N N . ASN A 1 358 ? 11.696 -27.972 5.727 1.00 25.38 358 ASN A N 1
ATOM 2783 C CA . ASN A 1 358 ? 12.541 -29.158 6.019 1.00 25.38 358 ASN A CA 1
ATOM 2784 C C . ASN A 1 358 ? 14.023 -28.776 6.251 1.00 25.38 358 ASN A C 1
ATOM 2786 O O . ASN A 1 358 ? 14.779 -28.645 5.294 1.00 25.38 358 ASN A O 1
ATOM 2790 N N . GLN A 1 359 ? 14.486 -28.726 7.508 1.00 27.11 359 GLN A N 1
ATOM 2791 C CA . GLN A 1 359 ? 15.146 -29.858 8.198 1.00 27.11 359 GLN A CA 1
ATOM 2792 C C . GLN A 1 359 ? 15.581 -29.469 9.635 1.00 27.11 359 GLN A C 1
ATOM 2794 O O . GLN A 1 359 ? 15.810 -28.302 9.932 1.00 27.11 359 GLN A O 1
ATOM 2799 N N . GLU A 1 360 ? 15.684 -30.458 10.531 1.00 25.75 360 GLU A N 1
ATOM 2800 C CA . GLU A 1 360 ? 16.086 -30.294 11.943 1.00 25.75 360 GLU A CA 1
ATOM 2801 C C . GLU A 1 360 ? 17.621 -30.205 12.146 1.00 25.75 360 GLU A C 1
ATOM 2803 O O . GLU A 1 360 ? 18.406 -30.498 11.243 1.00 25.75 360 GLU A O 1
ATOM 2808 N N . SER A 1 361 ? 18.062 -29.830 13.356 1.00 31.81 361 SER A N 1
ATOM 2809 C CA . SER A 1 361 ? 19.458 -29.499 13.703 1.00 31.81 361 SER A CA 1
ATOM 2810 C C . SER A 1 361 ? 20.245 -30.606 14.435 1.00 31.81 361 SER A C 1
ATOM 2812 O O . SER A 1 361 ? 19.669 -31.408 15.169 1.00 31.81 361 SER A O 1
ATOM 2814 N N . THR A 1 362 ? 21.591 -30.598 14.328 1.00 25.36 362 THR A N 1
ATOM 2815 C CA . THR A 1 362 ? 22.509 -31.335 15.238 1.00 25.36 362 THR A CA 1
ATOM 2816 C C . THR A 1 362 ? 23.926 -30.720 15.381 1.00 25.36 362 THR A C 1
ATOM 2818 O O . THR A 1 362 ? 24.723 -30.820 14.454 1.00 25.36 362 THR A O 1
ATOM 2821 N N . GLY A 1 363 ? 24.274 -30.227 16.581 1.00 25.16 363 GLY A N 1
ATOM 2822 C CA . GLY A 1 363 ? 25.516 -30.544 17.337 1.00 25.16 363 GLY A CA 1
ATOM 2823 C C . GLY A 1 363 ? 26.941 -30.092 16.911 1.00 25.16 363 GLY A C 1
ATOM 2824 O O . GLY A 1 363 ? 27.565 -30.716 16.061 1.00 25.16 363 GLY A O 1
ATOM 2825 N N . ASP A 1 364 ? 27.507 -29.161 17.697 1.00 26.94 364 ASP A N 1
ATOM 2826 C CA . ASP A 1 364 ? 28.899 -29.045 18.219 1.00 26.94 364 ASP A CA 1
ATOM 2827 C C . ASP A 1 364 ? 30.180 -29.107 17.329 1.00 26.94 364 ASP A C 1
ATOM 2829 O O . ASP A 1 364 ? 30.805 -30.148 17.130 1.00 26.94 364 ASP A O 1
ATOM 2833 N N . VAL A 1 365 ? 30.679 -27.904 16.997 1.00 38.31 365 VAL A N 1
ATOM 2834 C CA . VAL A 1 365 ? 32.070 -27.365 17.092 1.00 38.31 365 VAL A CA 1
ATOM 2835 C C . VAL A 1 365 ? 33.317 -28.277 16.927 1.00 38.31 365 VAL A C 1
ATOM 2837 O O . VAL A 1 365 ? 33.760 -28.960 17.852 1.00 38.31 365 VAL A O 1
ATOM 2840 N N . GLN A 1 366 ? 34.076 -28.018 15.851 1.00 24.80 366 GLN A N 1
ATOM 2841 C CA . GLN A 1 366 ? 35.557 -27.971 15.808 1.00 24.80 366 GLN A CA 1
ATOM 2842 C C . GLN A 1 366 ? 35.993 -26.886 14.787 1.00 24.80 366 GLN A C 1
ATOM 2844 O O . GLN A 1 366 ? 35.170 -26.501 13.957 1.00 24.80 366 GLN A O 1
ATOM 2849 N N . PRO A 1 367 ? 37.234 -26.352 14.831 1.00 37.47 367 PRO A N 1
ATOM 2850 C CA . PRO A 1 367 ? 37.610 -25.179 14.037 1.00 37.47 367 PRO A CA 1
ATOM 2851 C C . PRO A 1 367 ? 37.879 -25.539 12.568 1.00 37.47 367 PRO A C 1
ATOM 2853 O O . PRO A 1 367 ? 38.956 -26.030 12.220 1.00 37.47 367 PRO A O 1
ATOM 2856 N N . GLU A 1 368 ? 36.901 -25.281 11.702 1.00 29.97 368 GLU A N 1
ATOM 2857 C CA . GLU A 1 368 ? 37.085 -25.306 10.250 1.00 29.97 368 GLU A CA 1
ATOM 2858 C C . GLU A 1 368 ? 37.444 -23.924 9.677 1.00 29.97 368 GLU A C 1
ATOM 2860 O O . GLU A 1 368 ? 37.349 -22.899 10.343 1.00 29.97 368 GLU A O 1
ATOM 2865 N N . LYS A 1 369 ? 37.943 -23.963 8.437 1.00 36.91 369 LYS A N 1
ATOM 2866 C CA . LYS A 1 369 ? 38.527 -22.880 7.627 1.00 36.91 369 LYS A CA 1
ATOM 2867 C C . LYS A 1 369 ? 37.741 -21.563 7.674 1.00 36.91 369 LYS A C 1
ATOM 2869 O O . LYS A 1 369 ? 36.521 -21.599 7.800 1.00 36.91 369 LYS A O 1
ATOM 2874 N N . THR A 1 370 ? 38.434 -20.455 7.366 1.00 44.81 370 THR A N 1
ATOM 2875 C CA . THR A 1 370 ? 37.841 -19.226 6.799 1.00 44.81 370 THR A CA 1
ATOM 2876 C C . THR A 1 370 ? 36.629 -19.584 5.934 1.00 44.81 370 THR A C 1
ATOM 2878 O O . THR A 1 370 ? 36.806 -20.272 4.920 1.00 44.81 370 THR A O 1
ATOM 2881 N N . PRO A 1 371 ? 35.408 -19.203 6.344 1.00 48.56 371 PRO A N 1
ATOM 2882 C CA . PRO A 1 371 ? 34.215 -19.536 5.591 1.00 48.56 371 PRO A CA 1
ATOM 2883 C C . PRO A 1 371 ? 34.234 -18.740 4.290 1.00 48.56 371 PRO A C 1
ATOM 2885 O O . PRO A 1 371 ? 34.232 -17.511 4.298 1.00 48.56 371 PRO A O 1
ATOM 2888 N N . VAL A 1 372 ? 34.281 -19.460 3.170 1.00 58.09 372 VAL A N 1
ATOM 2889 C CA . VAL A 1 372 ? 34.256 -18.859 1.837 1.00 58.09 372 VAL A CA 1
ATOM 2890 C C . VAL A 1 372 ? 32.884 -18.231 1.624 1.00 58.09 372 VAL A C 1
ATOM 2892 O O . VAL A 1 372 ? 31.877 -18.929 1.497 1.00 58.09 372 VAL A O 1
ATOM 2895 N N . LEU A 1 373 ? 32.862 -16.902 1.619 1.00 78.06 373 LEU A N 1
ATOM 2896 C CA . LEU A 1 373 ? 31.762 -16.119 1.081 1.00 78.06 373 LEU A CA 1
ATOM 2897 C C . LEU A 1 373 ? 31.783 -16.229 -0.445 1.00 78.06 373 LEU A C 1
ATOM 2899 O O . LEU A 1 373 ? 32.852 -16.296 -1.048 1.00 78.06 373 LEU A O 1
ATOM 2903 N N . ALA A 1 374 ? 30.608 -16.255 -1.068 1.00 82.81 374 ALA A N 1
ATOM 2904 C CA . ALA A 1 374 ? 30.517 -16.177 -2.521 1.00 82.81 374 ALA A CA 1
ATOM 2905 C C . ALA A 1 374 ? 30.918 -14.773 -3.006 1.00 82.81 374 ALA A C 1
ATOM 2907 O O . ALA A 1 374 ? 30.775 -13.805 -2.254 1.00 82.81 374 ALA A O 1
ATOM 2908 N N . ASP A 1 375 ? 31.349 -14.658 -4.266 1.00 87.12 375 ASP A N 1
ATOM 2909 C CA . ASP A 1 375 ? 31.471 -13.372 -4.965 1.00 87.12 375 ASP A CA 1
ATOM 2910 C C . ASP A 1 375 ? 30.186 -12.548 -4.761 1.00 87.12 375 ASP A C 1
ATOM 2912 O O . ASP A 1 375 ? 29.094 -12.995 -5.122 1.00 87.12 375 ASP A O 1
ATOM 2916 N N . GLY A 1 376 ? 30.306 -11.367 -4.152 1.00 86.75 376 GLY A N 1
ATOM 2917 C CA . GLY A 1 376 ? 29.150 -10.615 -3.673 1.00 86.75 376 GLY A CA 1
ATOM 2918 C C . GLY A 1 376 ? 29.504 -9.463 -2.738 1.00 86.75 376 GLY A C 1
ATOM 2919 O O . GLY A 1 376 ? 30.673 -9.168 -2.483 1.00 86.75 376 GLY A O 1
ATOM 2920 N N . GLU A 1 377 ? 28.465 -8.807 -2.242 1.00 92.69 377 GLU A N 1
ATOM 2921 C CA . GLU A 1 377 ? 28.526 -7.631 -1.376 1.00 92.69 377 GLU A CA 1
ATOM 2922 C C . GLU A 1 377 ? 27.917 -7.983 -0.017 1.00 92.69 377 GLU A C 1
ATOM 2924 O O . GLU A 1 377 ? 26.916 -8.697 0.048 1.00 92.69 377 GLU A O 1
ATOM 2929 N N . TYR A 1 378 ? 28.564 -7.540 1.059 1.00 94.06 378 TYR A N 1
ATOM 2930 C CA . TYR A 1 378 ? 28.262 -7.960 2.424 1.00 94.06 378 TYR A CA 1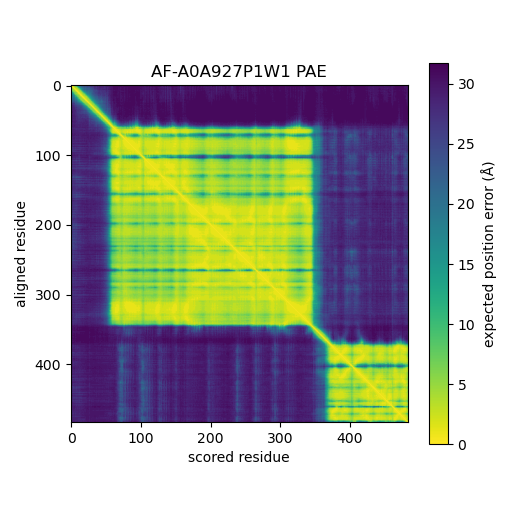
ATOM 2931 C C . TYR A 1 378 ? 28.3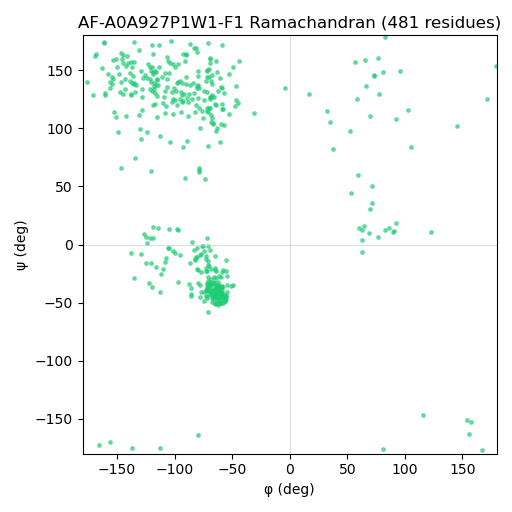91 -6.792 3.392 1.00 94.06 378 TYR A C 1
ATOM 2933 O O . TYR A 1 378 ? 29.202 -5.889 3.185 1.00 94.06 378 TYR A O 1
ATOM 2941 N N . TYR A 1 379 ? 27.650 -6.880 4.491 1.00 93.12 379 TYR A N 1
ATOM 2942 C CA . TYR A 1 379 ? 27.815 -6.019 5.650 1.00 93.12 379 TYR A CA 1
ATOM 2943 C C . TYR A 1 379 ? 28.425 -6.822 6.802 1.00 93.12 379 TYR A C 1
ATOM 2945 O O . TYR A 1 379 ? 28.186 -8.027 6.937 1.00 93.12 379 TYR A O 1
ATOM 2953 N N . GLY A 1 380 ? 29.235 -6.176 7.637 1.00 93.12 380 GLY A N 1
ATOM 2954 C CA . GLY A 1 380 ? 29.729 -6.792 8.864 1.00 93.12 380 GLY A CA 1
ATOM 2955 C C . GLY A 1 380 ? 30.286 -5.798 9.877 1.00 93.12 380 GLY A C 1
ATOM 2956 O O . GLY A 1 380 ? 30.803 -4.746 9.510 1.00 93.12 380 GLY A O 1
ATOM 2957 N N . TYR A 1 381 ? 30.199 -6.161 11.152 1.00 91.00 381 TYR A N 1
ATOM 2958 C CA . TYR A 1 381 ? 30.780 -5.423 12.266 1.00 91.00 381 TYR A CA 1
ATOM 2959 C C . TYR A 1 381 ? 32.217 -5.901 12.520 1.00 91.00 381 TYR A C 1
ATOM 2961 O O . TYR A 1 381 ? 32.462 -7.098 12.692 1.00 91.00 381 TYR A O 1
ATOM 2969 N N . LEU A 1 382 ? 33.185 -4.986 12.534 1.00 92.81 382 LEU A N 1
ATOM 2970 C CA . LEU A 1 382 ? 34.606 -5.285 12.712 1.00 92.81 382 LEU A CA 1
ATOM 2971 C C . LEU A 1 382 ? 34.916 -5.729 14.152 1.00 92.81 382 LEU A C 1
ATOM 2973 O O . LEU A 1 382 ? 34.836 -4.944 15.091 1.00 92.81 382 LEU A O 1
ATOM 2977 N N . GLN A 1 383 ? 35.318 -6.994 14.313 1.00 90.50 383 GLN A N 1
ATOM 2978 C CA . GLN A 1 383 ? 35.669 -7.587 15.611 1.00 90.50 383 GLN A CA 1
ATOM 2979 C C . GLN A 1 383 ? 37.188 -7.567 15.880 1.00 90.50 383 GLN A C 1
ATOM 2981 O O . GLN A 1 383 ? 37.620 -7.489 17.029 1.00 90.50 383 GLN A O 1
ATOM 2986 N N . SER A 1 384 ? 38.030 -7.684 14.842 1.00 90.00 384 SER A N 1
ATOM 2987 C CA . SER A 1 384 ? 39.502 -7.552 14.940 1.00 90.00 384 SER A CA 1
ATOM 2988 C C . SER A 1 384 ? 40.177 -7.476 13.565 1.00 90.00 384 SER A C 1
ATOM 2990 O O . SER A 1 384 ? 39.597 -7.896 12.565 1.00 90.00 384 SER A O 1
ATOM 2992 N N . TRP A 1 385 ? 41.425 -7.000 13.497 1.00 92.62 385 TRP A N 1
ATOM 2993 C CA . TRP A 1 385 ? 42.228 -6.996 12.268 1.00 92.62 385 TRP A CA 1
ATOM 2994 C C . TRP A 1 385 ? 43.730 -7.199 12.527 1.00 92.62 385 TRP A C 1
ATOM 2996 O O . TRP A 1 385 ? 44.222 -7.075 13.649 1.00 92.62 385 TRP A O 1
ATOM 3006 N N . ASP A 1 386 ? 44.457 -7.517 11.457 1.00 89.62 386 ASP A N 1
ATOM 3007 C CA . ASP A 1 386 ? 45.906 -7.374 11.325 1.00 89.62 386 ASP A CA 1
ATOM 3008 C C . ASP A 1 386 ? 46.236 -6.789 9.930 1.00 89.62 386 ASP A C 1
ATOM 3010 O O . ASP A 1 386 ? 45.343 -6.442 9.159 1.00 89.62 386 ASP A O 1
ATOM 3014 N N . SER A 1 387 ? 47.516 -6.667 9.567 1.00 83.50 387 SER A N 1
ATOM 3015 C CA . SER A 1 387 ? 47.939 -6.097 8.272 1.00 83.50 387 SER A CA 1
ATOM 3016 C C . SER A 1 387 ? 47.667 -6.982 7.041 1.00 83.50 387 SER A C 1
ATOM 3018 O O . SER A 1 387 ? 48.130 -6.685 5.941 1.00 83.50 387 SER A O 1
ATOM 3020 N N . THR A 1 388 ? 46.982 -8.112 7.213 1.00 86.50 388 THR A N 1
ATOM 3021 C CA . THR A 1 388 ? 46.689 -9.122 6.185 1.00 86.50 388 THR A CA 1
ATOM 3022 C C . THR A 1 388 ? 45.230 -9.593 6.227 1.00 86.50 388 THR A C 1
ATOM 3024 O O . THR A 1 388 ? 44.693 -9.962 5.179 1.00 86.50 388 THR A O 1
ATOM 3027 N N . ASN A 1 389 ? 44.574 -9.575 7.392 1.00 90.62 389 ASN A N 1
ATOM 3028 C CA . ASN A 1 389 ? 43.237 -10.133 7.614 1.00 90.62 389 ASN A CA 1
ATOM 3029 C C . ASN A 1 389 ? 42.345 -9.207 8.459 1.00 90.62 389 ASN A C 1
ATOM 3031 O O . ASN A 1 389 ? 42.834 -8.500 9.336 1.00 90.62 389 ASN A O 1
ATOM 3035 N N . MET A 1 390 ? 41.029 -9.303 8.273 1.00 92.00 390 MET A N 1
ATOM 3036 C CA . MET A 1 390 ? 40.024 -8.817 9.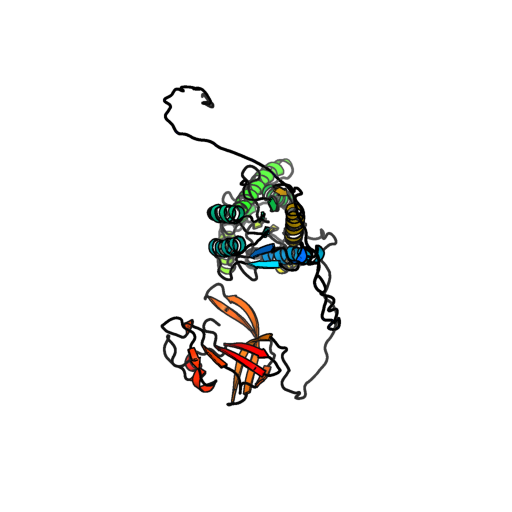228 1.00 92.00 390 MET A CA 1
ATOM 3037 C C . MET A 1 390 ? 39.136 -9.972 9.689 1.00 92.00 390 MET A C 1
ATOM 3039 O O . MET A 1 390 ? 38.880 -10.892 8.913 1.00 92.00 390 MET A O 1
ATOM 3043 N N . THR A 1 391 ? 38.633 -9.915 10.917 1.00 92.44 391 THR A N 1
ATOM 3044 C CA . THR A 1 391 ? 37.501 -10.727 11.374 1.00 92.44 391 THR A CA 1
ATOM 3045 C C . THR A 1 391 ? 36.312 -9.806 11.573 1.00 92.44 391 THR A C 1
ATOM 3047 O O . THR A 1 391 ? 36.390 -8.863 12.361 1.00 92.44 391 THR A O 1
ATOM 3050 N N . VAL A 1 392 ? 35.222 -10.094 10.867 1.00 92.69 392 VAL A N 1
ATOM 3051 C CA . VAL A 1 392 ? 33.945 -9.388 11.003 1.00 92.69 392 VAL A CA 1
ATOM 3052 C C . VAL A 1 392 ? 32.867 -10.362 11.452 1.00 92.69 392 VAL A C 1
ATOM 3054 O O . VAL A 1 392 ? 32.885 -11.532 11.067 1.00 92.69 392 VAL A O 1
ATOM 3057 N N . GLU A 1 393 ? 31.916 -9.886 12.239 1.00 92.38 393 GLU A N 1
ATOM 3058 C CA . GLU A 1 393 ? 30.631 -10.555 12.406 1.00 92.38 393 GLU A CA 1
ATOM 3059 C C . GLU A 1 393 ? 29.712 -10.103 11.273 1.00 92.38 393 GLU A C 1
ATOM 3061 O O . GLU A 1 393 ? 29.570 -8.905 11.041 1.00 92.38 393 GLU A O 1
ATOM 3066 N N . LEU A 1 394 ? 29.146 -11.038 10.510 1.00 91.12 394 LEU A N 1
ATOM 3067 C CA . LEU A 1 394 ? 28.280 -10.684 9.386 1.00 91.12 394 LEU A CA 1
ATOM 3068 C C . LEU A 1 394 ? 26.972 -10.066 9.872 1.00 91.12 394 LEU A C 1
ATOM 3070 O O . LEU A 1 394 ? 26.359 -10.558 10.823 1.00 91.12 394 LEU A O 1
ATOM 3074 N N . MET A 1 395 ? 26.520 -9.048 9.150 1.00 90.56 395 MET A N 1
ATOM 3075 C CA . MET A 1 395 ? 25.254 -8.373 9.396 1.00 90.56 395 MET A CA 1
ATOM 3076 C C . MET A 1 395 ? 24.303 -8.577 8.222 1.00 90.56 395 MET A C 1
ATOM 3078 O O . MET A 1 395 ? 24.722 -8.565 7.061 1.00 90.56 395 MET A O 1
ATOM 3082 N N . GLU A 1 396 ? 23.024 -8.736 8.534 1.00 85.75 396 GLU A N 1
ATOM 3083 C CA . GLU A 1 396 ? 21.935 -8.640 7.569 1.00 85.75 396 GLU A CA 1
ATOM 3084 C C . GLU A 1 396 ? 21.411 -7.200 7.587 1.00 85.75 396 GLU A C 1
ATOM 3086 O O . GLU A 1 396 ? 21.176 -6.628 8.650 1.00 85.75 396 GLU A O 1
ATOM 3091 N N . TYR A 1 397 ? 21.318 -6.578 6.412 1.00 82.50 397 TYR A N 1
ATOM 3092 C CA . TYR A 1 397 ? 20.875 -5.192 6.270 1.00 82.50 397 TYR A CA 1
ATOM 3093 C C . TYR A 1 397 ? 19.347 -5.137 6.280 1.00 82.50 397 TYR A C 1
ATOM 3095 O O . TYR A 1 397 ? 18.712 -5.647 5.356 1.00 82.50 397 TYR A O 1
ATOM 3103 N N . LEU A 1 398 ? 18.771 -4.525 7.316 1.00 73.50 398 LEU A N 1
ATOM 3104 C CA . LEU A 1 398 ? 17.321 -4.474 7.520 1.00 73.50 398 LEU A CA 1
ATOM 3105 C C . LEU A 1 398 ? 16.676 -3.304 6.758 1.00 73.50 398 LEU A C 1
ATOM 3107 O O . LEU A 1 398 ? 15.587 -3.441 6.198 1.00 73.50 398 LEU A O 1
ATOM 3111 N N . GLY A 1 399 ? 17.357 -2.158 6.687 1.00 68.50 399 GLY A N 1
ATOM 3112 C CA . GLY A 1 399 ? 16.838 -0.955 6.036 1.00 68.50 399 GLY A CA 1
ATOM 3113 C C . GLY A 1 399 ? 17.501 0.323 6.540 1.00 68.50 399 GLY A C 1
ATOM 3114 O O . GLY A 1 399 ? 18.648 0.310 6.975 1.00 68.50 399 GLY A O 1
ATOM 3115 N N . LEU A 1 400 ? 16.787 1.442 6.476 1.00 67.81 400 LEU A N 1
ATOM 3116 C CA . LEU A 1 400 ? 17.152 2.663 7.194 1.00 67.81 400 LEU A CA 1
ATOM 3117 C C . LEU A 1 400 ? 16.253 2.778 8.425 1.00 67.81 400 LEU A C 1
ATOM 3119 O O . LEU A 1 400 ? 15.037 2.663 8.302 1.00 67.81 400 LEU A O 1
ATOM 3123 N N . ASN A 1 401 ? 16.849 3.032 9.584 1.00 59.19 401 ASN A N 1
ATOM 3124 C CA . ASN A 1 401 ? 16.138 3.377 10.801 1.00 59.19 401 ASN A CA 1
ATOM 3125 C C . ASN A 1 401 ? 15.431 4.731 10.615 1.00 59.19 401 ASN A C 1
ATOM 3127 O O . ASN A 1 401 ? 16.075 5.752 10.340 1.00 59.19 401 ASN A O 1
ATOM 3131 N N . GLU A 1 402 ? 14.106 4.731 10.758 1.00 43.62 402 GLU A N 1
ATOM 3132 C CA . GLU A 1 402 ? 13.248 5.855 10.366 1.00 43.62 402 GLU A CA 1
ATOM 3133 C C . GLU A 1 402 ? 13.383 7.098 11.277 1.00 43.62 402 GLU A C 1
ATOM 3135 O O . GLU A 1 402 ? 13.038 8.199 10.845 1.00 43.62 402 GLU A O 1
ATOM 3140 N N . GLU A 1 403 ? 13.935 6.975 12.496 1.00 49.94 403 GLU A N 1
ATOM 3141 C CA . GLU A 1 403 ? 14.111 8.118 13.415 1.00 49.94 403 GLU A CA 1
ATOM 3142 C C . GLU A 1 403 ? 15.436 8.888 13.223 1.00 49.94 403 GLU A C 1
ATOM 3144 O O . GLU A 1 403 ? 15.453 10.109 13.407 1.00 49.94 403 GLU A O 1
ATOM 3149 N N . GLU A 1 404 ? 16.545 8.224 12.858 1.00 45.12 404 GLU A N 1
ATOM 3150 C CA . GLU A 1 404 ? 17.892 8.843 12.861 1.00 45.12 404 GLU A CA 1
ATOM 3151 C C . GLU A 1 404 ? 18.671 8.777 11.528 1.00 45.12 404 GLU A C 1
ATOM 3153 O O . GLU A 1 404 ? 19.820 9.211 11.472 1.00 45.12 404 GLU A O 1
ATOM 3158 N N . THR A 1 405 ? 18.074 8.302 10.426 1.00 57.19 405 THR A N 1
ATOM 3159 C CA . THR A 1 405 ? 18.721 8.136 9.094 1.00 57.19 405 THR A CA 1
ATOM 3160 C C . THR A 1 405 ? 19.897 7.145 9.035 1.00 57.19 405 THR A C 1
ATOM 3162 O O . THR A 1 405 ? 20.593 7.071 8.023 1.00 57.19 405 THR A O 1
ATOM 3165 N N . ASN A 1 406 ? 20.087 6.342 10.084 1.00 66.12 406 ASN A N 1
ATOM 3166 C CA . ASN A 1 406 ? 21.113 5.300 10.159 1.00 66.12 406 ASN A CA 1
ATOM 3167 C C . ASN A 1 406 ? 20.696 4.027 9.411 1.00 66.12 406 ASN A C 1
ATOM 3169 O O . ASN A 1 406 ? 19.525 3.664 9.401 1.00 66.12 406 ASN A O 1
ATOM 3173 N N . LEU A 1 407 ? 21.648 3.335 8.787 1.00 77.06 407 LEU A N 1
ATOM 3174 C CA . LEU A 1 407 ? 21.466 1.999 8.222 1.00 77.06 407 LEU A CA 1
ATOM 3175 C C . LEU A 1 407 ? 21.263 1.008 9.376 1.00 77.06 407 LEU A C 1
ATOM 3177 O O . LEU A 1 407 ? 22.078 0.955 10.290 1.00 77.06 407 LEU A O 1
ATOM 3181 N N . GLU A 1 408 ? 20.189 0.225 9.341 1.00 79.75 408 GLU A N 1
ATOM 3182 C CA . GLU A 1 408 ? 19.866 -0.732 10.400 1.00 79.75 408 GLU A CA 1
ATOM 3183 C C . GLU A 1 408 ? 20.322 -2.151 10.037 1.00 79.75 408 GLU A C 1
ATOM 3185 O O . GLU A 1 408 ? 20.187 -2.602 8.893 1.00 79.75 408 GLU A O 1
ATOM 3190 N N . PHE A 1 409 ? 20.875 -2.858 11.025 1.00 84.81 409 PHE A N 1
ATOM 3191 C CA . PHE A 1 409 ? 21.591 -4.118 10.845 1.00 84.81 409 PHE A CA 1
ATOM 3192 C C . PHE A 1 409 ? 21.238 -5.142 11.929 1.00 84.81 409 PHE A C 1
ATOM 3194 O O . PHE A 1 409 ? 21.387 -4.859 13.118 1.00 84.81 409 PHE A O 1
ATOM 3201 N N . GLU A 1 410 ? 20.878 -6.369 11.537 1.00 85.81 410 GLU A N 1
ATOM 3202 C CA . GLU A 1 410 ? 20.847 -7.504 12.467 1.00 85.81 410 GLU A CA 1
ATOM 3203 C C . GLU A 1 410 ? 22.186 -8.252 12.452 1.00 85.81 410 GLU A C 1
ATOM 3205 O O . GLU A 1 410 ? 22.711 -8.639 11.405 1.00 85.81 410 GLU A O 1
ATOM 3210 N N . MET A 1 411 ? 22.739 -8.490 13.641 1.00 84.75 411 MET A N 1
ATOM 3211 C CA . MET A 1 411 ? 23.951 -9.286 13.832 1.00 84.75 411 MET A CA 1
ATOM 3212 C C . MET A 1 411 ? 23.625 -10.774 13.672 1.00 84.75 411 MET A C 1
ATOM 3214 O O . MET A 1 411 ? 23.004 -11.386 14.538 1.00 84.75 411 MET A O 1
ATOM 3218 N N . THR A 1 412 ? 24.088 -11.387 12.579 1.00 83.38 412 THR A N 1
ATOM 3219 C CA . THR A 1 412 ? 23.742 -12.780 12.222 1.00 83.38 412 THR A CA 1
ATOM 3220 C C . THR A 1 412 ? 24.385 -13.846 13.126 1.00 83.38 412 THR A C 1
ATOM 3222 O O . THR A 1 412 ? 24.208 -15.046 12.895 1.00 83.38 412 THR A O 1
ATOM 3225 N N . GLY A 1 413 ? 25.198 -13.452 14.116 1.00 80.44 413 GLY A N 1
ATOM 3226 C CA . GLY A 1 413 ? 25.956 -14.363 14.980 1.00 80.44 413 GLY A CA 1
ATOM 3227 C C . GLY A 1 413 ? 27.088 -15.118 14.268 1.00 80.44 413 GLY A C 1
ATOM 3228 O O . GLY A 1 413 ? 27.632 -16.080 14.817 1.00 80.44 413 GLY A O 1
ATOM 3229 N N . LYS A 1 414 ? 27.420 -14.741 13.025 1.00 85.88 414 LYS A N 1
ATOM 3230 C CA . LYS A 1 414 ? 28.340 -15.475 12.145 1.00 85.88 414 LYS A CA 1
ATOM 3231 C C . LYS A 1 414 ? 29.629 -14.691 11.900 1.00 85.88 414 LYS A C 1
ATOM 3233 O O . LYS A 1 414 ? 29.730 -13.904 10.960 1.00 85.88 414 LYS A O 1
ATOM 3238 N N . GLU A 1 415 ? 30.640 -14.967 12.718 1.00 89.81 415 GLU A N 1
ATOM 3239 C CA . GLU A 1 415 ? 32.005 -14.467 12.518 1.00 89.81 415 GLU A CA 1
ATOM 3240 C C . GLU A 1 415 ? 32.675 -15.077 11.273 1.00 89.81 415 GLU A C 1
ATOM 3242 O O . GLU A 1 415 ? 32.596 -16.285 11.021 1.00 89.81 415 GLU A O 1
ATOM 3247 N N . VAL A 1 416 ? 33.388 -14.245 10.508 1.00 88.00 416 VAL A N 1
ATOM 3248 C CA . VAL A 1 416 ? 34.183 -14.640 9.339 1.00 88.00 416 VAL A CA 1
ATOM 3249 C C . VAL A 1 416 ? 35.536 -13.914 9.329 1.00 88.00 416 VAL A C 1
ATOM 3251 O O . VAL A 1 416 ? 35.596 -12.691 9.436 1.00 88.00 416 VAL A O 1
ATOM 3254 N N . THR A 1 417 ? 36.641 -14.654 9.176 1.00 90.69 417 THR A N 1
ATOM 3255 C CA . THR A 1 417 ? 37.996 -14.078 9.039 1.00 90.69 417 THR A CA 1
ATOM 3256 C C . THR A 1 417 ? 38.434 -14.079 7.577 1.00 90.69 417 THR A C 1
ATOM 3258 O O . THR A 1 417 ? 38.663 -15.146 6.999 1.00 90.69 417 THR A O 1
ATOM 3261 N N . LEU A 1 418 ? 38.565 -12.890 6.989 1.00 89.25 418 LEU A N 1
ATOM 3262 C CA . LEU A 1 418 ? 38.758 -12.638 5.560 1.00 89.25 418 LEU A CA 1
ATOM 3263 C C . LEU A 1 418 ? 40.113 -11.971 5.280 1.00 89.25 418 LEU A C 1
ATOM 3265 O O . LEU A 1 418 ? 40.614 -11.197 6.094 1.00 89.25 418 LEU A O 1
ATOM 3269 N N . ASN A 1 419 ? 40.701 -12.240 4.110 1.00 88.62 419 ASN A N 1
ATOM 3270 C CA . ASN A 1 419 ? 41.955 -11.607 3.696 1.00 88.62 419 ASN A CA 1
ATOM 3271 C C . ASN A 1 419 ? 41.705 -10.229 3.064 1.00 88.62 419 ASN A C 1
ATOM 3273 O O . ASN A 1 419 ? 40.889 -10.114 2.148 1.00 88.62 419 ASN A O 1
ATOM 3277 N N . ILE A 1 420 ? 42.452 -9.221 3.526 1.00 92.75 420 ILE A N 1
ATOM 3278 C CA . ILE A 1 420 ? 42.315 -7.808 3.128 1.00 92.75 420 ILE A CA 1
ATOM 3279 C C . ILE A 1 420 ? 43.573 -7.228 2.462 1.00 92.75 420 ILE A C 1
ATOM 3281 O O . ILE A 1 420 ? 43.632 -6.036 2.180 1.00 92.75 420 ILE A O 1
ATOM 3285 N N . SER A 1 421 ? 44.602 -8.046 2.206 1.00 86.25 421 SER A N 1
ATOM 3286 C CA . SER A 1 421 ? 45.921 -7.565 1.745 1.00 86.25 421 SER A CA 1
ATOM 3287 C C . SER A 1 421 ? 45.965 -6.991 0.317 1.00 86.25 421 SER A C 1
ATOM 3289 O O . SER A 1 421 ? 47.003 -6.488 -0.112 1.00 86.25 421 SER A O 1
ATOM 3291 N N . GLU A 1 422 ? 44.849 -7.056 -0.413 1.00 86.50 422 GLU A N 1
ATOM 3292 C CA . GLU A 1 422 ? 44.649 -6.454 -1.741 1.00 86.50 422 GLU A CA 1
ATOM 3293 C C . GLU A 1 422 ? 43.393 -5.550 -1.789 1.00 86.50 422 GLU A C 1
ATOM 3295 O O . GLU A 1 422 ? 43.006 -5.098 -2.868 1.00 86.50 422 GLU A O 1
ATOM 3300 N N . SER A 1 423 ? 42.762 -5.271 -0.640 1.00 92.56 423 SER A N 1
ATOM 3301 C CA . SER A 1 423 ? 41.577 -4.411 -0.539 1.00 92.56 423 SER A CA 1
ATOM 3302 C C . SER A 1 423 ? 41.908 -2.935 -0.760 1.00 92.56 423 SER A C 1
ATOM 3304 O O . SER A 1 423 ? 42.965 -2.452 -0.351 1.00 92.56 423 SER A O 1
ATOM 3306 N N . LYS A 1 424 ? 40.949 -2.181 -1.308 1.00 94.19 424 LYS A N 1
ATOM 3307 C CA . LYS A 1 424 ? 40.858 -0.737 -1.039 1.00 94.19 424 LYS A CA 1
ATOM 3308 C C . LYS A 1 424 ? 40.189 -0.495 0.314 1.00 94.19 424 LYS A C 1
ATOM 3310 O O . LYS A 1 424 ? 39.273 -1.234 0.671 1.00 94.19 424 LYS A O 1
ATOM 3315 N N . PHE A 1 425 ? 40.576 0.590 0.976 1.00 93.19 425 PHE A N 1
ATOM 3316 C CA . PHE A 1 425 ? 39.931 1.108 2.180 1.00 93.19 425 PHE A CA 1
ATOM 3317 C C . PHE A 1 425 ? 39.338 2.480 1.851 1.00 93.19 425 PHE A C 1
ATOM 3319 O O . PHE A 1 425 ? 40.026 3.324 1.270 1.00 93.19 425 PHE A O 1
ATOM 3326 N N . ILE A 1 426 ? 38.054 2.666 2.149 1.00 92.12 426 ILE A N 1
ATOM 3327 C CA . ILE A 1 426 ? 37.277 3.861 1.811 1.00 92.12 426 ILE A CA 1
ATOM 3328 C C . ILE A 1 426 ? 36.451 4.261 3.038 1.00 92.12 426 ILE A C 1
ATOM 3330 O O . ILE A 1 426 ? 35.863 3.401 3.692 1.00 92.12 426 ILE A O 1
ATOM 3334 N N . LEU A 1 427 ? 36.377 5.553 3.342 1.00 89.25 427 LEU A N 1
ATOM 3335 C CA . LEU A 1 427 ? 35.374 6.123 4.243 1.00 89.25 427 LEU A CA 1
ATOM 3336 C C . LEU A 1 427 ? 34.279 6.772 3.393 1.00 89.25 427 LEU A C 1
ATOM 3338 O O . LEU A 1 427 ? 34.575 7.502 2.440 1.00 89.25 427 LEU A O 1
ATOM 3342 N N . GLU A 1 428 ? 33.022 6.519 3.756 1.00 84.06 428 GLU A N 1
ATOM 3343 C CA . GLU A 1 428 ? 31.851 7.158 3.153 1.00 84.06 428 GLU A CA 1
ATOM 3344 C C . GLU A 1 428 ? 31.954 8.697 3.160 1.00 84.06 428 GLU A C 1
ATOM 3346 O O . GLU A 1 428 ? 32.492 9.302 4.088 1.00 84.06 428 GLU A O 1
ATOM 3351 N N . SER A 1 429 ? 31.394 9.350 2.138 1.00 80.94 429 SER A N 1
ATOM 3352 C CA . SER A 1 429 ? 31.480 10.804 1.929 1.00 80.94 429 SER A CA 1
ATOM 3353 C C . SER A 1 429 ? 31.006 11.672 3.102 1.00 80.94 429 SER A C 1
ATOM 3355 O O . SER A 1 429 ? 31.416 12.825 3.198 1.00 80.94 429 SER A O 1
ATOM 3357 N N . PHE A 1 430 ? 30.160 11.152 3.998 1.00 79.88 430 PHE A N 1
ATOM 3358 C CA . PHE A 1 430 ? 29.713 11.875 5.195 1.00 79.88 430 PHE A CA 1
ATOM 3359 C C . PHE A 1 430 ? 30.807 12.057 6.261 1.00 79.88 430 PHE A C 1
ATOM 3361 O O . PHE A 1 430 ? 30.702 12.957 7.094 1.00 79.88 430 PHE A O 1
ATOM 3368 N N . TRP A 1 431 ? 31.884 11.266 6.219 1.00 81.25 431 TRP A N 1
ATOM 3369 C CA . TRP A 1 431 ? 33.042 11.456 7.096 1.00 81.25 431 TRP A CA 1
ATOM 3370 C C . TRP A 1 431 ? 33.891 12.684 6.722 1.00 81.25 431 TRP A C 1
ATOM 3372 O O . TRP A 1 431 ? 34.735 13.101 7.521 1.00 81.25 431 TRP A O 1
ATOM 3382 N N . SER A 1 432 ? 33.680 13.283 5.541 1.00 81.75 432 SER A N 1
ATOM 3383 C CA . SER A 1 432 ? 34.454 14.420 5.029 1.00 81.75 432 SER A CA 1
ATOM 3384 C C . SER A 1 432 ? 33.691 15.754 5.105 1.00 81.75 432 SER A C 1
ATOM 3386 O O . SER A 1 432 ? 32.479 15.819 4.917 1.00 81.75 432 SER A O 1
ATOM 3388 N N . GLU A 1 433 ? 34.411 16.866 5.314 1.00 78.88 433 GLU A N 1
ATOM 3389 C CA . GLU A 1 433 ? 33.817 18.220 5.317 1.00 78.88 433 GLU A CA 1
ATOM 3390 C C . GLU A 1 433 ? 33.253 18.630 3.937 1.00 78.88 433 GLU A C 1
ATOM 3392 O O . GLU A 1 433 ? 32.416 19.530 3.842 1.00 78.88 433 GLU A O 1
ATOM 3397 N N . ASN A 1 434 ? 33.718 17.999 2.852 1.00 80.25 434 ASN A N 1
ATOM 3398 C CA . ASN A 1 434 ? 33.371 18.365 1.479 1.00 80.25 434 ASN A CA 1
ATOM 3399 C C . ASN A 1 434 ? 32.396 17.408 0.772 1.00 80.25 434 ASN A C 1
ATOM 3401 O O . ASN A 1 434 ? 32.002 17.716 -0.354 1.00 80.25 434 ASN A O 1
ATOM 3405 N N . GLY A 1 435 ? 31.982 16.305 1.404 1.00 77.44 435 GLY A N 1
ATOM 3406 C CA . GLY A 1 435 ? 31.086 15.318 0.793 1.00 77.44 435 GLY A CA 1
ATOM 3407 C C . GLY A 1 435 ? 31.752 14.486 -0.309 1.00 77.44 435 GLY A C 1
ATOM 3408 O O . GLY A 1 435 ? 31.109 14.165 -1.307 1.00 77.44 435 GLY A O 1
ATOM 3409 N N . GLU A 1 436 ? 33.036 14.160 -0.152 1.00 81.81 436 GLU A N 1
ATOM 3410 C CA . GLU A 1 436 ? 33.808 13.298 -1.059 1.00 81.81 436 GLU A CA 1
ATOM 3411 C C . GLU A 1 436 ? 34.329 12.074 -0.288 1.00 81.81 436 GLU A C 1
ATOM 3413 O O . GLU A 1 436 ? 34.755 12.200 0.858 1.00 81.81 436 GLU A O 1
ATOM 3418 N N . GLU A 1 437 ? 34.301 10.891 -0.909 1.00 85.75 437 GLU A N 1
ATOM 3419 C CA . GLU A 1 437 ? 34.861 9.657 -0.334 1.00 85.75 437 GLU A CA 1
ATOM 3420 C C . GLU A 1 437 ? 36.361 9.814 -0.026 1.00 85.75 437 GLU A C 1
ATOM 3422 O O . GLU A 1 437 ? 37.132 10.294 -0.865 1.00 85.75 437 GLU A O 1
ATOM 3427 N N . ILE A 1 438 ? 36.798 9.362 1.153 1.00 88.44 438 ILE A N 1
ATOM 3428 C CA . ILE A 1 438 ? 38.216 9.385 1.542 1.00 88.44 438 ILE A CA 1
ATOM 3429 C C . ILE A 1 438 ? 38.805 7.997 1.283 1.00 88.44 438 ILE A C 1
ATOM 3431 O O . ILE A 1 438 ? 38.349 7.015 1.862 1.00 88.44 438 ILE A O 1
ATOM 3435 N N . GLN A 1 439 ? 39.822 7.902 0.422 1.00 94.12 439 GLN A N 1
ATOM 3436 C CA . GLN A 1 439 ? 40.543 6.650 0.170 1.00 94.12 439 GLN A CA 1
ATOM 3437 C C . GLN A 1 439 ? 41.810 6.566 1.037 1.00 94.12 439 GLN A C 1
ATOM 3439 O O . GLN A 1 439 ? 42.683 7.429 0.933 1.00 94.12 439 GLN A O 1
ATOM 3444 N N . CYS A 1 440 ? 41.936 5.487 1.809 1.00 92.94 440 CYS A N 1
ATOM 3445 C CA . CYS A 1 440 ? 43.043 5.229 2.736 1.00 92.94 440 CYS A CA 1
ATOM 3446 C C . CYS A 1 440 ? 44.007 4.148 2.200 1.00 92.94 440 CYS A C 1
ATOM 3448 O O . CYS A 1 440 ? 43.640 3.317 1.360 1.00 92.94 440 CYS A O 1
ATOM 3450 N N . GLU A 1 441 ? 45.254 4.140 2.683 1.00 91.94 441 GLU A N 1
ATOM 3451 C CA . GLU A 1 441 ? 46.289 3.171 2.279 1.00 91.94 441 GLU A CA 1
ATOM 3452 C C . GLU A 1 441 ? 46.167 1.812 3.000 1.00 91.94 441 GLU A C 1
ATOM 3454 O O . GLU A 1 441 ? 46.697 0.812 2.512 1.00 91.94 441 GLU A O 1
ATOM 3459 N N . SER A 1 442 ? 45.488 1.746 4.153 1.00 92.50 442 SER A N 1
ATOM 3460 C CA . SER A 1 442 ? 45.311 0.513 4.941 1.00 92.50 442 SER A CA 1
ATOM 3461 C C . SER A 1 442 ? 44.144 0.595 5.939 1.00 92.50 442 SER A C 1
ATOM 3463 O O . SER A 1 442 ? 43.581 1.666 6.145 1.00 92.50 442 SER A O 1
ATOM 3465 N N . MET A 1 443 ? 43.824 -0.522 6.605 1.00 91.69 443 MET A N 1
ATOM 3466 C CA . MET A 1 443 ? 42.845 -0.574 7.705 1.00 91.69 443 MET A CA 1
ATOM 3467 C C . MET A 1 443 ? 43.227 0.340 8.883 1.00 91.69 443 MET A C 1
ATOM 3469 O O . MET A 1 443 ? 42.373 1.012 9.447 1.00 91.69 443 MET A O 1
ATOM 3473 N N . GLU A 1 444 ? 44.514 0.378 9.242 1.00 91.69 444 GLU A N 1
ATOM 3474 C CA . GLU A 1 444 ? 45.027 1.180 10.366 1.00 91.69 444 GLU A CA 1
ATOM 3475 C C . GLU A 1 444 ? 45.007 2.679 10.007 1.00 91.69 444 GLU A C 1
ATOM 3477 O O . GLU A 1 444 ? 44.558 3.494 10.799 1.00 91.69 444 GLU A O 1
ATOM 3482 N N . ASP A 1 445 ? 45.358 3.022 8.761 1.00 92.75 445 ASP A N 1
ATOM 3483 C CA . ASP A 1 445 ? 45.264 4.381 8.193 1.00 92.75 445 ASP A CA 1
ATOM 3484 C C . ASP A 1 445 ? 43.808 4.888 8.097 1.00 92.75 445 ASP A C 1
ATOM 3486 O O . ASP A 1 445 ? 43.536 6.060 8.353 1.00 92.75 445 ASP A O 1
ATOM 3490 N N . ALA A 1 446 ? 42.850 4.003 7.794 1.00 91.69 446 ALA A N 1
ATOM 3491 C CA . ALA A 1 446 ? 41.423 4.327 7.819 1.00 91.69 446 ALA A CA 1
ATOM 3492 C C . ALA A 1 446 ? 40.914 4.611 9.242 1.00 91.69 446 ALA A C 1
ATOM 3494 O O . ALA A 1 446 ? 40.200 5.588 9.454 1.00 91.69 446 ALA A O 1
ATOM 3495 N N . LEU A 1 447 ? 41.318 3.799 10.224 1.00 89.69 447 LEU A N 1
ATOM 3496 C CA . LEU A 1 447 ? 40.911 3.948 11.625 1.00 89.69 447 LEU A CA 1
ATOM 3497 C C . LEU A 1 447 ? 41.566 5.157 12.325 1.00 89.69 447 LEU A C 1
ATOM 3499 O O . LEU A 1 447 ? 40.904 5.811 13.133 1.00 89.69 447 LEU A O 1
ATOM 3503 N N . ASP A 1 448 ? 42.809 5.503 11.965 1.00 92.06 448 ASP A N 1
ATOM 3504 C CA . ASP A 1 448 ? 43.534 6.705 12.423 1.00 92.06 448 ASP A CA 1
ATOM 3505 C C . ASP A 1 448 ? 43.098 8.009 11.709 1.00 92.06 448 ASP A C 1
ATOM 3507 O O . ASP A 1 448 ? 43.516 9.099 12.112 1.00 92.06 448 ASP A O 1
ATOM 3511 N N . THR A 1 449 ? 42.278 7.948 10.651 1.00 91.69 449 THR A N 1
ATOM 3512 C CA . THR A 1 449 ? 41.875 9.141 9.879 1.00 91.69 449 THR A CA 1
ATOM 3513 C C . THR A 1 449 ? 41.016 10.095 10.722 1.00 91.69 449 THR A C 1
ATOM 3515 O O . THR A 1 449 ? 39.999 9.690 11.284 1.00 91.69 449 THR A O 1
ATOM 3518 N N . GLU A 1 450 ? 41.398 11.380 10.789 1.00 89.31 450 GLU A N 1
ATOM 3519 C CA . GLU A 1 450 ? 40.580 12.443 11.399 1.00 89.31 450 GLU A CA 1
ATOM 3520 C C . GLU A 1 450 ? 39.322 12.711 10.554 1.00 89.31 450 GLU A C 1
ATOM 3522 O O . GLU A 1 450 ? 39.417 12.994 9.357 1.00 89.31 450 GLU A O 1
ATOM 3527 N N . VAL A 1 451 ? 38.146 12.670 11.187 1.00 87.94 451 VAL A N 1
ATOM 3528 C CA . VAL A 1 451 ? 36.839 12.821 10.518 1.00 87.94 451 VAL A CA 1
ATOM 3529 C C . VAL A 1 451 ? 36.174 14.174 10.803 1.00 87.94 451 VAL A C 1
ATOM 3531 O O . VAL A 1 451 ? 36.502 14.850 11.779 1.00 87.94 451 VAL A O 1
ATOM 3534 N N . TYR A 1 452 ? 35.202 14.574 9.972 1.00 79.81 452 TYR A N 1
ATOM 3535 C CA . TYR A 1 452 ? 34.537 15.891 10.017 1.00 79.81 452 TYR A CA 1
ATOM 3536 C C . TYR A 1 452 ? 34.003 16.302 11.405 1.00 79.81 452 TYR A C 1
ATOM 3538 O O . TYR A 1 452 ? 34.074 17.474 11.780 1.00 79.81 452 TYR A O 1
ATOM 3546 N N . PHE A 1 453 ? 33.509 15.342 12.189 1.00 73.94 453 PHE A N 1
ATOM 3547 C CA . PHE A 1 453 ? 32.940 15.578 13.521 1.00 73.94 453 PHE A CA 1
ATOM 3548 C C . PHE A 1 453 ? 34.000 15.724 14.636 1.00 73.94 453 PHE A C 1
ATOM 3550 O O . PHE A 1 453 ? 33.681 16.198 15.729 1.00 73.94 453 PHE A O 1
ATOM 3557 N N . GLY A 1 454 ? 35.267 15.416 14.334 1.00 78.31 454 GLY A N 1
ATOM 3558 C CA . GLY A 1 454 ? 36.417 15.497 15.234 1.00 78.31 454 GLY A CA 1
ATOM 3559 C C . GLY A 1 454 ? 36.765 14.170 15.917 1.00 78.31 454 GLY A C 1
ATOM 3560 O O . GLY A 1 454 ? 35.894 13.353 16.203 1.00 78.31 454 GLY A O 1
ATOM 3561 N N . GLY A 1 455 ? 38.056 13.978 16.204 1.00 85.69 455 GLY A N 1
ATOM 3562 C CA . GLY A 1 455 ? 38.608 12.677 16.607 1.00 85.69 455 GLY A CA 1
ATOM 3563 C C . GLY A 1 455 ? 38.914 11.787 15.398 1.00 85.69 455 GLY A C 1
ATOM 3564 O O . GLY A 1 455 ? 38.684 12.192 14.253 1.00 85.69 455 GLY A O 1
ATOM 3565 N N . THR A 1 456 ? 39.452 10.594 15.647 1.00 87.56 456 THR A N 1
ATOM 3566 C CA . THR A 1 456 ? 39.668 9.589 14.589 1.00 87.56 456 THR A CA 1
ATOM 3567 C C . THR A 1 456 ? 38.402 8.771 14.313 1.00 87.56 456 THR A C 1
ATOM 3569 O O . THR A 1 456 ? 37.429 8.829 15.072 1.00 87.56 456 THR A O 1
ATOM 3572 N N . LEU A 1 457 ? 38.400 7.988 13.233 1.00 84.38 457 LEU A N 1
ATOM 3573 C CA . LEU A 1 457 ? 37.316 7.053 12.927 1.00 84.38 457 LEU A CA 1
ATOM 3574 C C . LEU A 1 457 ? 37.132 5.993 14.035 1.00 84.38 457 LEU A C 1
ATOM 3576 O O . LEU A 1 457 ? 35.997 5.713 14.420 1.00 84.38 457 LEU A O 1
ATOM 3580 N N . GLU A 1 458 ? 38.226 5.462 14.605 1.00 84.38 458 GLU A N 1
ATOM 3581 C CA . GLU A 1 458 ? 38.169 4.523 15.743 1.00 84.38 458 GLU A CA 1
ATOM 3582 C C . GLU A 1 458 ? 37.518 5.166 16.984 1.00 84.38 458 GLU A C 1
ATOM 3584 O O . GLU A 1 458 ? 36.654 4.559 17.620 1.00 84.38 458 GLU A O 1
ATOM 3589 N N . GLU A 1 459 ? 37.867 6.420 17.305 1.00 79.06 459 GLU A N 1
ATOM 3590 C CA . GLU A 1 459 ? 37.281 7.158 18.438 1.00 79.06 459 GLU A CA 1
ATOM 3591 C C . GLU A 1 459 ? 35.774 7.434 18.275 1.00 79.06 459 GLU A C 1
ATOM 3593 O O . GLU A 1 459 ? 35.079 7.628 19.275 1.00 79.06 459 GLU A O 1
ATOM 3598 N N . ASN A 1 460 ? 35.265 7.428 17.037 1.00 71.00 460 ASN A N 1
ATOM 3599 C CA . ASN A 1 460 ? 33.854 7.635 16.699 1.00 71.00 460 ASN A CA 1
ATOM 3600 C C . ASN A 1 460 ? 33.072 6.316 16.476 1.00 71.00 460 ASN A C 1
ATOM 3602 O O . ASN A 1 460 ? 31.931 6.350 16.025 1.00 71.00 460 ASN A O 1
ATOM 3606 N N . CYS A 1 461 ? 33.641 5.163 16.861 1.00 59.19 461 CYS A N 1
ATOM 3607 C CA . CYS A 1 461 ? 32.968 3.855 16.987 1.00 59.19 461 CYS A CA 1
ATOM 3608 C C . CYS A 1 461 ? 32.404 3.205 15.703 1.00 59.19 461 CYS A C 1
ATOM 3610 O O . CYS A 1 461 ? 31.644 2.239 15.800 1.00 59.19 461 CYS A O 1
ATOM 3612 N N . ALA A 1 462 ? 32.803 3.651 14.512 1.00 61.53 462 ALA A N 1
ATOM 3613 C CA . ALA A 1 462 ? 32.293 3.138 13.237 1.00 61.53 462 ALA A CA 1
ATOM 3614 C C . ALA A 1 462 ? 32.919 1.796 12.802 1.00 61.53 462 ALA A C 1
ATOM 3616 O O . ALA A 1 462 ? 33.581 1.694 11.773 1.00 61.53 462 ALA A O 1
ATOM 3617 N N . ASN A 1 463 ? 32.687 0.732 13.574 1.00 81.56 463 ASN A N 1
ATOM 3618 C CA . ASN A 1 463 ? 33.090 -0.633 13.204 1.00 81.56 463 ASN A CA 1
ATOM 3619 C C . ASN A 1 463 ? 32.194 -1.262 12.116 1.00 81.56 463 ASN A C 1
ATOM 3621 O O . ASN A 1 463 ? 32.433 -2.401 11.717 1.00 81.56 463 ASN A O 1
ATOM 3625 N N . TYR A 1 464 ? 31.166 -0.557 11.640 1.00 87.44 464 TYR A N 1
ATOM 3626 C CA . TYR A 1 464 ? 30.249 -1.033 10.608 1.00 87.44 464 TYR A CA 1
ATOM 3627 C C . TYR A 1 464 ? 30.860 -0.905 9.208 1.00 87.44 464 TYR A C 1
ATOM 3629 O O . TYR A 1 464 ? 31.155 0.191 8.724 1.00 87.44 464 TYR A O 1
ATOM 3637 N N . LEU A 1 465 ? 31.032 -2.049 8.544 1.00 92.38 465 LEU A N 1
ATOM 3638 C CA . LEU A 1 465 ? 31.638 -2.152 7.222 1.00 92.38 465 LEU A CA 1
ATOM 3639 C C . LEU A 1 465 ? 30.627 -2.642 6.187 1.00 92.38 465 LEU A C 1
ATOM 3641 O O . LEU A 1 465 ? 29.949 -3.648 6.400 1.00 92.38 465 LEU A O 1
ATOM 3645 N N . PHE A 1 466 ? 30.642 -2.020 5.012 1.00 92.69 466 PHE A N 1
ATOM 3646 C CA . PHE A 1 466 ? 30.285 -2.679 3.756 1.00 92.69 466 PHE A CA 1
ATOM 3647 C C . PHE A 1 466 ? 31.567 -3.210 3.102 1.00 92.69 466 PHE A C 1
ATOM 3649 O O . PHE A 1 466 ? 32.592 -2.525 3.088 1.00 92.69 466 PHE A O 1
ATOM 3656 N N . PHE A 1 467 ? 31.548 -4.414 2.532 1.00 94.56 467 PHE A N 1
ATOM 3657 C CA . PHE A 1 467 ? 32.703 -4.956 1.815 1.00 94.56 467 PHE A CA 1
ATOM 3658 C C . PHE A 1 467 ? 32.318 -5.878 0.652 1.00 94.56 467 PHE A C 1
ATOM 3660 O O . PHE A 1 467 ? 31.338 -6.623 0.710 1.00 94.56 467 PHE A O 1
ATOM 3667 N N . ARG A 1 468 ? 33.129 -5.861 -0.416 1.00 93.12 468 ARG A N 1
ATOM 3668 C CA . ARG A 1 468 ? 32.914 -6.694 -1.613 1.00 93.12 468 ARG A CA 1
ATOM 3669 C C . ARG A 1 468 ? 33.926 -7.830 -1.707 1.00 93.12 468 ARG A C 1
ATOM 3671 O O . ARG A 1 468 ? 35.132 -7.593 -1.854 1.00 93.12 468 ARG A O 1
ATOM 3678 N N . VAL A 1 469 ? 33.419 -9.060 -1.693 1.00 91.31 469 VAL A N 1
ATOM 3679 C CA . VAL A 1 469 ? 34.189 -10.292 -1.899 1.00 91.31 469 VAL A CA 1
ATOM 3680 C C . VAL A 1 469 ? 34.208 -10.649 -3.382 1.00 91.31 469 VAL A C 1
ATOM 3682 O O . VAL A 1 469 ? 33.186 -10.556 -4.065 1.00 91.31 469 VAL A O 1
ATOM 3685 N N . LYS A 1 470 ? 35.371 -11.070 -3.880 1.00 86.94 470 LYS A N 1
ATOM 3686 C CA . LYS A 1 470 ? 35.547 -11.618 -5.223 1.00 86.94 470 LYS A CA 1
ATOM 3687 C C . LYS A 1 470 ? 36.774 -12.529 -5.302 1.00 86.94 470 LYS A C 1
ATOM 3689 O O . LYS A 1 470 ? 37.821 -12.169 -4.767 1.00 86.94 470 LYS A O 1
ATOM 3694 N N . ASP A 1 471 ? 36.678 -13.652 -6.016 1.00 83.81 471 ASP A N 1
ATOM 3695 C CA . ASP A 1 471 ? 37.795 -14.585 -6.253 1.00 83.81 471 ASP A CA 1
ATOM 3696 C C . ASP A 1 471 ? 38.474 -15.019 -4.921 1.00 83.81 471 ASP A C 1
ATOM 3698 O O . ASP A 1 471 ? 39.701 -15.006 -4.790 1.00 83.81 471 ASP A O 1
ATOM 3702 N N . ASP A 1 472 ? 37.658 -15.354 -3.909 1.00 75.06 472 ASP A N 1
ATOM 3703 C CA . ASP A 1 472 ? 38.027 -15.669 -2.510 1.00 75.06 472 ASP A CA 1
ATOM 3704 C C . ASP A 1 472 ? 38.751 -14.540 -1.719 1.00 75.06 472 ASP A C 1
ATOM 3706 O O . ASP A 1 472 ? 39.307 -14.792 -0.645 1.00 75.06 472 ASP A O 1
ATOM 3710 N N . LYS A 1 473 ? 38.746 -13.283 -2.196 1.00 81.00 473 LYS A N 1
ATOM 3711 C CA . LYS A 1 473 ? 39.374 -12.123 -1.521 1.00 81.00 473 LYS A CA 1
ATOM 3712 C C . LYS A 1 473 ? 38.394 -10.989 -1.245 1.00 81.00 473 LYS A C 1
ATOM 3714 O O . LYS A 1 473 ? 37.432 -10.807 -1.983 1.00 81.00 473 LYS A O 1
ATOM 3719 N N . VAL A 1 474 ? 38.687 -10.154 -0.247 1.00 91.75 474 VAL A N 1
ATOM 3720 C CA . VAL A 1 474 ? 38.056 -8.830 -0.142 1.00 91.75 474 VAL A CA 1
ATOM 3721 C C . VAL A 1 474 ? 38.757 -7.880 -1.117 1.00 91.75 474 VAL A C 1
ATOM 3723 O O . VAL A 1 474 ? 39.981 -7.884 -1.230 1.00 91.75 474 VAL A O 1
ATOM 3726 N N . THR A 1 475 ? 37.972 -7.107 -1.865 1.00 92.44 475 THR A N 1
ATOM 3727 C CA . THR A 1 475 ? 38.471 -6.183 -2.904 1.00 92.44 475 THR A CA 1
ATOM 3728 C C . THR A 1 475 ? 38.279 -4.714 -2.542 1.00 92.44 475 THR A C 1
ATOM 3730 O O . THR A 1 475 ? 39.013 -3.847 -3.016 1.00 92.44 475 THR A O 1
ATOM 3733 N N . GLU A 1 476 ? 37.302 -4.426 -1.688 1.00 94.75 476 GLU A N 1
ATOM 3734 C CA . GLU A 1 476 ? 36.881 -3.082 -1.310 1.00 94.75 476 GLU A 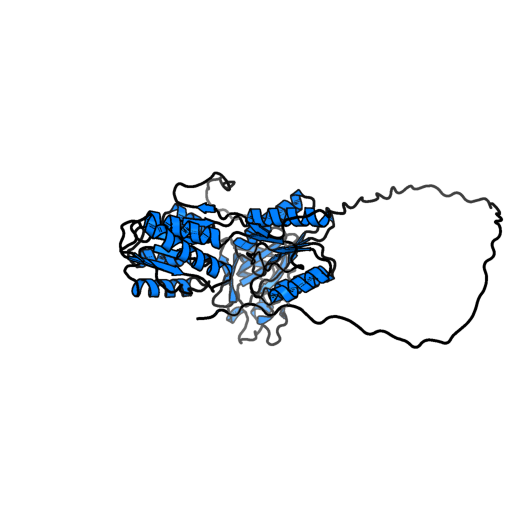CA 1
ATOM 3735 C C . GLU A 1 476 ? 36.204 -3.161 0.059 1.00 94.75 476 GLU A C 1
ATOM 3737 O O . GLU A 1 476 ? 35.407 -4.076 0.287 1.00 94.75 476 GLU A O 1
ATOM 3742 N N . ILE A 1 477 ? 36.560 -2.241 0.955 1.00 94.56 477 ILE A N 1
ATOM 3743 C CA . ILE A 1 477 ? 35.993 -2.061 2.294 1.00 94.56 477 ILE A CA 1
ATOM 3744 C C . ILE A 1 477 ? 35.594 -0.590 2.413 1.00 94.56 477 ILE A C 1
ATOM 3746 O O . ILE A 1 477 ? 36.418 0.291 2.156 1.00 94.56 477 ILE A O 1
ATOM 3750 N N . LEU A 1 478 ? 34.344 -0.350 2.794 1.00 92.81 478 LEU A N 1
ATOM 3751 C CA . LEU A 1 478 ? 33.744 0.958 3.014 1.00 92.81 478 LEU A CA 1
ATOM 3752 C C . LEU A 1 478 ? 33.291 1.057 4.474 1.00 92.81 478 LEU A C 1
ATOM 3754 O O . LEU A 1 478 ? 32.456 0.266 4.914 1.00 92.81 478 LEU A O 1
ATOM 3758 N N . PHE A 1 479 ? 33.829 2.029 5.204 1.00 90.56 479 PHE A N 1
ATOM 3759 C CA . PHE A 1 479 ? 33.380 2.3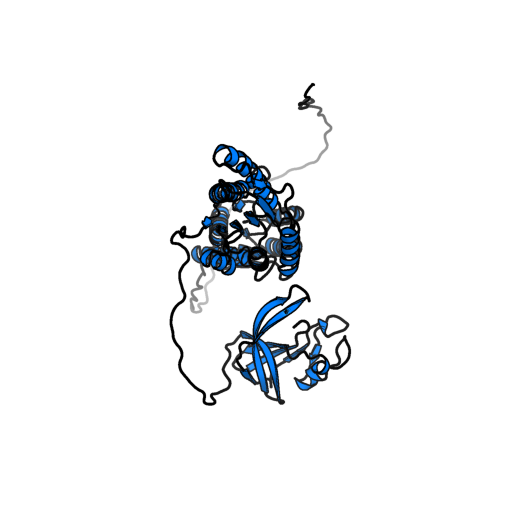84 6.548 1.00 90.56 479 PHE A CA 1
ATOM 3760 C C . PHE A 1 479 ? 32.149 3.291 6.460 1.00 90.56 479 PHE A C 1
ATOM 3762 O O . PHE A 1 479 ? 32.214 4.379 5.875 1.00 90.56 479 PHE A O 1
ATOM 3769 N N . LEU A 1 480 ? 31.040 2.827 7.032 1.00 83.44 480 LEU A N 1
ATOM 3770 C CA . LEU A 1 480 ? 29.730 3.480 6.972 1.00 83.44 480 LEU A CA 1
ATOM 3771 C C . LEU A 1 480 ? 29.621 4.559 8.057 1.00 83.44 480 LEU A C 1
ATOM 3773 O O . LEU A 1 480 ? 30.098 4.352 9.171 1.00 83.44 480 LEU A O 1
ATOM 3777 N N . TYR A 1 481 ? 29.032 5.713 7.733 1.00 71.25 481 TYR A N 1
ATOM 3778 C CA . TYR A 1 481 ? 28.827 6.807 8.693 1.00 71.25 481 TYR A CA 1
ATOM 3779 C C . TYR A 1 481 ? 27.538 6.654 9.500 1.00 71.25 481 TYR A C 1
ATOM 3781 O O . TYR A 1 481 ? 27.536 6.869 10.709 1.00 71.25 481 TYR A O 1
ATOM 3789 N N . MET A 1 482 ? 26.451 6.302 8.818 1.00 61.88 482 MET A N 1
ATOM 3790 C CA . MET A 1 482 ? 25.116 6.211 9.403 1.00 61.88 482 MET A CA 1
ATOM 3791 C C . MET A 1 482 ? 24.810 4.721 9.586 1.00 61.88 482 MET A C 1
ATOM 3793 O O . MET A 1 482 ? 24.335 4.092 8.644 1.00 61.88 482 MET A O 1
ATOM 3797 N N . ALA A 1 483 ? 25.187 4.134 10.728 1.00 55.66 483 ALA A N 1
ATOM 3798 C CA . ALA A 1 483 ? 25.138 2.690 11.011 1.00 55.66 483 ALA A CA 1
ATOM 3799 C C . ALA A 1 483 ? 25.208 2.396 12.525 1.00 55.66 483 ALA A C 1
ATOM 3801 O O . ALA A 1 483 ? 25.840 3.207 13.241 1.00 55.66 483 ALA A O 1
#

pLDDT: mean 78.61, std 23.83, range [24.12, 98.62]

Solvent-accessible surface area (backbone atoms only — not comparable to full-atom values): 27824 Å² total; per-residue (Å²): 134,85,86,81,86,87,90,83,85,88,87,88,85,88,88,86,84,91,88,85,90,81,87,80,87,82,87,87,85,90,85,86,86,84,91,87,86,87,84,89,83,90,85,84,92,77,82,88,76,85,73,82,76,76,77,76,80,72,54,74,60,27,69,43,38,32,39,40,45,42,29,55,67,92,46,63,66,58,52,33,22,49,48,25,25,52,55,40,33,50,74,74,50,38,69,37,71,43,83,45,44,33,85,52,93,38,56,66,59,13,43,47,51,48,34,53,45,15,67,75,62,32,46,33,36,38,39,78,72,89,54,87,66,42,57,66,39,47,44,50,24,26,74,50,62,20,48,32,34,28,55,48,75,66,62,83,94,67,70,50,90,49,49,56,29,29,36,19,54,48,34,54,58,53,20,25,53,51,26,55,52,49,44,64,78,45,47,75,46,72,32,26,33,47,41,36,28,29,83,68,51,76,54,49,46,36,17,50,52,24,20,56,55,36,40,62,58,41,55,80,79,31,56,44,88,54,46,44,74,52,90,63,71,43,74,32,44,71,52,53,68,58,17,28,56,44,48,46,50,48,48,70,75,40,74,50,55,36,32,39,41,37,59,20,85,55,42,58,64,33,49,42,53,43,34,45,76,68,76,33,68,82,63,44,46,33,33,31,38,45,69,44,74,65,54,44,46,36,33,76,74,47,66,30,56,35,34,43,24,60,58,37,33,59,39,16,28,49,53,38,56,46,45,56,39,46,75,75,68,56,82,73,65,58,62,42,82,46,71,53,45,78,42,35,79,96,55,87,67,100,70,93,89,80,88,89,91,89,85,89,89,84,88,84,89,76,95,72,72,66,68,82,65,67,73,44,79,46,39,25,40,60,75,48,74,60,96,46,34,38,30,26,34,34,34,47,80,75,48,65,40,88,90,77,73,22,44,32,68,46,77,68,83,46,72,39,56,45,48,43,74,72,37,45,32,34,38,40,27,80,43,36,88,82,63,49,68,47,78,38,95,35,75,67,53,46,35,63,34,76,32,62,91,64,56,28,39,58,80,67,66,52,45,41,31,42,36,33,36,46,94,88,29,36,50,36,38,35,36,45,75,51,94